Protein AF-A0A9P1FRA2-F1 (afdb_monomer_lite)

pLDDT: mean 72.35, std 24.27, range [20.83, 98.38]

Sequence (566 aa):
MTYRWPSSETMAADDQLWLRSPCAEDAPYFFLCNRSLGTQVLEVRGRAEAASLRMSEFDGSDRQKWMVDGESRLTSKLDASTSSSCSRVKYCIDVIGARDENGASVCAYAANGGWNQRWDMEVVDKASSIELVRIVSKMAGQRLLTVENGDQMRKDMIMEICYLSRWCHLEQGLVQLQKVVWNHGVPEAIVEERLGKQLGKGTGSDDKGSGKDADTVLARVLPVNSQTGTSWHPKIEHGLCVSGGGSRAFAYSMGVYRALHELQLIPRLDAISSVSGGTWCSSIFMFARSFKGRSISTEELLGPGTKPSELSMEFLRRDVAPIASGIVHCDSDKIIVELLAKFKGREWEVWSHVMSAWLLRDFDELKSFDAYMASSEESVEKIRANNPELKESLFLTPRSDRPGTFIMVGTLRAPLGKLASLENVVLFQMSPDYTGNPFYPEDQQVVYDGLPICPCDACCYTCSPLSRTVGGGFVETFAFGGLAPSTQEEGLTEVGKPEKPFALPYAVAISSWAPANYMELSRVTADHLNQRQRRLSTPFGTGDFDVPEKKLAFVISVLWSLKKTK

Foldseek 3Di:
DDDDDDDDDDDDDQQQKWKWAQPPVDPPWTWIDRRVHPQWTWFFADQDQWTAIDTHHDPPDQRRIWDQDPQQFGWTSDFNDPDPPDDRFTWTWFQPPLDLDPPGDITTHGDDDDQRRHWDWAFPDPPDSITMTWTFRSPPNRDTDGDDPCVVVVVLVVVVVVVVVVVQPPDDDFWHFDDFDDDSNHRPDTDIDTPDDDDDDVDDPPCPDDDDDFAKFWWFWFFFAPVGALDPQDDWPAEAEQEDADCVSLVVLLLVLQVCVVVVNQVVGQEYAYFHSRLLLVLCLFFFQDFQPHGDDSCQQSDHDDDPVRDDPVVVPDDDRRQCCLVPVDDLVVLLVVQCVVCPVNLVVRLLQSSLVRRCVRRPCQSDQQEAFALDPVRVVVRCVRPVVCVPGHYTYTDPSGRSWYKQKFKDADDDQFDGDPQQIFIWIDISFKTWGNDCDNVFWRKTAGDPDDPDPPDPPDNHIDTHRGTGIIIGQQQPQFAQFPDNDGDTGITRRHPTHPHNSVSNCRSHFAVVQVVQVPVPDVPVVVVVVPPPDDDDDDDDDDDDDDDGDDTIDDDDDDDPDD

Structure (mmCIF, N/CA/C/O backbone):
data_AF-A0A9P1FRA2-F1
#
_entry.id   AF-A0A9P1FRA2-F1
#
loop_
_atom_site.group_PDB
_atom_site.id
_atom_site.type_symbol
_atom_site.label_atom_id
_atom_site.label_alt_id
_atom_site.label_comp_id
_atom_site.label_asym_id
_atom_site.label_entity_id
_atom_site.label_seq_id
_atom_site.pdbx_PDB_ins_code
_atom_site.Cartn_x
_atom_site.Cartn_y
_atom_site.Cartn_z
_atom_site.occupancy
_atom_site.B_iso_or_equiv
_atom_site.auth_seq_id
_atom_site.auth_comp_id
_atom_site.auth_asym_id
_atom_site.auth_atom_id
_atom_site.pdbx_PDB_model_num
ATOM 1 N N . MET A 1 1 ? 7.888 -2.331 -53.486 1.00 25.39 1 MET A N 1
ATOM 2 C CA . MET A 1 1 ? 8.873 -3.404 -53.740 1.00 25.39 1 MET A CA 1
ATOM 3 C C . MET A 1 1 ? 9.057 -4.189 -52.453 1.00 25.39 1 MET A C 1
ATOM 5 O O . MET A 1 1 ? 9.367 -3.596 -51.431 1.00 25.39 1 MET A O 1
ATOM 9 N N . THR A 1 2 ? 8.756 -5.483 -52.490 1.00 26.17 2 THR A N 1
ATOM 10 C CA . THR A 1 2 ? 8.892 -6.446 -51.387 1.00 26.17 2 THR A CA 1
ATOM 11 C C . THR A 1 2 ? 10.345 -6.870 -51.214 1.00 26.17 2 THR A C 1
ATOM 13 O O . THR A 1 2 ? 10.943 -7.323 -52.186 1.00 26.17 2 THR A O 1
ATOM 16 N N . TYR A 1 3 ? 10.872 -6.820 -49.989 1.00 28.64 3 TYR A N 1
ATOM 17 C CA . TYR A 1 3 ? 12.154 -7.440 -49.649 1.00 28.64 3 TYR A CA 1
ATOM 18 C C . TYR A 1 3 ? 11.969 -8.365 -48.445 1.00 28.64 3 TYR A C 1
ATOM 20 O O . TYR A 1 3 ? 11.592 -7.938 -47.355 1.00 28.64 3 TYR A O 1
ATOM 28 N N . ARG A 1 4 ? 12.147 -9.667 -48.700 1.00 25.02 4 ARG A N 1
ATOM 29 C CA . ARG A 1 4 ? 12.155 -10.732 -47.692 1.00 25.02 4 ARG A CA 1
ATOM 30 C C . ARG A 1 4 ? 13.467 -10.684 -46.907 1.00 25.02 4 ARG A C 1
ATOM 32 O O . ARG A 1 4 ? 14.519 -10.425 -47.482 1.00 25.02 4 ARG A O 1
ATOM 39 N N . TRP A 1 5 ? 13.374 -10.984 -45.617 1.00 32.41 5 TRP A N 1
ATOM 40 C CA . TRP A 1 5 ? 14.499 -11.146 -44.697 1.00 32.41 5 TRP A CA 1
ATOM 41 C C . TRP A 1 5 ? 15.207 -12.496 -44.897 1.00 32.41 5 TRP A C 1
ATOM 43 O O . TRP A 1 5 ? 14.521 -13.483 -45.180 1.00 32.41 5 TRP A O 1
ATOM 53 N N . PRO A 1 6 ? 16.538 -12.580 -44.712 1.00 33.41 6 PRO A N 1
ATOM 54 C CA . PRO A 1 6 ? 17.225 -13.860 -44.638 1.00 33.41 6 PRO A CA 1
ATOM 55 C C . PRO A 1 6 ? 17.007 -14.525 -43.270 1.00 33.41 6 PRO A C 1
ATOM 57 O O . PRO A 1 6 ? 16.933 -13.862 -42.233 1.00 33.41 6 PRO A O 1
ATOM 60 N N . SER A 1 7 ? 16.881 -15.852 -43.294 1.00 32.09 7 SER A N 1
ATOM 61 C CA . SER A 1 7 ? 16.748 -16.727 -42.131 1.00 32.09 7 SER A CA 1
ATOM 62 C C . SER A 1 7 ? 18.097 -16.992 -41.460 1.00 32.09 7 SER A C 1
ATOM 64 O O . SER A 1 7 ? 19.066 -17.314 -42.138 1.00 32.09 7 SER A O 1
ATOM 66 N N . SER A 1 8 ? 18.081 -16.866 -40.130 1.00 41.31 8 SER A N 1
ATOM 67 C CA . SER A 1 8 ? 18.985 -17.386 -39.093 1.00 41.31 8 SER A CA 1
ATOM 68 C C . SER A 1 8 ? 20.338 -17.976 -39.503 1.00 41.31 8 SER A C 1
ATOM 70 O O . SER A 1 8 ? 20.385 -19.073 -40.045 1.00 41.31 8 SER A O 1
ATOM 72 N N . GLU A 1 9 ? 21.409 -17.355 -39.005 1.00 36.03 9 GLU A N 1
ATOM 73 C CA . GLU A 1 9 ? 22.456 -18.048 -38.242 1.00 36.03 9 GLU A CA 1
ATOM 74 C C . GLU A 1 9 ? 23.226 -17.011 -37.392 1.00 36.03 9 GLU A C 1
ATOM 76 O O . GLU A 1 9 ? 23.905 -16.121 -37.895 1.00 36.03 9 GLU A O 1
ATOM 81 N N . THR A 1 10 ? 23.030 -17.079 -36.068 1.00 44.72 10 THR A N 1
ATOM 82 C CA . THR A 1 10 ? 23.780 -16.361 -35.010 1.00 44.72 10 THR A CA 1
ATOM 83 C C . THR A 1 10 ? 23.949 -14.838 -35.177 1.00 44.72 10 THR A C 1
ATOM 85 O O . THR A 1 10 ? 25.036 -14.331 -35.459 1.00 44.72 10 THR A O 1
ATOM 88 N N . MET A 1 11 ? 22.883 -14.065 -34.950 1.00 42.78 11 MET A N 1
ATOM 89 C CA . MET A 1 11 ? 22.942 -12.598 -34.983 1.00 42.78 11 MET A CA 1
ATOM 90 C C . MET A 1 11 ? 22.553 -11.996 -33.632 1.00 42.78 11 MET A C 1
ATOM 92 O O . MET A 1 11 ? 21.476 -12.267 -33.110 1.00 42.78 11 MET A O 1
ATOM 96 N N . ALA A 1 12 ? 23.458 -11.181 -33.089 1.00 54.16 12 ALA A N 1
ATOM 97 C CA . ALA A 1 12 ? 23.188 -10.183 -32.057 1.00 54.16 12 ALA A CA 1
ATOM 98 C C . ALA A 1 12 ? 21.957 -9.319 -32.429 1.00 54.16 12 ALA A C 1
ATOM 100 O O . ALA A 1 12 ? 21.592 -9.250 -33.605 1.00 54.16 12 ALA A O 1
ATOM 101 N N . ALA A 1 13 ? 21.303 -8.702 -31.442 1.00 63.16 13 ALA A N 1
ATOM 102 C CA . ALA A 1 13 ? 20.050 -7.966 -31.639 1.00 63.16 13 ALA A CA 1
ATOM 103 C C . ALA A 1 13 ? 20.191 -6.817 -32.671 1.00 63.16 13 ALA A C 1
ATOM 105 O O . ALA A 1 13 ? 21.283 -6.295 -32.891 1.00 63.16 13 ALA A O 1
ATOM 106 N N . ASP A 1 14 ? 19.094 -6.444 -33.350 1.00 72.31 14 ASP A N 1
ATOM 107 C CA . ASP A 1 14 ? 19.105 -5.468 -34.462 1.00 72.31 14 ASP A CA 1
ATOM 108 C C . ASP A 1 14 ? 19.663 -4.085 -34.066 1.00 72.31 14 ASP A C 1
ATOM 110 O O . ASP A 1 14 ? 20.158 -3.343 -34.911 1.00 72.31 14 ASP A O 1
ATOM 114 N N . ASP A 1 15 ? 19.618 -3.733 -32.785 1.00 75.19 15 ASP A N 1
ATOM 115 C CA . ASP A 1 15 ? 20.202 -2.518 -32.209 1.00 75.19 15 ASP A CA 1
ATOM 116 C C . ASP A 1 15 ? 21.742 -2.524 -32.162 1.00 75.19 15 ASP A C 1
ATOM 118 O O . ASP A 1 15 ? 22.363 -1.468 -32.006 1.00 75.19 15 ASP A O 1
ATOM 122 N N . GLN A 1 16 ? 22.370 -3.682 -32.367 1.00 83.19 16 GLN A N 1
ATOM 123 C CA . GLN A 1 16 ? 23.823 -3.883 -32.425 1.00 83.19 16 GLN A CA 1
ATOM 124 C C . GLN A 1 16 ? 24.362 -3.960 -33.864 1.00 83.19 16 GLN A C 1
ATOM 126 O O . GLN A 1 16 ? 25.563 -4.151 -34.075 1.00 83.19 16 GLN A O 1
ATOM 131 N N . LEU A 1 17 ? 23.487 -3.833 -34.866 1.00 85.44 17 LEU A N 1
ATOM 132 C CA . LEU A 1 17 ? 23.826 -3.949 -36.283 1.00 85.44 17 LEU A CA 1
ATOM 133 C C . LEU A 1 17 ? 23.732 -2.595 -36.993 1.00 85.44 17 LEU A C 1
ATOM 135 O O . LEU A 1 17 ? 22.763 -1.852 -36.832 1.00 85.44 17 LEU A O 1
ATOM 139 N N . TRP A 1 18 ? 24.722 -2.303 -37.837 1.00 90.38 18 TRP A N 1
ATOM 140 C CA . TRP A 1 18 ? 24.852 -1.019 -38.523 1.00 90.38 18 TRP A CA 1
ATOM 141 C C . TRP A 1 18 ? 24.981 -1.198 -40.032 1.00 90.38 18 TRP A C 1
ATOM 143 O O . TRP A 1 18 ? 25.755 -2.021 -40.502 1.00 90.38 18 TRP A O 1
ATOM 153 N N . LEU A 1 19 ? 24.253 -0.403 -40.806 1.00 88.19 19 LEU A N 1
ATOM 154 C CA . LEU A 1 19 ? 24.453 -0.259 -42.241 1.00 88.19 19 LEU A CA 1
ATOM 155 C C . LEU A 1 19 ? 25.494 0.833 -42.487 1.00 88.19 19 LEU A C 1
ATOM 157 O O . LEU A 1 19 ? 25.283 2.000 -42.153 1.00 88.19 19 LEU A O 1
ATOM 161 N N . ARG A 1 20 ? 26.611 0.444 -43.096 1.00 91.69 20 ARG A N 1
ATOM 162 C CA . ARG A 1 20 ? 27.673 1.322 -43.575 1.00 91.69 20 ARG A CA 1
ATOM 163 C C . ARG A 1 20 ? 27.422 1.642 -45.042 1.00 91.69 20 ARG A C 1
ATOM 165 O O . ARG A 1 20 ? 27.650 0.799 -45.909 1.00 91.69 20 ARG A O 1
ATOM 172 N N . SER A 1 21 ? 26.959 2.858 -45.314 1.00 89.56 21 SER A N 1
ATOM 173 C CA . SER A 1 21 ? 26.685 3.331 -46.673 1.00 89.56 21 SER A CA 1
ATOM 174 C C . SER A 1 21 ? 27.771 4.306 -47.135 1.00 89.56 21 SER A C 1
ATOM 176 O O . SER A 1 21 ? 27.936 5.349 -46.501 1.00 89.56 21 SER A O 1
ATOM 178 N N . PRO A 1 22 ? 28.510 4.031 -48.222 1.00 89.00 22 PRO A N 1
ATOM 179 C CA . PRO A 1 22 ? 29.556 4.928 -48.708 1.00 89.00 22 PRO A CA 1
ATOM 180 C C . PRO A 1 22 ? 28.986 6.289 -49.133 1.00 89.00 22 PRO A C 1
ATOM 182 O O . PRO A 1 22 ? 27.902 6.366 -49.714 1.00 89.00 22 PRO A O 1
ATOM 185 N N . CYS A 1 23 ? 29.730 7.367 -48.879 1.00 89.94 23 CYS A N 1
ATOM 186 C CA . CYS A 1 23 ? 29.433 8.687 -49.423 1.00 89.94 23 CYS A CA 1
ATOM 187 C C . CYS A 1 23 ? 30.071 8.802 -50.813 1.00 89.94 23 CYS A C 1
ATOM 189 O O . CYS A 1 23 ? 31.264 9.071 -50.936 1.00 89.94 23 CYS A O 1
ATOM 191 N N . ALA A 1 24 ? 29.282 8.568 -51.866 1.00 85.25 24 ALA A N 1
ATOM 192 C CA . ALA A 1 24 ? 29.780 8.526 -53.245 1.00 85.25 24 ALA A CA 1
ATOM 193 C C . ALA A 1 24 ? 30.478 9.826 -53.693 1.00 85.25 24 ALA A C 1
ATOM 195 O O . ALA A 1 24 ? 31.381 9.785 -54.524 1.00 85.25 24 ALA A O 1
ATOM 196 N N . GLU A 1 25 ? 30.075 10.964 -53.129 1.00 88.00 25 GLU A N 1
ATOM 197 C CA . GLU A 1 25 ? 30.581 12.294 -53.484 1.00 88.00 25 GLU A CA 1
ATOM 198 C C . GLU A 1 25 ? 31.819 12.716 -52.671 1.00 88.00 25 GLU A C 1
ATOM 200 O O . GLU A 1 25 ? 32.452 13.717 -52.995 1.00 88.00 25 GLU A O 1
ATOM 205 N N . ASP A 1 26 ? 32.164 11.983 -51.605 1.00 89.81 26 ASP A N 1
ATOM 206 C CA . ASP A 1 26 ? 33.136 12.422 -50.596 1.00 89.81 26 ASP A CA 1
ATOM 207 C C . ASP A 1 26 ? 33.857 11.225 -49.960 1.00 89.81 26 ASP A C 1
ATOM 209 O O . ASP A 1 26 ? 33.793 10.977 -48.756 1.00 89.81 26 ASP A O 1
ATOM 213 N N . ALA A 1 27 ? 34.523 10.422 -50.788 1.00 88.69 27 ALA A N 1
ATOM 214 C CA . ALA A 1 27 ? 35.376 9.342 -50.301 1.00 88.69 27 ALA A CA 1
ATOM 215 C C . ALA A 1 27 ? 36.554 9.915 -49.474 1.00 88.69 27 ALA A C 1
ATOM 217 O O . ALA A 1 27 ? 37.118 10.940 -49.858 1.00 88.69 27 ALA A O 1
ATOM 218 N N . PRO A 1 28 ? 36.977 9.274 -48.365 1.00 92.69 28 PRO A N 1
ATOM 219 C CA . PRO A 1 28 ? 36.628 7.926 -47.901 1.00 92.69 28 PRO A CA 1
ATOM 220 C C . PRO A 1 28 ? 35.446 7.878 -46.916 1.00 92.69 28 PRO A C 1
ATOM 222 O O . PRO A 1 28 ? 35.295 6.894 -46.189 1.00 92.69 28 PRO A O 1
ATOM 225 N N . TYR A 1 29 ? 34.637 8.935 -46.832 1.00 95.75 29 TYR A N 1
ATOM 226 C CA . TYR A 1 29 ? 33.581 9.010 -45.833 1.00 95.75 29 TYR A CA 1
ATOM 227 C C . TYR A 1 29 ? 32.399 8.084 -46.149 1.00 95.75 29 TYR A C 1
ATOM 229 O O . TYR A 1 29 ? 32.100 7.752 -47.297 1.00 95.75 29 TYR A O 1
ATOM 237 N N . PHE A 1 30 ? 31.696 7.683 -45.098 1.00 94.56 30 PHE A N 1
ATOM 238 C CA . PHE A 1 30 ? 30.471 6.899 -45.134 1.00 94.56 30 PHE A CA 1
ATOM 239 C C . PHE A 1 30 ? 29.478 7.402 -44.082 1.00 94.56 30 PHE A C 1
ATOM 241 O O . PHE A 1 30 ? 29.819 8.171 -43.180 1.00 94.56 30 PHE A O 1
ATOM 248 N N . PHE A 1 31 ? 28.244 6.933 -44.203 1.00 93.88 31 PHE A N 1
ATOM 249 C CA . PHE A 1 31 ? 27.161 7.139 -43.253 1.00 93.88 31 PHE A CA 1
ATOM 250 C C . PHE A 1 31 ? 26.892 5.837 -42.497 1.00 93.88 31 PHE A C 1
ATOM 252 O O . PHE A 1 31 ? 27.036 4.745 -43.056 1.00 93.88 31 PHE A O 1
ATOM 259 N N . LEU A 1 32 ? 26.504 5.959 -41.229 1.00 93.88 32 LEU A N 1
ATOM 260 C CA . LEU A 1 32 ? 26.152 4.833 -40.368 1.00 93.88 32 LEU A CA 1
ATOM 261 C C . LEU A 1 32 ? 24.674 4.915 -40.005 1.00 93.88 32 LEU A C 1
ATOM 263 O O . LEU A 1 32 ? 24.278 5.841 -39.299 1.00 93.88 32 LEU A O 1
ATOM 267 N N . CYS A 1 33 ? 23.881 3.939 -40.441 1.00 88.50 33 CYS A N 1
ATOM 268 C CA . CYS A 1 33 ? 22.495 3.771 -40.003 1.00 88.50 33 CYS A CA 1
ATOM 269 C C . CYS A 1 33 ? 22.411 2.577 -39.056 1.00 88.50 33 CYS A C 1
ATOM 271 O O . CYS A 1 33 ? 22.977 1.529 -39.352 1.00 88.50 33 CYS A O 1
ATOM 273 N N . ASN A 1 34 ? 21.690 2.681 -37.944 1.00 85.25 34 ASN A N 1
ATOM 274 C CA . ASN A 1 34 ? 21.445 1.516 -37.096 1.00 85.25 34 ASN A CA 1
ATOM 275 C C . ASN A 1 34 ? 20.234 0.728 -37.619 1.00 85.25 34 ASN A C 1
ATOM 277 O O . ASN A 1 34 ? 19.212 1.326 -37.964 1.00 85.25 34 ASN A O 1
ATOM 281 N N . ARG A 1 35 ? 20.321 -0.606 -37.661 1.00 79.81 35 ARG A N 1
ATOM 282 C CA . ARG A 1 35 ? 19.268 -1.461 -38.230 1.00 79.81 35 ARG A CA 1
ATOM 283 C C . ARG A 1 35 ? 17.946 -1.356 -37.464 1.00 79.81 35 ARG A C 1
ATOM 285 O O . ARG A 1 35 ? 16.891 -1.438 -38.091 1.00 79.81 35 ARG A O 1
ATOM 292 N N . SER A 1 36 ? 17.984 -1.100 -36.156 1.00 72.38 36 SER A N 1
ATOM 293 C CA . SER A 1 36 ? 16.776 -0.907 -35.339 1.00 72.38 36 SER A CA 1
ATOM 294 C C . SER A 1 36 ? 16.043 0.424 -35.589 1.00 72.38 36 SER A C 1
ATOM 296 O O . SER A 1 36 ? 14.871 0.539 -35.235 1.00 72.38 36 SER A O 1
ATOM 298 N N . LEU A 1 37 ? 16.689 1.412 -36.229 1.00 65.31 37 LEU A N 1
ATOM 299 C CA . LEU A 1 37 ? 16.180 2.788 -36.384 1.00 65.31 37 LEU A CA 1
ATOM 300 C C . LEU A 1 37 ? 15.902 3.207 -37.839 1.00 65.31 37 LEU A C 1
ATOM 302 O O . LEU A 1 37 ? 15.666 4.383 -38.129 1.00 65.31 37 LEU A O 1
ATOM 306 N N . GLY A 1 38 ? 15.896 2.253 -38.771 1.00 72.06 38 GLY A N 1
ATOM 307 C CA . GLY A 1 38 ? 15.521 2.497 -40.164 1.00 72.06 38 GLY A CA 1
ATOM 308 C C . GLY A 1 38 ? 16.507 3.406 -40.906 1.00 72.06 38 GLY A C 1
ATOM 309 O O . GLY A 1 38 ? 17.650 3.024 -41.141 1.00 72.06 38 GLY A O 1
ATOM 310 N N . THR A 1 39 ? 16.049 4.584 -41.343 1.00 75.44 39 THR A N 1
ATOM 311 C CA . THR A 1 39 ? 16.788 5.483 -42.257 1.00 75.44 39 THR A CA 1
ATOM 312 C C . THR A 1 39 ? 17.566 6.600 -41.560 1.00 75.44 39 THR A C 1
ATOM 314 O O . THR A 1 39 ? 18.142 7.448 -42.239 1.00 75.44 39 THR A O 1
ATOM 317 N N . GLN A 1 40 ? 17.563 6.650 -40.226 1.00 81.75 40 GLN A N 1
ATOM 318 C CA . GLN A 1 40 ? 18.329 7.647 -39.477 1.00 81.75 40 GLN A CA 1
ATOM 319 C C . GLN A 1 40 ? 19.827 7.328 -39.493 1.00 81.75 40 GLN A C 1
ATOM 321 O O . GLN A 1 40 ? 20.223 6.163 -39.424 1.00 81.75 40 GLN A O 1
ATOM 326 N N . VAL A 1 41 ? 20.654 8.374 -39.515 1.00 89.12 41 VAL A N 1
ATOM 327 C CA . VAL A 1 41 ? 22.119 8.289 -39.540 1.00 89.12 41 VAL A CA 1
ATOM 328 C C . VAL A 1 41 ? 22.753 8.879 -38.284 1.00 89.12 41 VAL A C 1
ATOM 330 O O . VAL A 1 41 ? 22.226 9.822 -37.688 1.00 89.12 41 VAL A O 1
ATOM 333 N N . LEU A 1 42 ? 23.898 8.321 -37.892 1.00 92.19 42 LEU A N 1
ATOM 334 C CA . LEU A 1 42 ? 24.706 8.806 -36.776 1.00 92.19 42 LEU A CA 1
ATOM 335 C C . LEU A 1 42 ? 25.319 10.178 -37.099 1.00 92.19 42 LEU A C 1
ATOM 337 O O . LEU A 1 42 ? 26.003 10.332 -38.110 1.00 92.19 42 LEU A O 1
ATOM 341 N N . GLU A 1 43 ? 25.133 11.152 -36.212 1.00 91.38 43 GLU A N 1
ATOM 342 C CA . GLU A 1 43 ? 25.645 12.518 -36.326 1.00 91.38 43 GLU A CA 1
ATOM 343 C C . GLU A 1 43 ? 26.380 12.990 -35.062 1.00 91.38 43 GLU A C 1
ATOM 345 O O . GLU A 1 43 ? 26.068 12.567 -33.945 1.00 91.38 43 GLU A O 1
ATOM 350 N N . VAL A 1 44 ? 27.316 13.930 -35.237 1.00 86.12 44 VAL A N 1
ATOM 351 C CA . VAL A 1 44 ? 27.889 14.733 -34.142 1.00 86.12 44 VAL A CA 1
ATOM 352 C C . VAL A 1 44 ? 27.067 16.006 -33.938 1.00 86.12 44 VAL A C 1
ATOM 354 O O . VAL A 1 44 ? 26.912 16.815 -34.857 1.00 86.12 44 VAL A O 1
ATOM 357 N N . ARG A 1 45 ? 26.608 16.249 -32.705 1.00 80.38 45 ARG A N 1
ATOM 358 C CA . ARG A 1 45 ? 25.837 17.440 -32.333 1.00 80.38 45 ARG A CA 1
ATOM 359 C C . ARG A 1 45 ? 26.537 18.264 -31.248 1.00 80.38 45 ARG A C 1
ATOM 361 O O . ARG A 1 45 ? 26.810 17.788 -30.147 1.00 80.38 45 ARG A O 1
ATOM 368 N N . GLY A 1 46 ? 26.740 19.548 -31.547 1.00 72.88 46 GLY A N 1
ATOM 369 C CA . GLY A 1 46 ? 27.447 20.500 -30.683 1.00 72.88 46 GLY A CA 1
ATOM 370 C C . GLY A 1 46 ? 28.926 20.654 -31.054 1.00 72.88 46 GLY A C 1
ATOM 371 O O . GLY A 1 46 ? 29.404 20.026 -31.992 1.00 72.88 46 GLY A O 1
ATOM 372 N N . ARG A 1 47 ? 29.629 21.547 -30.349 1.00 67.44 47 ARG A N 1
ATOM 373 C CA . ARG A 1 47 ? 31.076 21.812 -30.511 1.00 67.44 47 ARG A CA 1
ATOM 374 C C . ARG A 1 47 ? 31.802 21.882 -29.157 1.00 67.44 47 ARG A C 1
ATOM 376 O O . ARG A 1 47 ? 32.725 22.667 -28.982 1.00 67.44 47 ARG A O 1
ATOM 383 N N . ALA A 1 48 ? 31.310 21.132 -28.171 1.00 63.53 48 ALA A N 1
ATOM 384 C CA . ALA A 1 48 ? 31.933 21.028 -26.852 1.00 63.53 48 ALA A CA 1
ATOM 385 C C . ALA A 1 48 ? 33.111 20.040 -26.886 1.00 63.53 48 ALA A C 1
ATOM 387 O O . ALA A 1 48 ? 33.207 19.233 -27.807 1.00 63.53 48 ALA A O 1
ATOM 388 N N . GLU A 1 49 ? 33.977 20.067 -25.875 1.00 66.81 49 GLU A N 1
ATOM 389 C CA . GLU A 1 49 ? 35.121 19.145 -25.765 1.00 66.81 49 GLU A CA 1
ATOM 390 C C . GLU A 1 49 ? 34.684 17.667 -25.847 1.00 66.81 49 GLU A C 1
ATOM 392 O O . GLU A 1 49 ? 35.278 16.884 -26.585 1.00 66.81 49 GLU A O 1
ATOM 397 N N . ALA A 1 50 ? 33.551 17.339 -25.214 1.00 75.12 50 ALA A N 1
ATOM 398 C CA . ALA A 1 50 ? 32.776 16.120 -25.435 1.00 75.12 50 ALA A CA 1
ATOM 399 C C . ALA A 1 50 ? 31.430 16.461 -26.104 1.00 75.12 50 ALA A C 1
ATOM 401 O O . ALA A 1 50 ? 30.469 16.870 -25.445 1.00 75.12 50 ALA A O 1
ATOM 402 N N . ALA A 1 51 ? 31.357 16.323 -27.427 1.00 75.25 51 ALA A N 1
ATOM 403 C CA . ALA A 1 51 ? 30.143 16.541 -28.206 1.00 75.25 51 ALA A CA 1
ATOM 404 C C . ALA A 1 51 ? 29.203 15.320 -28.152 1.00 75.25 51 ALA A C 1
ATOM 406 O O . ALA A 1 51 ? 29.611 14.188 -27.888 1.00 75.25 51 ALA A O 1
ATOM 407 N N . SER A 1 52 ? 27.911 15.547 -28.385 1.00 77.69 52 SER A N 1
ATOM 408 C CA . SER A 1 52 ? 26.893 14.492 -28.325 1.00 77.69 52 SER A CA 1
ATOM 409 C C . SER A 1 52 ? 26.851 13.703 -29.637 1.00 77.69 52 SER A C 1
ATOM 411 O O . SER A 1 52 ? 26.951 14.294 -30.712 1.00 77.69 52 SER A O 1
ATOM 413 N N . LEU A 1 53 ? 26.671 12.383 -29.547 1.00 83.56 53 LEU A N 1
ATOM 414 C CA . LEU A 1 53 ? 26.333 11.519 -30.681 1.00 83.56 53 LEU A CA 1
ATOM 415 C C . LEU A 1 53 ? 24.820 11.302 -30.721 1.00 83.56 53 LEU A C 1
ATOM 417 O O . LEU A 1 53 ? 24.202 11.045 -29.685 1.00 83.56 53 LEU A O 1
ATOM 421 N N . ARG A 1 54 ? 24.210 11.388 -31.905 1.00 83.19 54 ARG A N 1
ATOM 422 C CA . ARG A 1 54 ? 22.763 11.186 -32.069 1.00 83.19 54 ARG A CA 1
ATOM 423 C C . ARG A 1 54 ? 22.437 10.488 -33.383 1.00 83.19 54 ARG A C 1
ATOM 425 O O . ARG A 1 54 ? 23.176 10.617 -34.344 1.00 83.19 54 ARG A O 1
ATOM 432 N N . MET A 1 55 ? 21.297 9.808 -33.438 1.00 84.75 55 MET A N 1
ATOM 433 C CA . MET A 1 55 ? 20.664 9.402 -34.692 1.00 84.75 55 MET A CA 1
ATOM 434 C C . MET A 1 55 ? 19.738 10.523 -35.184 1.00 84.75 55 MET A C 1
ATOM 436 O O . MET A 1 55 ? 18.966 11.083 -34.400 1.00 84.75 55 MET A O 1
ATOM 440 N N . SER A 1 56 ? 19.845 10.884 -36.459 1.00 78.94 56 SER A N 1
ATOM 441 C CA . SER A 1 56 ? 19.138 12.017 -37.072 1.00 78.94 56 SER A CA 1
ATOM 442 C C . SER A 1 56 ? 18.685 11.689 -38.493 1.00 78.94 56 SER A C 1
ATOM 444 O O . SER A 1 56 ? 19.144 10.713 -39.083 1.00 78.94 56 SER A O 1
ATOM 446 N N . GLU A 1 57 ? 17.756 12.471 -39.042 1.00 85.56 57 GLU A N 1
ATOM 447 C CA . GLU A 1 57 ? 17.399 12.350 -40.458 1.00 85.56 57 GLU A CA 1
ATOM 448 C C . GLU A 1 57 ? 18.608 12.668 -41.338 1.00 85.56 57 GLU A C 1
ATOM 450 O O . GLU A 1 57 ? 19.384 13.574 -41.041 1.00 85.56 57 GLU A O 1
ATOM 455 N N . PHE A 1 58 ? 18.773 11.910 -42.417 1.00 84.88 58 PHE A N 1
ATOM 456 C CA . PHE A 1 58 ? 19.871 12.107 -43.351 1.00 84.88 58 PHE A CA 1
ATOM 457 C C . PHE A 1 58 ? 19.781 13.482 -44.028 1.00 84.88 58 PHE A C 1
ATOM 459 O O . PHE A 1 58 ? 18.828 13.757 -44.755 1.00 84.88 58 PHE A O 1
ATOM 466 N N . ASP A 1 59 ? 20.798 14.317 -43.816 1.00 87.06 59 ASP A N 1
ATOM 467 C CA . ASP A 1 59 ? 20.969 15.622 -44.462 1.00 87.06 59 ASP A CA 1
ATOM 468 C C . ASP A 1 59 ? 22.270 15.715 -45.282 1.00 87.06 59 ASP A C 1
ATOM 470 O O . ASP A 1 59 ? 22.489 16.691 -46.000 1.00 87.06 59 ASP A O 1
ATOM 474 N N . GLY A 1 60 ? 23.133 14.693 -45.200 1.00 85.75 60 GLY A N 1
ATOM 475 C CA . GLY A 1 60 ? 24.389 14.607 -45.947 1.00 85.75 60 GLY A CA 1
ATOM 476 C C . GLY A 1 60 ? 25.474 15.576 -45.469 1.00 85.75 60 GLY A C 1
ATOM 477 O O . GLY A 1 60 ? 26.521 15.695 -46.114 1.00 85.75 60 GLY A O 1
ATOM 478 N N . SER A 1 61 ? 25.259 16.271 -44.350 1.00 90.06 61 SER A N 1
ATOM 479 C CA . SER A 1 61 ? 26.209 17.233 -43.803 1.00 90.06 61 SER A CA 1
ATOM 480 C C . SER A 1 61 ? 27.491 16.563 -43.307 1.00 90.06 61 SER A C 1
ATOM 482 O O . SER A 1 61 ? 27.542 15.374 -42.988 1.00 90.06 61 SER A O 1
ATOM 484 N N . ASP A 1 62 ? 28.553 17.357 -43.154 1.00 91.44 62 ASP A N 1
ATOM 485 C CA . ASP A 1 62 ? 29.829 16.885 -42.600 1.00 91.44 62 ASP A CA 1
ATOM 486 C C . ASP A 1 62 ? 29.698 16.333 -41.164 1.00 91.44 62 ASP A C 1
ATOM 488 O O . ASP A 1 62 ? 30.584 15.625 -40.690 1.00 91.44 62 ASP A O 1
ATOM 492 N N . ARG A 1 63 ? 28.585 16.604 -40.470 1.00 89.06 63 ARG A N 1
ATOM 493 C CA . ARG A 1 63 ? 28.302 16.062 -39.132 1.00 89.06 63 ARG A CA 1
ATOM 494 C C . ARG A 1 63 ? 27.904 14.590 -39.150 1.00 89.06 63 ARG A C 1
ATOM 496 O O . ARG A 1 63 ? 28.059 13.925 -38.131 1.00 89.06 63 ARG A O 1
ATOM 503 N N . GLN A 1 64 ? 27.409 14.111 -40.289 1.00 93.75 64 GLN A N 1
ATOM 504 C CA . GLN A 1 64 ? 26.921 12.746 -40.504 1.00 93.75 64 GLN A CA 1
ATOM 505 C C . GLN A 1 64 ? 27.954 11.851 -41.202 1.00 93.75 64 GLN A C 1
ATOM 507 O O . GLN A 1 64 ? 27.730 10.656 -41.383 1.00 93.75 64 GLN A O 1
ATOM 512 N N . LYS A 1 65 ? 29.086 12.431 -41.614 1.00 95.62 65 LYS A N 1
ATOM 513 C CA . LYS A 1 65 ? 30.141 11.751 -42.363 1.00 95.62 65 LYS A CA 1
ATOM 514 C C . LYS A 1 65 ? 31.214 11.213 -41.428 1.00 95.62 65 LYS A C 1
ATOM 516 O O . LYS A 1 65 ? 31.834 11.969 -40.675 1.00 95.62 65 LYS A O 1
ATOM 521 N N . TRP A 1 66 ? 31.469 9.917 -41.547 1.00 96.75 66 TRP A N 1
ATOM 522 C CA . TRP A 1 66 ? 32.419 9.161 -40.737 1.00 96.75 66 TRP A CA 1
ATOM 523 C C . TRP A 1 66 ? 33.456 8.478 -41.621 1.00 96.75 66 TRP A C 1
ATOM 525 O O . TRP A 1 66 ? 33.153 8.089 -42.743 1.00 96.75 66 TRP A O 1
ATOM 535 N N . MET A 1 67 ? 34.678 8.321 -41.129 1.00 95.75 67 MET A N 1
ATOM 536 C CA . MET A 1 67 ? 35.687 7.446 -41.724 1.00 95.75 67 MET A CA 1
ATOM 537 C C . MET A 1 67 ? 36.354 6.626 -40.622 1.00 95.75 67 MET A C 1
ATOM 539 O O . MET A 1 67 ? 36.350 7.028 -39.461 1.00 95.75 67 MET A O 1
ATOM 543 N N . VAL A 1 68 ? 36.965 5.502 -40.987 1.00 94.56 68 VAL A N 1
ATOM 544 C CA . VAL A 1 68 ? 37.908 4.811 -40.100 1.00 94.56 68 VAL A CA 1
ATOM 545 C C . VAL A 1 68 ? 39.316 5.280 -40.450 1.00 94.56 68 VAL A C 1
ATOM 547 O O . VAL A 1 68 ? 39.728 5.148 -41.602 1.00 94.56 68 VAL A O 1
ATOM 550 N N . ASP A 1 69 ? 40.031 5.867 -39.494 1.00 92.81 69 ASP A N 1
ATOM 551 C CA . ASP A 1 69 ? 41.402 6.329 -39.721 1.00 92.81 69 ASP A CA 1
ATOM 552 C C . ASP A 1 69 ? 42.455 5.217 -39.529 1.00 92.81 69 ASP A C 1
ATOM 554 O O . ASP A 1 69 ? 42.140 4.077 -39.182 1.00 92.81 69 ASP A O 1
ATOM 558 N N . GLY A 1 70 ? 43.733 5.550 -39.750 1.00 89.38 70 GLY A N 1
ATOM 559 C CA . GLY A 1 70 ? 44.846 4.598 -39.641 1.00 89.38 70 GLY A CA 1
ATOM 560 C C . GLY A 1 70 ? 45.073 4.011 -38.240 1.00 89.38 70 GLY A C 1
ATOM 561 O O . GLY A 1 70 ? 45.766 3.006 -38.118 1.00 89.38 70 GLY A O 1
ATOM 562 N N . GLU A 1 71 ? 44.474 4.584 -37.190 1.00 92.12 71 GLU A N 1
ATOM 563 C CA . GLU A 1 71 ? 44.533 4.064 -35.817 1.00 92.12 71 GLU A CA 1
ATOM 564 C C . GLU A 1 71 ? 43.271 3.276 -35.432 1.00 92.12 71 GLU A C 1
ATOM 566 O O . GLU A 1 71 ? 43.099 2.901 -34.270 1.00 92.12 71 GLU A O 1
ATOM 571 N N . SER A 1 72 ? 42.410 2.968 -36.411 1.00 94.69 72 SER A N 1
ATOM 572 C CA . SER A 1 72 ? 41.097 2.345 -36.207 1.00 94.69 72 SER A CA 1
ATOM 573 C C . SER A 1 72 ? 40.121 3.218 -35.410 1.00 94.69 72 SER A C 1
ATOM 575 O O . SER A 1 72 ? 39.258 2.690 -34.709 1.00 94.69 72 SER A O 1
ATOM 577 N N . ARG A 1 73 ? 40.234 4.551 -35.483 1.00 95.88 73 ARG A N 1
ATOM 578 C CA . ARG A 1 73 ? 39.243 5.448 -34.874 1.00 95.88 73 ARG A CA 1
ATOM 579 C C . ARG A 1 73 ? 38.110 5.730 -35.845 1.00 95.88 73 ARG A C 1
ATOM 581 O O . ARG A 1 73 ? 38.336 5.977 -37.028 1.00 95.88 73 ARG A O 1
ATOM 588 N N . LEU A 1 74 ? 36.891 5.721 -35.317 1.00 95.31 74 LEU A N 1
ATOM 589 C CA . LEU A 1 74 ? 35.685 6.134 -36.025 1.00 95.31 74 LEU A CA 1
ATOM 590 C C . LEU A 1 74 ? 35.576 7.657 -35.986 1.00 95.31 74 LEU A C 1
ATOM 592 O O . LEU A 1 74 ? 35.029 8.228 -35.045 1.00 95.31 74 LEU A O 1
ATOM 596 N N . THR A 1 75 ? 36.147 8.301 -36.996 1.00 94.25 75 THR A N 1
ATOM 597 C CA . THR A 1 75 ? 36.446 9.730 -37.022 1.00 94.25 75 THR A CA 1
ATOM 598 C C . THR A 1 75 ? 35.441 10.491 -37.885 1.00 94.25 75 THR A C 1
ATOM 600 O O . THR A 1 75 ? 35.208 10.156 -39.046 1.00 94.25 75 THR A O 1
ATOM 603 N N . SER A 1 76 ? 34.845 11.540 -37.326 1.00 92.56 76 SER A N 1
ATOM 604 C CA . SER A 1 76 ? 33.936 12.450 -38.021 1.00 92.56 76 SER A CA 1
ATOM 605 C C . SER A 1 76 ? 34.696 13.368 -38.979 1.00 92.56 76 SER A C 1
ATOM 607 O O . SER A 1 76 ? 35.869 13.696 -38.776 1.00 92.56 76 SER A O 1
ATOM 609 N N . LYS A 1 77 ? 34.012 13.864 -40.012 1.00 91.50 77 LYS A N 1
ATOM 610 C CA . LYS A 1 77 ? 34.544 14.937 -40.856 1.00 91.50 77 LYS A CA 1
ATOM 611 C C . LYS A 1 77 ? 34.665 16.276 -40.113 1.00 91.50 77 LYS A C 1
ATOM 613 O O . LYS A 1 77 ? 35.481 17.109 -40.518 1.00 91.50 77 LYS A O 1
ATOM 618 N N . LEU A 1 78 ? 33.935 16.479 -39.012 1.00 86.88 78 LEU A N 1
ATOM 619 C CA . LEU A 1 78 ? 34.041 17.687 -38.189 1.00 86.88 78 LEU A CA 1
ATOM 620 C C . LEU A 1 78 ? 35.343 17.762 -37.378 1.00 86.88 78 LEU A C 1
ATOM 622 O O . LEU A 1 78 ? 35.809 16.779 -36.801 1.00 86.88 78 LEU A O 1
ATOM 626 N N . ASP A 1 79 ? 35.873 18.981 -37.278 1.00 83.25 79 ASP A N 1
ATOM 627 C CA . ASP A 1 79 ? 36.995 19.319 -36.401 1.00 83.25 79 ASP A CA 1
ATOM 628 C C . ASP A 1 79 ? 36.499 19.525 -34.953 1.00 83.25 79 ASP A C 1
ATOM 630 O O . ASP A 1 79 ? 35.495 20.206 -34.726 1.00 83.25 79 ASP A O 1
ATOM 634 N N . ALA A 1 80 ? 37.219 18.955 -33.985 1.00 70.75 80 ALA A N 1
ATOM 635 C CA . ALA A 1 80 ? 36.984 19.073 -32.546 1.00 70.75 80 ALA A CA 1
ATOM 636 C C . ALA A 1 80 ? 37.516 20.382 -31.938 1.00 70.75 80 ALA A C 1
ATOM 638 O O . ALA A 1 80 ? 37.115 20.749 -30.837 1.00 70.75 80 ALA A O 1
ATOM 639 N N . SER A 1 81 ? 38.386 21.117 -32.647 1.00 63.78 81 SER A N 1
ATOM 640 C CA . SER A 1 81 ? 38.880 22.430 -32.215 1.00 63.78 81 SER A CA 1
ATOM 641 C C . SER A 1 81 ? 38.363 23.566 -33.106 1.00 63.78 81 SER A C 1
ATOM 643 O O . SER A 1 81 ? 38.252 23.443 -34.326 1.00 63.78 81 SER A O 1
ATOM 645 N N . THR A 1 82 ? 38.067 24.714 -32.491 1.00 54.69 82 THR A N 1
ATOM 646 C CA . THR A 1 82 ? 37.811 25.988 -33.188 1.00 54.69 82 THR A CA 1
ATOM 647 C C . THR A 1 82 ? 39.043 26.900 -33.224 1.00 54.69 82 THR A C 1
ATOM 649 O O . THR A 1 82 ? 38.943 28.033 -33.688 1.00 54.69 82 THR A O 1
ATOM 652 N N . SER A 1 83 ? 40.202 26.441 -32.730 1.00 47.62 83 SER A N 1
ATOM 653 C CA . SER A 1 83 ? 41.434 27.238 -32.678 1.00 47.62 83 SER A CA 1
ATOM 654 C C . SER A 1 83 ? 42.265 27.040 -33.943 1.00 47.62 83 SER A C 1
ATOM 656 O O . SER A 1 83 ? 42.701 25.935 -34.259 1.00 47.62 83 SER A O 1
ATOM 658 N N . SER A 1 84 ? 42.501 28.133 -34.663 1.00 49.50 84 SER A N 1
ATOM 659 C CA . SER A 1 84 ? 43.147 28.194 -35.976 1.00 49.50 84 SER A CA 1
ATOM 660 C C . SER A 1 84 ? 44.660 27.912 -35.989 1.00 49.50 84 SER A C 1
ATOM 662 O O . SER A 1 84 ? 45.289 28.145 -37.018 1.00 49.50 84 SER A O 1
ATOM 664 N N . SER A 1 85 ? 45.269 27.444 -34.890 1.00 49.78 85 SER A N 1
ATOM 665 C CA . SER A 1 85 ? 46.737 27.344 -34.756 1.00 49.78 85 SER A CA 1
ATOM 666 C C . SER A 1 85 ? 47.306 25.969 -34.381 1.00 49.78 85 SER A C 1
ATOM 668 O O . SER A 1 85 ? 48.521 25.841 -34.248 1.00 49.78 85 SER A O 1
ATOM 670 N N . CYS A 1 86 ? 46.492 24.921 -34.258 1.00 44.28 86 CYS A N 1
ATOM 671 C CA . CYS A 1 86 ? 46.986 23.547 -34.118 1.00 44.28 86 CYS A CA 1
ATOM 672 C C . CYS A 1 86 ? 46.315 22.643 -35.146 1.00 44.28 86 CYS A C 1
ATOM 674 O O . CYS A 1 86 ? 45.208 22.933 -35.601 1.00 44.28 86 CYS A O 1
ATOM 676 N N . SER A 1 87 ? 47.009 21.570 -35.530 1.00 54.91 87 SER A N 1
ATOM 677 C CA . SER A 1 87 ? 46.475 20.496 -36.371 1.00 54.91 87 SER A CA 1
ATOM 678 C C . SER A 1 87 ? 45.015 20.224 -36.005 1.00 54.91 87 SER A C 1
ATOM 680 O O . SER A 1 87 ? 44.684 20.028 -34.837 1.00 54.91 87 SER A O 1
ATOM 682 N N . ARG A 1 88 ? 44.124 20.300 -36.998 1.00 68.00 88 ARG A N 1
ATOM 683 C CA . ARG A 1 88 ? 42.680 20.134 -36.812 1.00 68.00 88 ARG A CA 1
ATOM 684 C C . ARG A 1 88 ? 42.397 18.724 -36.295 1.00 68.00 88 ARG A C 1
ATOM 686 O O . ARG A 1 88 ? 42.287 17.783 -37.077 1.00 68.00 88 ARG A O 1
ATOM 693 N N . VAL A 1 89 ? 42.335 18.574 -34.974 1.00 80.62 89 VAL A N 1
ATOM 694 C CA . VAL A 1 89 ? 41.969 17.314 -34.328 1.00 80.62 89 VAL A CA 1
ATOM 695 C C . VAL A 1 89 ? 40.519 17.035 -34.688 1.00 80.62 89 VAL A C 1
ATOM 697 O O . VAL A 1 89 ? 39.675 17.916 -34.549 1.00 80.62 89 VAL A O 1
ATOM 700 N N . LYS A 1 90 ? 40.227 15.841 -35.195 1.00 87.50 90 LYS A N 1
ATOM 701 C CA . LYS A 1 90 ? 38.866 15.434 -35.550 1.00 87.50 90 LYS A CA 1
ATOM 702 C C . LYS A 1 90 ? 38.131 14.887 -34.332 1.00 87.50 90 LYS A C 1
ATOM 704 O O . LYS A 1 90 ? 38.763 14.363 -33.415 1.00 87.50 90 LYS A O 1
ATOM 709 N N . TYR A 1 91 ? 36.804 14.980 -34.341 1.00 91.38 91 TYR A N 1
ATOM 710 C CA . TYR A 1 91 ? 35.997 14.196 -33.408 1.00 91.38 91 TYR A CA 1
ATOM 711 C C . TYR A 1 91 ? 36.052 12.715 -33.781 1.00 91.38 91 TYR A C 1
ATOM 713 O O . TYR A 1 91 ? 35.976 12.385 -34.962 1.00 91.38 91 TYR A O 1
ATOM 721 N N . CYS A 1 92 ? 36.098 11.824 -32.800 1.00 93.94 92 CYS A N 1
ATOM 722 C CA . CYS A 1 92 ? 35.868 10.396 -32.983 1.00 93.94 92 CYS A CA 1
ATOM 723 C C . CYS A 1 92 ? 34.931 9.841 -31.906 1.00 93.94 92 CYS A C 1
ATOM 725 O O . CYS A 1 92 ? 34.714 10.481 -30.876 1.00 93.94 92 CYS A O 1
ATOM 727 N N . ILE A 1 93 ? 34.367 8.658 -32.151 1.00 95.06 93 ILE A N 1
ATOM 728 C CA . ILE A 1 93 ? 33.539 7.954 -31.162 1.00 95.06 93 ILE A CA 1
ATOM 729 C C . ILE A 1 93 ? 34.428 7.486 -30.003 1.00 95.06 93 ILE A C 1
ATOM 731 O O . ILE A 1 93 ? 35.377 6.730 -30.218 1.00 95.06 93 ILE A O 1
ATOM 735 N N . ASP A 1 94 ? 34.099 7.927 -28.793 1.00 92.69 94 ASP A N 1
ATOM 736 C CA . ASP A 1 94 ? 34.852 7.720 -27.554 1.00 92.69 94 ASP A CA 1
ATOM 737 C C . ASP A 1 94 ? 33.949 7.100 -26.478 1.00 92.69 94 ASP A C 1
ATOM 739 O O . ASP A 1 94 ? 32.843 7.591 -26.246 1.00 92.69 94 ASP A O 1
ATOM 743 N N . VAL A 1 95 ? 34.402 6.023 -25.825 1.00 90.00 95 VAL A N 1
ATOM 744 C CA . VAL A 1 95 ? 33.746 5.479 -24.622 1.00 90.00 95 VAL A CA 1
ATOM 745 C C . VAL A 1 95 ? 34.119 6.331 -23.410 1.00 90.00 95 VAL A C 1
ATOM 747 O O . VAL A 1 95 ? 35.283 6.357 -22.993 1.00 90.00 95 VAL A O 1
ATOM 750 N N . ILE A 1 96 ? 33.113 6.968 -22.802 1.00 79.94 96 ILE A N 1
ATOM 751 C CA . ILE A 1 96 ? 33.302 7.961 -21.742 1.00 79.94 96 ILE A CA 1
ATOM 752 C C . ILE A 1 96 ? 34.062 7.350 -20.562 1.00 79.94 96 ILE A C 1
ATOM 754 O O . ILE A 1 96 ? 33.634 6.372 -19.946 1.00 79.94 96 ILE A O 1
ATOM 758 N N . GLY A 1 97 ? 35.196 7.968 -20.227 1.00 81.25 97 GLY A N 1
ATOM 759 C CA . GLY A 1 97 ? 36.032 7.566 -19.096 1.00 81.25 97 GLY A CA 1
ATOM 760 C C . GLY A 1 97 ? 36.701 6.201 -19.264 1.00 81.25 97 GLY A C 1
ATOM 761 O O . GLY A 1 97 ? 37.106 5.625 -18.259 1.00 81.25 97 GLY A O 1
ATOM 762 N N . ALA A 1 98 ? 36.787 5.676 -20.495 1.00 86.81 98 ALA A N 1
ATOM 763 C CA . ALA A 1 98 ? 37.342 4.354 -20.792 1.00 86.81 98 ALA A CA 1
ATOM 764 C C . ALA A 1 98 ? 36.724 3.231 -19.934 1.00 86.81 98 ALA A C 1
ATOM 766 O O . ALA A 1 98 ? 37.407 2.288 -19.529 1.00 86.81 98 ALA A O 1
ATOM 767 N N . ARG A 1 99 ? 35.424 3.343 -19.638 1.00 77.62 99 ARG A N 1
ATOM 768 C CA . ARG A 1 99 ? 34.688 2.360 -18.841 1.00 77.62 99 ARG A CA 1
ATOM 769 C C . ARG A 1 99 ? 34.411 1.112 -19.667 1.00 77.62 99 ARG A C 1
ATOM 771 O O . ARG A 1 99 ? 33.534 1.103 -20.525 1.00 77.62 99 ARG A O 1
ATOM 778 N N . ASP A 1 100 ? 35.164 0.055 -19.394 1.00 86.00 100 ASP A N 1
ATOM 779 C CA . ASP A 1 100 ? 35.004 -1.240 -20.051 1.00 86.00 100 ASP A CA 1
ATOM 780 C C . ASP A 1 100 ? 33.917 -2.074 -19.343 1.00 86.00 100 ASP A C 1
ATOM 782 O O . ASP A 1 100 ? 34.189 -3.125 -18.757 1.00 86.00 100 ASP A O 1
ATOM 786 N N . GLU A 1 101 ? 32.672 -1.589 -19.379 1.00 73.69 101 GLU A N 1
ATOM 787 C CA . GLU A 1 101 ? 31.483 -2.213 -18.778 1.00 73.69 101 GLU A CA 1
ATOM 788 C C . GLU A 1 101 ? 30.262 -2.129 -19.715 1.00 73.69 101 GLU A C 1
ATOM 790 O O . GLU A 1 101 ? 30.211 -1.301 -20.627 1.00 73.69 101 GLU A O 1
ATOM 795 N N . ASN A 1 102 ? 29.276 -3.016 -19.539 1.00 69.81 102 ASN A N 1
ATOM 796 C CA . ASN A 1 102 ? 28.049 -2.970 -20.344 1.00 69.81 102 ASN A CA 1
ATOM 797 C C . ASN A 1 102 ? 27.234 -1.719 -19.980 1.00 69.81 102 ASN A C 1
ATOM 799 O O . ASN A 1 102 ? 27.105 -1.397 -18.804 1.00 69.81 102 ASN A O 1
ATOM 803 N N . GLY A 1 103 ? 26.672 -1.034 -20.979 1.00 68.12 103 GLY A N 1
ATOM 804 C CA . GLY A 1 103 ? 25.915 0.210 -20.775 1.00 68.12 103 GLY A CA 1
ATOM 805 C C . GLY A 1 103 ? 26.780 1.474 -20.668 1.00 68.12 103 GLY A C 1
ATOM 806 O O . GLY A 1 103 ? 26.243 2.568 -20.491 1.00 68.12 103 GLY A O 1
ATOM 807 N N . ALA A 1 104 ? 28.108 1.364 -20.806 1.00 70.25 104 ALA A N 1
ATOM 808 C CA . ALA A 1 104 ? 28.980 2.531 -20.874 1.00 70.25 104 ALA A CA 1
ATOM 809 C C . ALA A 1 104 ? 28.595 3.441 -22.055 1.00 70.25 104 ALA A C 1
ATOM 811 O O . ALA A 1 104 ? 28.495 3.009 -23.204 1.00 70.25 104 ALA A O 1
ATOM 812 N N . SER A 1 105 ? 28.370 4.723 -21.759 1.00 79.88 105 SER A N 1
ATOM 813 C CA . SER A 1 105 ? 27.975 5.719 -22.755 1.00 79.88 105 SER A CA 1
ATOM 814 C C . SER A 1 105 ? 29.142 6.117 -23.660 1.00 79.88 105 SER A C 1
ATOM 816 O O . SER A 1 105 ? 30.298 6.150 -23.232 1.00 79.88 105 SER A O 1
ATOM 818 N N . VAL A 1 106 ? 28.819 6.502 -24.896 1.00 84.81 106 VAL A N 1
ATOM 819 C CA . VAL A 1 106 ? 29.776 7.027 -25.878 1.00 84.81 106 VAL A CA 1
ATOM 820 C C . VAL A 1 106 ? 29.501 8.495 -26.204 1.00 84.81 106 VAL A C 1
ATOM 822 O O . VAL A 1 106 ? 28.353 8.943 -26.182 1.00 84.81 106 VAL A O 1
ATOM 825 N N . CYS A 1 107 ? 30.541 9.250 -26.543 1.00 87.19 107 CYS A N 1
ATOM 826 C CA . CYS A 1 107 ? 30.442 10.626 -27.026 1.00 87.19 107 CYS A CA 1
ATOM 827 C C . CYS A 1 107 ? 31.334 10.847 -28.256 1.00 87.19 107 CYS A C 1
ATOM 829 O O . CYS A 1 107 ? 32.095 9.971 -28.663 1.00 87.19 107 CYS A O 1
ATOM 831 N N . ALA A 1 108 ? 31.214 12.018 -28.877 1.00 87.12 108 ALA A N 1
ATOM 832 C CA . ALA A 1 108 ? 32.172 12.489 -29.862 1.00 87.12 108 ALA A CA 1
ATOM 833 C C . ALA A 1 108 ? 33.246 13.290 -29.121 1.00 87.12 108 ALA A C 1
ATOM 835 O O . ALA A 1 108 ? 32.963 14.370 -28.604 1.00 87.12 108 ALA A O 1
ATOM 836 N N . TYR A 1 109 ? 34.469 12.775 -29.069 1.00 87.06 109 TYR A N 1
ATOM 837 C CA . TYR A 1 109 ? 35.579 13.418 -28.368 1.00 87.06 109 TYR A CA 1
ATOM 838 C C . TYR A 1 109 ? 36.735 13.708 -29.319 1.00 87.06 109 TYR A C 1
ATOM 840 O O . TYR A 1 109 ? 36.836 13.106 -30.387 1.00 87.06 109 TYR A O 1
ATOM 848 N N . ALA A 1 110 ? 37.599 14.651 -28.954 1.00 89.69 110 ALA A N 1
ATOM 849 C CA . ALA A 1 110 ? 38.812 14.921 -29.713 1.00 89.69 110 ALA A CA 1
ATOM 850 C C . ALA A 1 110 ? 39.683 13.653 -29.809 1.00 89.69 110 ALA A C 1
ATOM 852 O O . ALA A 1 110 ? 39.973 13.007 -28.796 1.00 89.69 110 ALA A O 1
ATOM 853 N N . ALA A 1 111 ? 40.102 13.304 -31.026 1.00 89.38 111 ALA A N 1
ATOM 854 C CA . ALA A 1 111 ? 40.941 12.138 -31.266 1.00 89.38 111 ALA A CA 1
ATOM 855 C C . ALA A 1 111 ? 42.237 12.196 -30.438 1.00 89.38 111 ALA A C 1
ATOM 857 O O . ALA A 1 111 ? 42.985 13.175 -30.478 1.00 89.38 111 ALA A O 1
ATOM 858 N N . ASN A 1 112 ? 42.496 11.125 -29.695 1.00 87.88 112 ASN A N 1
ATOM 859 C CA . ASN A 1 112 ? 43.664 10.915 -28.852 1.00 87.88 112 ASN A CA 1
ATOM 860 C C . ASN A 1 112 ? 44.174 9.464 -29.007 1.00 87.88 112 ASN A C 1
ATOM 862 O O . ASN A 1 112 ? 43.728 8.722 -29.886 1.00 87.88 112 ASN A O 1
ATOM 866 N N . GLY A 1 113 ? 45.178 9.081 -28.211 1.00 85.44 113 GLY A N 1
ATOM 867 C CA . GLY A 1 113 ? 45.834 7.771 -28.302 1.00 85.44 113 GLY A CA 1
ATOM 868 C C . GLY A 1 113 ? 45.138 6.627 -27.548 1.00 85.44 113 GLY A C 1
ATOM 869 O O . GLY A 1 113 ? 45.661 5.512 -27.562 1.00 85.44 113 GLY A O 1
ATOM 870 N N . GLY A 1 114 ? 44.010 6.879 -26.877 1.00 90.94 114 GLY A N 1
ATOM 871 C CA . GLY A 1 114 ? 43.332 5.930 -25.993 1.00 90.94 114 GLY A CA 1
ATOM 872 C C . GLY A 1 114 ? 42.688 4.741 -26.716 1.00 90.94 114 GLY A C 1
ATOM 873 O O . GLY A 1 114 ? 42.221 4.844 -27.850 1.00 90.94 114 GLY A O 1
ATOM 874 N N . TRP A 1 115 ? 42.634 3.587 -26.042 1.00 93.19 115 TRP A N 1
ATOM 875 C CA . TRP A 1 115 ? 41.955 2.383 -26.549 1.00 93.19 115 TRP A CA 1
ATOM 876 C C . TRP A 1 115 ? 40.431 2.534 -26.605 1.00 93.19 115 TRP A C 1
ATOM 878 O O . TRP A 1 115 ? 39.784 1.892 -27.426 1.00 93.19 115 TRP A O 1
ATOM 888 N N . ASN A 1 116 ? 39.871 3.432 -25.792 1.00 93.25 116 ASN A N 1
ATOM 889 C CA . ASN A 1 116 ? 38.448 3.769 -25.743 1.00 93.25 116 ASN A CA 1
ATOM 890 C C . ASN A 1 116 ? 37.930 4.519 -26.984 1.00 93.25 116 ASN A C 1
ATOM 892 O O . ASN A 1 116 ? 36.742 4.817 -27.053 1.00 93.25 116 ASN A O 1
ATOM 896 N N . GLN A 1 117 ? 38.799 4.809 -27.958 1.00 96.69 117 GLN A N 1
ATOM 897 C CA . GLN A 1 117 ? 38.450 5.433 -29.239 1.00 96.69 117 GLN A CA 1
ATOM 898 C C . GLN A 1 117 ? 38.655 4.507 -30.445 1.00 96.69 117 GLN A C 1
ATOM 900 O O . GLN A 1 117 ? 38.457 4.922 -31.589 1.00 96.69 117 GLN A O 1
ATOM 905 N N . ARG A 1 118 ? 39.097 3.267 -30.212 1.00 97.25 118 ARG A N 1
ATOM 906 C CA . ARG A 1 118 ? 39.500 2.338 -31.268 1.00 97.25 118 ARG A CA 1
ATOM 907 C C . ARG A 1 118 ? 38.447 1.257 -31.458 1.00 97.25 118 ARG A C 1
ATOM 909 O O . ARG A 1 118 ? 38.018 0.628 -30.492 1.00 97.25 118 ARG A O 1
ATOM 916 N N . TRP A 1 119 ? 38.081 1.021 -32.712 1.00 96.94 119 TRP A N 1
ATOM 917 C CA . TRP A 1 119 ? 36.964 0.164 -33.087 1.00 96.94 119 TRP A CA 1
ATOM 918 C C . TRP A 1 119 ? 37.340 -0.746 -34.258 1.00 96.94 119 TRP A C 1
ATOM 920 O O . TRP A 1 119 ? 38.002 -0.309 -35.198 1.00 96.94 119 TRP A O 1
ATOM 930 N N . ASP A 1 120 ? 36.895 -1.997 -34.226 1.00 95.19 120 ASP A N 1
ATOM 931 C CA . ASP A 1 120 ? 36.862 -2.882 -35.388 1.00 95.19 120 ASP A CA 1
ATOM 932 C C . ASP A 1 120 ? 35.487 -2.828 -36.057 1.00 95.19 120 ASP A C 1
ATOM 934 O O . ASP A 1 120 ? 34.449 -2.800 -35.395 1.00 95.19 120 ASP A O 1
ATOM 938 N N . MET A 1 121 ? 35.486 -2.809 -37.391 1.00 92.25 121 MET A N 1
ATOM 939 C CA . MET A 1 121 ? 34.277 -2.980 -38.195 1.00 92.25 121 MET A CA 1
ATOM 940 C C . MET A 1 121 ? 34.240 -4.393 -38.752 1.00 92.25 121 MET A C 1
ATOM 942 O O . MET A 1 121 ? 34.876 -4.691 -39.763 1.00 92.25 121 MET A O 1
ATOM 946 N N . GLU A 1 122 ? 33.477 -5.256 -38.099 1.00 93.75 122 GLU A N 1
ATOM 947 C CA . GLU A 1 122 ? 33.264 -6.621 -38.558 1.00 93.75 122 GLU A CA 1
ATOM 948 C C . GLU A 1 122 ? 32.130 -6.636 -39.579 1.00 93.75 122 GLU A C 1
ATOM 950 O O . GLU A 1 122 ? 30.982 -6.333 -39.250 1.00 93.75 122 GLU A O 1
ATOM 955 N N . VAL A 1 123 ? 32.437 -6.982 -40.829 1.00 90.88 123 VAL A N 1
ATOM 956 C CA . VAL A 1 123 ? 31.419 -7.123 -41.875 1.00 90.88 123 VAL A CA 1
ATOM 957 C C . VAL A 1 123 ? 30.615 -8.391 -41.615 1.00 90.88 123 VAL A C 1
ATOM 959 O O . VAL A 1 123 ? 31.147 -9.497 -41.629 1.00 90.88 123 VAL A O 1
ATOM 962 N N . VAL A 1 124 ? 29.321 -8.203 -41.386 1.00 88.44 124 VAL A N 1
ATOM 963 C CA . VAL A 1 124 ? 28.337 -9.260 -41.167 1.00 88.44 124 VAL A CA 1
ATOM 964 C C . VAL A 1 124 ? 27.759 -9.752 -42.490 1.00 88.44 124 VAL A C 1
ATOM 966 O O . VAL A 1 124 ? 27.636 -10.953 -42.702 1.00 88.44 124 VAL A O 1
ATOM 969 N N . ASP A 1 125 ? 27.379 -8.821 -43.364 1.00 83.44 125 ASP A N 1
ATOM 970 C CA . ASP A 1 125 ? 26.813 -9.117 -44.679 1.00 83.44 125 ASP A CA 1
ATOM 971 C C . ASP A 1 125 ? 27.219 -8.029 -45.680 1.00 83.44 125 ASP A C 1
ATOM 973 O O . ASP A 1 125 ? 27.310 -6.843 -45.349 1.00 83.44 125 ASP A O 1
ATOM 977 N N . LYS A 1 126 ? 27.460 -8.446 -46.922 1.00 77.12 126 LYS A N 1
ATOM 978 C CA . LYS A 1 126 ? 27.882 -7.603 -48.039 1.00 77.12 126 LYS A CA 1
ATOM 979 C C . LYS A 1 126 ? 27.022 -7.900 -49.263 1.00 77.12 126 LYS A C 1
ATOM 981 O O . LYS A 1 126 ? 27.492 -8.389 -50.286 1.00 77.12 126 LYS A O 1
ATOM 986 N N . ALA A 1 127 ? 25.737 -7.587 -49.145 1.00 58.34 127 ALA A N 1
ATOM 987 C CA . ALA A 1 127 ? 24.771 -7.762 -50.224 1.00 58.34 127 ALA A CA 1
ATOM 988 C C . ALA A 1 127 ? 24.893 -6.697 -51.341 1.00 58.34 127 ALA A C 1
ATOM 990 O O . ALA A 1 127 ? 24.327 -6.879 -52.418 1.00 58.34 127 ALA A O 1
ATOM 991 N N . SER A 1 128 ? 25.597 -5.574 -51.110 1.00 70.44 128 SER A N 1
ATOM 992 C CA . SER A 1 128 ? 25.717 -4.453 -52.064 1.00 70.44 128 SER A CA 1
ATOM 993 C C . SER A 1 128 ? 26.916 -3.530 -51.749 1.00 70.44 128 SER A C 1
ATOM 995 O O . SER A 1 128 ? 27.803 -3.904 -50.984 1.00 70.44 128 SER A O 1
ATOM 997 N N . SER A 1 129 ? 26.952 -2.311 -52.314 1.00 73.88 129 SER A N 1
ATOM 998 C CA . SER A 1 129 ? 27.877 -1.242 -51.886 1.00 73.88 129 SER A CA 1
ATOM 999 C C . SER A 1 129 ? 27.627 -0.767 -50.448 1.00 73.88 129 SER A C 1
ATOM 1001 O O . SER A 1 129 ? 28.477 -0.086 -49.885 1.00 73.88 129 SER A O 1
ATOM 1003 N N . ILE A 1 130 ? 26.472 -1.111 -49.871 1.00 81.56 130 ILE A N 1
ATOM 1004 C CA . ILE A 1 130 ? 26.154 -0.952 -48.453 1.00 81.56 130 ILE A CA 1
ATOM 1005 C C . ILE A 1 130 ? 26.512 -2.253 -47.739 1.00 81.56 130 ILE A C 1
ATOM 1007 O O . ILE A 1 130 ? 26.080 -3.335 -48.148 1.00 81.56 130 ILE A O 1
ATOM 1011 N N . GLU A 1 131 ? 27.273 -2.133 -46.659 1.00 86.69 131 GLU A N 1
ATOM 1012 C CA . GLU A 1 131 ? 27.690 -3.261 -45.830 1.00 86.69 131 GLU A CA 1
ATOM 1013 C C . GLU A 1 131 ? 26.940 -3.247 -44.504 1.00 86.69 131 GLU A C 1
ATOM 1015 O O . GLU A 1 131 ? 26.778 -2.199 -43.882 1.00 86.69 131 GLU A O 1
ATOM 1020 N N . LEU A 1 132 ? 26.504 -4.416 -44.053 1.00 86.31 132 LEU A N 1
ATOM 1021 C CA . LEU A 1 132 ? 26.017 -4.603 -42.697 1.00 86.31 132 LEU A CA 1
ATOM 1022 C C . LEU A 1 132 ? 27.211 -4.957 -41.813 1.00 86.31 132 LEU A C 1
ATOM 1024 O O . LEU A 1 132 ? 27.933 -5.908 -42.111 1.00 86.31 132 LEU A O 1
ATOM 1028 N N . VAL A 1 133 ? 27.423 -4.211 -40.736 1.00 91.38 133 VAL A N 1
ATOM 1029 C CA . VAL A 1 133 ? 28.596 -4.338 -39.869 1.00 91.38 133 VAL A CA 1
ATOM 1030 C C . VAL A 1 133 ? 28.218 -4.396 -38.391 1.00 91.38 133 VAL A C 1
ATOM 1032 O O . VAL A 1 133 ? 27.178 -3.879 -37.971 1.00 91.38 133 VAL A O 1
ATOM 1035 N N . ARG A 1 134 ? 29.108 -4.986 -37.592 1.00 92.69 134 ARG A N 1
ATOM 1036 C CA . ARG A 1 134 ? 29.213 -4.758 -36.148 1.00 92.69 134 ARG A CA 1
ATOM 1037 C C . ARG A 1 134 ? 30.386 -3.828 -35.888 1.00 92.69 134 ARG A C 1
ATOM 1039 O O . ARG A 1 134 ? 31.429 -3.946 -36.526 1.00 92.69 134 ARG A O 1
ATOM 1046 N N . ILE A 1 135 ? 30.204 -2.905 -34.953 1.00 95.25 135 ILE A N 1
ATOM 1047 C CA . ILE A 1 135 ? 31.250 -1.980 -34.522 1.00 95.25 135 ILE A CA 1
ATOM 1048 C C . ILE A 1 135 ? 31.685 -2.426 -33.127 1.00 95.25 135 ILE A C 1
ATOM 1050 O O . ILE A 1 135 ? 30.924 -2.291 -32.168 1.00 95.25 135 ILE A O 1
ATOM 1054 N N . VAL A 1 136 ? 32.879 -3.003 -33.033 1.00 95.38 136 VAL A N 1
ATOM 1055 C CA . VAL A 1 136 ? 33.406 -3.672 -31.836 1.00 95.38 136 VAL A CA 1
ATOM 1056 C C . VAL A 1 136 ? 34.496 -2.810 -31.215 1.00 95.38 136 VAL A C 1
ATOM 1058 O O . VAL A 1 136 ? 35.414 -2.386 -31.909 1.00 95.38 136 VAL A O 1
ATOM 1061 N N . SER A 1 137 ? 34.422 -2.527 -29.919 1.00 93.56 137 SER A N 1
ATOM 1062 C CA . SER A 1 137 ? 35.488 -1.813 -29.212 1.00 93.56 137 SER A CA 1
ATOM 1063 C C . SER A 1 137 ? 36.770 -2.647 -29.178 1.00 93.56 137 SER A C 1
ATOM 1065 O O . SER A 1 137 ? 36.724 -3.844 -28.914 1.00 93.56 137 SER A O 1
ATOM 1067 N N . LYS A 1 138 ? 37.931 -2.012 -29.374 1.00 94.44 138 LYS A N 1
ATOM 1068 C CA . LYS A 1 138 ? 39.248 -2.652 -29.186 1.00 94.44 138 LYS A CA 1
ATOM 1069 C C . LYS A 1 138 ? 39.707 -2.694 -27.726 1.00 94.44 138 LYS A C 1
ATOM 1071 O O . LYS A 1 138 ? 40.832 -3.110 -27.452 1.00 94.44 138 LYS A O 1
ATOM 1076 N N . MET A 1 139 ? 38.879 -2.235 -26.789 1.00 91.56 139 MET A N 1
ATOM 1077 C CA . MET A 1 139 ? 39.117 -2.431 -25.358 1.00 91.56 139 MET A CA 1
ATOM 1078 C C . MET A 1 139 ? 39.014 -3.920 -24.987 1.00 91.56 139 MET A C 1
ATOM 1080 O O . MET A 1 139 ? 38.484 -4.726 -25.752 1.00 91.56 139 MET A O 1
ATOM 1084 N N . ALA A 1 140 ? 39.530 -4.296 -23.814 1.00 91.81 140 ALA A N 1
ATOM 1085 C CA . ALA A 1 140 ? 39.674 -5.696 -23.412 1.00 91.81 140 ALA A CA 1
ATOM 1086 C C . ALA A 1 140 ? 38.347 -6.476 -23.439 1.00 91.81 140 ALA A C 1
ATOM 1088 O O . ALA A 1 140 ? 38.339 -7.656 -23.780 1.00 91.81 140 ALA A O 1
ATOM 1089 N N . GLY A 1 141 ? 37.231 -5.821 -23.121 1.00 83.81 141 GLY A N 1
ATOM 1090 C CA . GLY A 1 141 ? 35.907 -6.432 -23.115 1.00 83.81 141 GLY A CA 1
ATOM 1091 C C . GLY A 1 141 ? 35.222 -6.574 -24.475 1.00 83.81 141 GLY A C 1
ATOM 1092 O O . GLY A 1 141 ? 34.128 -7.131 -24.507 1.00 83.81 141 GLY A O 1
ATOM 1093 N N . GLN A 1 142 ? 35.810 -6.070 -25.570 1.00 89.94 142 GLN A N 1
ATOM 1094 C CA . GLN A 1 142 ? 35.307 -6.223 -26.948 1.00 89.94 142 GLN A CA 1
ATOM 1095 C C . GLN A 1 142 ? 33.808 -5.911 -27.125 1.00 89.94 142 GLN A C 1
ATOM 1097 O O . GLN A 1 142 ? 33.061 -6.616 -27.803 1.00 89.94 142 GLN A O 1
ATOM 1102 N N . ARG A 1 143 ? 33.338 -4.846 -26.470 1.00 86.31 143 ARG A N 1
ATOM 1103 C CA . ARG A 1 143 ? 31.911 -4.497 -26.418 1.00 86.31 143 ARG A CA 1
ATOM 1104 C C . ARG A 1 143 ? 31.418 -3.864 -27.715 1.00 86.31 143 ARG A C 1
ATOM 1106 O O . ARG A 1 143 ? 32.156 -3.150 -28.389 1.00 86.31 143 ARG A O 1
ATOM 1113 N N . LEU A 1 144 ? 30.147 -4.097 -28.037 1.00 88.31 144 LEU A N 1
ATOM 1114 C CA . LEU A 1 144 ? 29.505 -3.612 -29.260 1.00 88.31 144 LEU A CA 1
ATOM 1115 C C . LEU A 1 144 ? 28.944 -2.198 -29.091 1.00 88.31 144 LEU A C 1
ATOM 1117 O O . LEU A 1 144 ? 28.224 -1.917 -28.130 1.00 88.31 144 LEU A O 1
ATOM 1121 N N . LEU A 1 145 ? 29.190 -1.332 -30.076 1.00 88.94 145 LEU A N 1
ATOM 1122 C CA . LEU A 1 145 ? 28.469 -0.069 -30.196 1.00 88.94 145 LEU A CA 1
ATOM 1123 C C . LEU A 1 145 ? 27.002 -0.367 -30.533 1.00 88.94 145 LEU A C 1
ATOM 1125 O O . LEU A 1 145 ? 26.687 -0.887 -31.605 1.00 88.94 145 LEU A O 1
ATOM 1129 N N . THR A 1 146 ? 26.115 -0.019 -29.610 1.00 82.31 146 THR A N 1
ATOM 1130 C CA . THR A 1 146 ? 24.677 -0.306 -29.676 1.00 82.31 146 THR A CA 1
ATOM 1131 C C . THR A 1 146 ? 23.909 1.009 -29.650 1.00 82.31 146 THR A C 1
ATOM 1133 O O . THR A 1 146 ? 24.320 1.939 -28.953 1.00 82.31 146 THR A O 1
ATOM 1136 N N . VAL A 1 147 ? 22.797 1.105 -30.381 1.00 72.56 147 VAL A N 1
ATOM 1137 C CA . VAL A 1 147 ? 21.835 2.191 -30.152 1.00 72.56 147 VAL A CA 1
ATOM 1138 C C . VAL A 1 147 ? 20.714 1.660 -29.286 1.00 72.56 147 VAL A C 1
ATOM 1140 O O . VAL A 1 147 ? 19.857 0.929 -29.769 1.00 72.56 147 VAL A O 1
ATOM 1143 N N . GLU A 1 148 ? 20.691 2.041 -28.011 1.00 62.91 148 GLU A N 1
ATOM 1144 C CA . GLU A 1 148 ? 19.509 1.797 -27.189 1.00 62.91 148 GLU A CA 1
ATOM 1145 C C . GLU A 1 148 ? 18.313 2.486 -27.856 1.00 62.91 148 GLU A C 1
ATOM 1147 O O . GLU A 1 148 ? 18.343 3.695 -28.111 1.00 62.91 148 GLU A O 1
ATOM 1152 N N . ASN A 1 149 ? 17.287 1.704 -28.202 1.00 50.91 149 ASN A N 1
ATOM 1153 C CA . ASN A 1 149 ? 16.098 2.139 -28.934 1.00 50.91 149 ASN A CA 1
ATOM 1154 C C . ASN A 1 149 ? 15.215 3.065 -28.067 1.00 50.91 149 ASN A C 1
ATOM 1156 O O . ASN A 1 149 ? 14.123 2.710 -27.632 1.00 50.91 149 ASN A O 1
ATOM 1160 N N . GLY A 1 150 ? 15.728 4.261 -27.778 1.00 43.22 150 GLY A N 1
ATOM 1161 C CA . GLY A 1 150 ? 15.155 5.274 -26.895 1.00 43.22 150 GLY A CA 1
ATOM 1162 C C . GLY A 1 150 ? 14.309 6.330 -27.609 1.00 43.22 150 GLY A C 1
ATOM 1163 O O . GLY A 1 150 ? 14.067 7.394 -27.040 1.00 43.22 150 GLY A O 1
ATOM 1164 N N . ASP A 1 151 ? 13.876 6.096 -28.853 1.00 42.59 151 ASP A N 1
ATOM 1165 C CA . ASP A 1 151 ? 13.121 7.101 -29.617 1.00 42.59 151 ASP A CA 1
ATOM 1166 C C . ASP A 1 151 ? 11.620 7.115 -29.282 1.00 42.59 151 ASP A C 1
ATOM 1168 O O . ASP A 1 151 ? 10.986 8.155 -29.428 1.00 42.59 151 ASP A O 1
ATOM 1172 N N . GLN A 1 152 ? 11.050 6.032 -28.735 1.00 39.53 152 GLN A N 1
ATOM 1173 C CA . GLN A 1 152 ? 9.671 6.063 -28.228 1.00 39.53 152 GLN A CA 1
ATOM 1174 C C . GLN A 1 152 ? 9.588 6.847 -26.914 1.00 39.53 152 GLN A C 1
ATOM 1176 O O . GLN A 1 152 ? 8.800 7.776 -26.819 1.00 39.53 152 GLN A O 1
ATOM 1181 N N . MET A 1 153 ? 10.500 6.609 -25.966 1.00 36.56 153 MET A N 1
ATOM 1182 C CA . MET A 1 153 ? 10.596 7.391 -24.725 1.00 36.56 153 MET A CA 1
ATOM 1183 C C . MET A 1 153 ? 10.891 8.875 -24.998 1.00 36.56 153 MET A C 1
ATOM 1185 O O . MET A 1 153 ? 10.355 9.746 -24.323 1.00 36.56 153 MET A O 1
ATOM 1189 N N . ARG A 1 154 ? 11.699 9.190 -26.021 1.00 37.91 154 ARG A N 1
ATOM 1190 C CA . ARG A 1 154 ? 11.992 10.574 -26.427 1.00 37.91 154 ARG A CA 1
ATOM 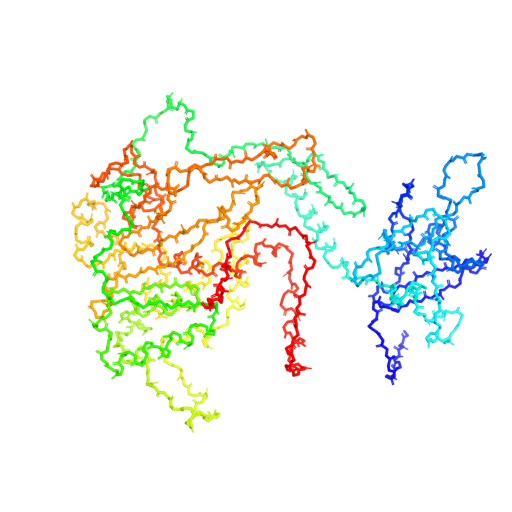1191 C C . ARG A 1 154 ? 10.830 11.223 -27.198 1.00 37.91 154 ARG A C 1
ATOM 1193 O O . ARG A 1 154 ? 10.593 12.411 -26.994 1.00 37.91 154 ARG A O 1
ATOM 1200 N N . LYS A 1 155 ? 10.086 10.487 -28.036 1.00 38.91 155 LYS A N 1
ATOM 1201 C CA . LYS A 1 155 ? 8.839 10.963 -28.674 1.00 38.91 155 LYS A CA 1
ATOM 1202 C C . LYS A 1 155 ? 7.723 11.159 -27.661 1.00 38.91 155 LYS A C 1
ATOM 1204 O O . LYS A 1 155 ? 7.043 12.171 -27.743 1.00 38.91 155 LYS A O 1
ATOM 1209 N N . ASP A 1 156 ? 7.588 10.262 -26.695 1.00 41.88 156 ASP A N 1
ATOM 1210 C CA . ASP A 1 156 ? 6.620 10.359 -25.605 1.00 41.88 156 ASP A CA 1
ATOM 1211 C C . ASP A 1 156 ? 6.954 11.555 -24.711 1.00 41.88 156 ASP A C 1
ATOM 1213 O O . ASP A 1 156 ? 6.073 12.350 -24.422 1.00 41.88 156 ASP A O 1
ATOM 1217 N N . MET A 1 157 ? 8.234 11.785 -24.405 1.00 38.91 157 MET A N 1
ATOM 1218 C CA . MET A 1 157 ? 8.695 12.936 -23.619 1.00 38.91 157 MET A CA 1
ATOM 1219 C C . MET A 1 157 ? 8.596 14.266 -24.392 1.00 38.91 157 MET A C 1
ATOM 1221 O O . MET A 1 157 ? 8.259 15.292 -23.810 1.00 38.91 157 MET A O 1
ATOM 1225 N N . ILE A 1 158 ? 8.819 14.280 -25.716 1.00 40.34 158 ILE A N 1
ATOM 1226 C CA . ILE A 1 158 ? 8.558 15.457 -26.570 1.00 40.34 158 ILE A CA 1
ATOM 1227 C C . ILE A 1 158 ? 7.054 15.707 -26.708 1.00 40.34 158 ILE A C 1
ATOM 1229 O O . ILE A 1 158 ? 6.634 16.856 -26.646 1.00 40.34 158 ILE A O 1
ATOM 1233 N N . MET A 1 159 ? 6.234 14.665 -26.853 1.00 40.78 159 MET A N 1
ATOM 1234 C CA . MET A 1 159 ? 4.775 14.774 -26.865 1.00 40.78 159 MET A CA 1
ATOM 1235 C C . MET A 1 159 ? 4.241 15.238 -25.514 1.00 40.78 159 MET A C 1
ATOM 1237 O O . MET A 1 159 ? 3.310 16.032 -25.496 1.00 40.78 159 MET A O 1
ATOM 1241 N N . GLU A 1 160 ? 4.848 14.821 -24.406 1.00 41.00 160 GLU A N 1
ATOM 1242 C CA . GLU A 1 160 ? 4.539 15.259 -23.045 1.00 41.00 160 GLU A CA 1
ATOM 1243 C C . GLU A 1 160 ? 4.945 16.725 -22.835 1.00 41.00 160 GLU A C 1
ATOM 1245 O O . GLU A 1 160 ? 4.138 17.508 -22.347 1.00 41.00 160 GLU A O 1
ATOM 1250 N N . ILE A 1 161 ? 6.108 17.160 -23.339 1.00 40.88 161 ILE A N 1
ATOM 1251 C CA . ILE A 1 161 ? 6.509 18.580 -23.382 1.00 40.88 161 ILE A CA 1
ATOM 1252 C C . ILE A 1 161 ? 5.575 19.394 -24.298 1.00 40.88 161 ILE A C 1
ATOM 1254 O O . ILE A 1 161 ? 5.187 20.507 -23.945 1.00 40.88 161 ILE A O 1
ATOM 1258 N N . CYS A 1 162 ? 5.154 18.857 -25.449 1.00 38.84 162 CYS A N 1
ATOM 1259 C CA . CYS A 1 162 ? 4.171 19.468 -26.353 1.00 38.84 162 CYS A CA 1
ATOM 1260 C C . CYS A 1 162 ? 2.757 19.515 -25.740 1.00 38.84 162 CYS A C 1
ATOM 1262 O O . CYS A 1 162 ? 1.994 20.443 -26.010 1.00 38.84 162 CYS A O 1
ATOM 1264 N N . TYR A 1 163 ? 2.408 18.545 -24.892 1.00 38.84 163 TYR A N 1
ATOM 1265 C CA . TYR A 1 163 ? 1.185 18.542 -24.094 1.00 38.84 163 TYR A CA 1
ATOM 1266 C C . TYR A 1 163 ? 1.265 19.599 -22.988 1.00 38.84 163 TYR A C 1
ATOM 1268 O O . TYR A 1 163 ? 0.379 20.439 -22.914 1.00 38.84 163 TYR A O 1
ATOM 1276 N N . LEU A 1 164 ? 2.344 19.645 -22.204 1.00 37.34 164 LEU A N 1
ATOM 1277 C CA . LEU A 1 164 ? 2.569 20.649 -21.154 1.00 37.34 164 LEU A CA 1
ATOM 1278 C C . LEU A 1 164 ? 2.614 22.082 -21.717 1.00 37.34 164 LEU A C 1
ATOM 1280 O O . LEU A 1 164 ? 2.031 22.999 -21.149 1.00 37.34 164 LEU A O 1
ATOM 1284 N N . SER A 1 165 ? 3.207 22.282 -22.894 1.00 36.50 165 SER A N 1
ATOM 1285 C CA . SER A 1 165 ? 3.206 23.582 -23.588 1.00 36.50 165 SER A CA 1
ATOM 1286 C C . SER A 1 165 ? 1.858 23.957 -24.220 1.00 36.50 165 SER A C 1
ATOM 1288 O O . SER A 1 165 ? 1.567 25.147 -24.334 1.00 36.50 165 SER A O 1
ATOM 1290 N N . ARG A 1 166 ? 0.985 22.992 -24.565 1.00 35.16 166 ARG A N 1
ATOM 1291 C CA . ARG A 1 166 ? -0.433 23.289 -24.867 1.00 35.16 166 ARG A CA 1
ATOM 1292 C C . ARG A 1 166 ? -1.197 23.760 -23.632 1.00 35.16 166 ARG A C 1
ATOM 1294 O O . ARG A 1 166 ? -2.061 24.621 -23.775 1.00 35.16 166 ARG A O 1
ATOM 1301 N N . TRP A 1 167 ? -0.874 23.236 -22.448 1.00 36.41 167 TRP A N 1
ATOM 1302 C CA . TRP A 1 167 ? -1.469 23.686 -21.184 1.00 36.41 167 TRP A CA 1
ATOM 1303 C C . TRP A 1 167 ? -1.064 25.132 -20.849 1.00 36.41 167 TRP A C 1
ATOM 1305 O O . TRP A 1 167 ? -1.899 25.902 -20.387 1.00 36.41 167 TRP A O 1
ATOM 1315 N N . CYS A 1 168 ? 0.159 25.554 -21.195 1.00 36.03 168 CYS A N 1
ATOM 1316 C CA . CYS A 1 168 ? 0.634 26.929 -20.979 1.00 36.03 168 CYS A CA 1
ATOM 1317 C C . CYS A 1 168 ? -0.091 28.018 -21.795 1.00 36.03 168 CYS A C 1
ATOM 1319 O O . CYS A 1 168 ? 0.035 29.195 -21.459 1.00 36.03 168 CYS A O 1
ATOM 1321 N N . HIS A 1 169 ? -0.812 27.674 -22.867 1.00 34.59 169 HIS A N 1
ATOM 1322 C CA . HIS A 1 169 ? -1.443 28.667 -23.749 1.00 34.59 169 HIS A CA 1
ATOM 1323 C C . HIS A 1 169 ? -2.968 28.758 -23.634 1.00 34.59 169 HIS A C 1
ATOM 1325 O O . HIS A 1 169 ? -3.539 29.696 -24.189 1.00 34.59 169 HIS A O 1
ATOM 1331 N N . LEU A 1 170 ? -3.632 27.827 -22.939 1.00 36.41 170 LEU A N 1
ATOM 1332 C CA . LEU A 1 170 ? -5.098 27.736 -22.956 1.00 36.41 170 LEU A CA 1
ATOM 1333 C C . LEU A 1 170 ? -5.782 27.864 -21.589 1.00 36.41 170 LEU A C 1
ATOM 1335 O O . LEU A 1 170 ? -6.982 28.122 -21.574 1.00 36.41 170 LEU A O 1
ATOM 1339 N N . GLU A 1 171 ? -5.066 27.783 -20.463 1.00 37.91 171 GLU A N 1
ATOM 1340 C CA . GLU A 1 171 ? -5.677 27.940 -19.135 1.00 37.91 171 GLU A CA 1
ATOM 1341 C C . GLU A 1 171 ? -4.828 28.812 -18.196 1.00 37.91 171 GLU A C 1
ATOM 1343 O O . GLU A 1 171 ? -3.614 28.653 -18.072 1.00 37.91 171 GLU A O 1
ATOM 1348 N N . GLN A 1 172 ? -5.477 29.768 -17.523 1.00 39.22 172 GLN A N 1
ATOM 1349 C CA . GLN A 1 172 ? -4.859 30.557 -16.459 1.00 39.22 172 GLN A CA 1
ATOM 1350 C C . GLN A 1 172 ? -4.768 29.717 -15.178 1.00 39.22 172 GLN A C 1
ATOM 1352 O O . GLN A 1 172 ? -5.766 29.551 -14.481 1.00 39.22 172 GLN A O 1
ATOM 1357 N N . GLY A 1 173 ? -3.561 29.264 -14.826 1.00 42.91 173 GLY A N 1
ATOM 1358 C CA . GLY A 1 173 ? -3.221 28.902 -13.446 1.00 42.91 173 GLY A CA 1
ATOM 1359 C C . GLY A 1 173 ? -2.320 27.677 -13.289 1.00 42.91 173 GLY A C 1
ATOM 1360 O O . GLY A 1 173 ? -2.763 26.560 -13.515 1.00 42.91 173 GLY A O 1
ATOM 1361 N N . LEU A 1 174 ? -1.078 27.913 -12.837 1.00 40.47 174 LEU A N 1
ATOM 1362 C CA . LEU A 1 174 ? -0.363 27.244 -11.722 1.00 40.47 174 LEU A CA 1
ATOM 1363 C C . LEU A 1 174 ? 1.165 27.301 -11.904 1.00 40.47 174 LEU A C 1
ATOM 1365 O O . LEU A 1 174 ? 1.883 27.515 -10.928 1.00 40.47 174 LEU A O 1
ATOM 1369 N N . VAL A 1 175 ? 1.665 27.216 -13.137 1.00 39.59 175 VAL A N 1
ATOM 1370 C CA . VAL A 1 175 ? 3.092 27.379 -13.470 1.00 39.59 175 VAL A CA 1
ATOM 1371 C C . VAL A 1 175 ? 3.258 27.926 -14.888 1.00 39.59 175 VAL A C 1
ATOM 1373 O O . VAL A 1 175 ? 2.544 27.522 -15.804 1.00 39.59 175 VAL A O 1
ATOM 1376 N N . GLN A 1 176 ? 4.204 28.848 -15.072 1.00 41.59 176 GLN A N 1
ATOM 1377 C CA . GLN A 1 176 ? 4.624 29.341 -16.383 1.00 41.59 176 GLN A CA 1
ATOM 1378 C C . GLN A 1 176 ? 5.984 28.729 -16.733 1.00 41.59 176 GLN A C 1
ATOM 1380 O O . GLN A 1 176 ? 6.963 28.929 -16.013 1.00 41.59 176 GLN A O 1
ATOM 1385 N N . LEU A 1 177 ? 6.066 27.990 -17.844 1.00 38.91 177 LEU A N 1
ATOM 1386 C CA . LEU A 1 177 ? 7.332 27.453 -18.341 1.00 38.91 177 LEU A CA 1
ATOM 1387 C C . LEU A 1 177 ? 8.256 28.611 -18.745 1.00 38.91 177 LEU A C 1
ATOM 1389 O O . LEU A 1 177 ? 7.996 29.300 -19.729 1.00 38.91 177 LEU A O 1
ATOM 1393 N N . GLN A 1 178 ? 9.339 28.814 -17.996 1.00 42.44 178 GLN A N 1
ATOM 1394 C CA . GLN A 1 178 ? 10.315 29.874 -18.261 1.00 42.44 178 GLN A CA 1
ATOM 1395 C C . GLN A 1 178 ? 11.416 29.382 -19.201 1.00 42.44 178 GLN A C 1
ATOM 1397 O O . GLN A 1 178 ? 11.757 30.040 -20.184 1.00 42.44 178 GLN A O 1
ATOM 1402 N N . LYS A 1 179 ? 12.000 28.213 -18.911 1.00 41.28 179 LYS A N 1
ATOM 1403 C CA . LYS A 1 179 ? 13.128 27.680 -19.684 1.00 41.28 179 LYS A CA 1
ATOM 1404 C C . LYS A 1 179 ? 13.289 26.182 -19.471 1.00 41.28 179 LYS A C 1
ATOM 1406 O O . LYS A 1 179 ? 13.163 25.695 -18.359 1.00 41.28 179 LYS A O 1
ATOM 1411 N N . VAL A 1 180 ? 13.684 25.459 -20.513 1.00 37.47 180 VAL A N 1
ATOM 1412 C CA . VAL A 1 180 ? 14.193 24.087 -20.379 1.00 37.47 180 VAL A CA 1
ATOM 1413 C C . VAL A 1 180 ? 15.718 24.134 -20.459 1.00 37.47 180 VAL A C 1
ATOM 1415 O O . VAL A 1 180 ? 16.280 24.696 -21.402 1.00 37.47 180 VAL A O 1
ATOM 1418 N N . VAL A 1 181 ? 16.389 23.595 -19.444 1.00 38.19 181 VAL A N 1
ATOM 1419 C CA . VAL A 1 181 ? 17.846 23.462 -19.382 1.00 38.19 181 VAL A CA 1
ATOM 1420 C C . VAL A 1 181 ? 18.219 22.108 -19.965 1.00 38.19 181 VAL A C 1
ATOM 1422 O O . VAL A 1 181 ? 17.813 21.057 -19.472 1.00 38.19 181 VAL A O 1
ATOM 1425 N N . TRP A 1 182 ? 18.991 22.153 -21.042 1.00 38.59 182 TRP A N 1
ATOM 1426 C CA . TRP A 1 182 ? 19.411 20.982 -21.796 1.00 38.59 182 TRP A CA 1
ATOM 1427 C C . TRP A 1 182 ? 20.875 20.690 -21.505 1.00 38.59 182 TRP A C 1
ATOM 1429 O O . TRP A 1 182 ? 21.705 21.592 -21.620 1.00 38.59 182 TRP A O 1
ATOM 1439 N N . ASN A 1 183 ? 21.197 19.432 -21.220 1.00 32.94 183 ASN A N 1
ATOM 1440 C CA . ASN A 1 183 ? 22.572 18.964 -21.163 1.00 32.94 183 ASN A CA 1
ATOM 1441 C C . ASN A 1 183 ? 22.702 17.669 -21.966 1.00 32.94 183 ASN A C 1
ATOM 1443 O O . ASN A 1 183 ? 21.859 16.780 -21.876 1.00 32.94 183 ASN A O 1
ATOM 1447 N N . HIS A 1 184 ? 23.711 17.595 -22.832 1.00 33.66 184 HIS A N 1
ATOM 1448 C CA . HIS A 1 184 ? 23.944 16.446 -23.720 1.00 33.66 184 HIS A CA 1
ATOM 1449 C C . HIS A 1 184 ? 22.709 15.969 -24.525 1.00 33.66 184 HIS A C 1
ATOM 1451 O O . HIS A 1 184 ? 22.581 14.793 -24.854 1.00 33.66 184 HIS A O 1
ATOM 1457 N N . GLY A 1 185 ? 21.789 16.882 -24.871 1.00 32.81 185 GLY A N 1
ATOM 1458 C CA . GLY A 1 185 ? 20.579 16.560 -25.643 1.00 32.81 185 GLY A CA 1
ATOM 1459 C C . GLY A 1 185 ? 19.451 15.905 -24.837 1.00 32.81 185 GLY A C 1
ATOM 1460 O O . GLY A 1 185 ? 18.465 15.462 -25.427 1.00 32.81 185 GLY A O 1
ATOM 1461 N N . VAL A 1 186 ? 19.583 15.875 -23.511 1.00 32.00 186 VAL A N 1
ATOM 1462 C CA . VAL A 1 186 ? 18.564 15.444 -22.552 1.00 32.00 186 VAL A CA 1
ATOM 1463 C C . VAL A 1 186 ? 18.142 16.677 -21.739 1.00 32.00 186 VAL A C 1
ATOM 1465 O O . VAL A 1 186 ? 19.007 17.467 -21.347 1.00 32.00 186 VAL A O 1
ATOM 1468 N N . PRO A 1 187 ? 16.838 16.919 -21.520 1.00 35.78 187 PRO A N 1
ATOM 1469 C CA . PRO A 1 187 ? 16.413 17.980 -20.617 1.00 35.78 187 PRO A CA 1
ATOM 1470 C C . PRO A 1 187 ? 16.834 17.583 -19.198 1.00 35.78 187 PRO A C 1
ATOM 1472 O O . PRO A 1 187 ? 16.356 16.592 -18.650 1.00 35.78 187 PRO A O 1
ATOM 1475 N N . GLU A 1 188 ? 17.783 18.315 -18.621 1.00 36.56 188 GLU A N 1
ATOM 1476 C CA . GLU A 1 188 ? 18.279 18.043 -17.268 1.00 36.56 188 GLU A CA 1
ATOM 1477 C C . GLU A 1 188 ? 17.472 18.772 -16.198 1.00 36.56 188 GLU A C 1
ATOM 1479 O O . GLU A 1 188 ? 17.390 18.288 -15.068 1.00 36.56 188 GLU A O 1
ATOM 1484 N N . ALA A 1 189 ? 16.852 19.898 -16.557 1.00 34.03 189 ALA A N 1
ATOM 1485 C CA . ALA A 1 189 ? 15.909 20.597 -15.701 1.00 34.03 189 ALA A CA 1
ATOM 1486 C C . ALA A 1 189 ? 14.885 21.381 -16.524 1.00 34.03 189 ALA A C 1
ATOM 1488 O O . ALA A 1 189 ? 15.182 21.904 -17.599 1.00 34.03 189 ALA A O 1
ATOM 1489 N N . ILE A 1 190 ? 13.680 21.501 -15.981 1.00 37.66 190 ILE A N 1
ATOM 1490 C CA . ILE A 1 190 ? 12.647 22.412 -16.463 1.00 37.66 190 ILE A CA 1
ATOM 1491 C C . ILE A 1 190 ? 12.520 23.502 -15.400 1.00 37.66 190 ILE A C 1
ATOM 1493 O O . ILE A 1 190 ? 12.317 23.210 -14.224 1.00 37.66 190 ILE A O 1
ATOM 1497 N N . VAL A 1 191 ? 12.734 24.749 -15.805 1.00 37.59 191 VAL A N 1
ATOM 1498 C CA . VAL A 1 191 ? 12.593 25.932 -14.960 1.00 37.59 191 VAL A CA 1
ATOM 1499 C C . VAL A 1 191 ? 11.205 26.491 -15.209 1.00 37.59 191 VAL A C 1
ATOM 1501 O O . VAL A 1 191 ? 10.900 26.984 -16.299 1.00 37.59 191 VAL A O 1
ATOM 1504 N N . GLU A 1 192 ? 10.372 26.395 -14.186 1.00 37.84 192 GLU A N 1
ATOM 1505 C CA . GLU A 1 192 ? 9.008 26.902 -14.180 1.00 37.84 192 GLU A CA 1
ATOM 1506 C C . GLU A 1 192 ? 8.910 28.018 -13.143 1.00 37.84 192 GLU A C 1
ATOM 1508 O O . GLU A 1 192 ? 9.399 27.886 -12.019 1.00 37.84 192 GLU A O 1
ATOM 1513 N N . GLU A 1 193 ? 8.296 29.136 -13.519 1.00 37.53 193 GLU A N 1
ATOM 1514 C CA . GLU A 1 193 ? 7.938 30.181 -12.571 1.00 37.53 193 GLU A CA 1
ATOM 1515 C C . GLU A 1 193 ? 6.588 29.844 -11.947 1.00 37.53 193 GLU A C 1
ATOM 1517 O O . GLU A 1 193 ? 5.585 29.614 -12.631 1.00 37.53 193 GLU A O 1
ATOM 1522 N N . ARG A 1 194 ? 6.577 29.786 -10.617 1.00 37.06 194 ARG A N 1
ATOM 1523 C CA . ARG A 1 194 ? 5.394 29.440 -9.844 1.00 37.06 194 ARG A CA 1
ATOM 1524 C C . ARG A 1 194 ? 4.472 30.648 -9.738 1.00 37.06 194 ARG A C 1
ATOM 1526 O O . ARG A 1 194 ? 4.759 31.590 -9.004 1.00 37.06 194 ARG A O 1
ATOM 1533 N N . LEU A 1 195 ? 3.314 30.569 -10.382 1.00 33.34 195 LEU A N 1
ATOM 1534 C CA . LEU A 1 195 ? 2.227 31.527 -10.203 1.00 33.34 195 LEU A CA 1
ATOM 1535 C C . LEU A 1 195 ? 1.208 30.953 -9.197 1.00 33.34 195 LEU A C 1
ATOM 1537 O O . LEU A 1 195 ? 0.092 30.605 -9.566 1.00 33.34 195 LEU A O 1
ATOM 1541 N N . GLY A 1 196 ? 1.592 30.826 -7.915 1.00 29.20 196 GLY A N 1
ATOM 1542 C CA . GLY A 1 196 ? 0.638 30.611 -6.806 1.00 29.20 196 GLY A CA 1
ATOM 1543 C C . GLY A 1 196 ? 0.778 29.346 -5.932 1.00 29.20 196 GLY A C 1
ATOM 1544 O O . GLY A 1 196 ? 1.544 28.433 -6.223 1.00 29.20 196 GLY A O 1
ATOM 1545 N N . LYS A 1 197 ? 0.043 29.381 -4.804 1.00 31.22 197 LYS A N 1
ATOM 1546 C CA . LYS A 1 197 ? 0.263 28.819 -3.443 1.00 31.22 197 LYS A CA 1
ATOM 1547 C C . LYS A 1 197 ? 0.794 27.377 -3.251 1.00 31.22 197 LYS A C 1
ATOM 1549 O O . LYS A 1 197 ? 0.656 26.474 -4.068 1.00 31.22 197 LYS A O 1
ATOM 1554 N N . GLN A 1 198 ? 1.426 27.210 -2.084 1.00 31.39 198 GLN A N 1
ATOM 1555 C CA . GLN A 1 198 ? 2.217 26.077 -1.602 1.00 31.39 198 GLN A CA 1
ATOM 1556 C C . GLN A 1 198 ? 1.419 25.172 -0.652 1.00 31.39 198 GLN A C 1
ATOM 1558 O O . GLN A 1 198 ? 0.818 25.658 0.300 1.00 31.39 198 GLN A O 1
ATOM 1563 N N . LEU A 1 199 ? 1.461 23.857 -0.895 1.00 28.17 199 LEU A N 1
ATOM 1564 C CA . LEU A 1 199 ? 1.099 22.824 0.076 1.00 28.17 199 LEU A CA 1
ATOM 1565 C C . LEU A 1 199 ? 2.256 22.635 1.069 1.00 28.17 199 LEU A C 1
ATOM 1567 O O . LEU A 1 199 ? 3.385 22.359 0.660 1.00 28.17 199 LEU A O 1
ATOM 1571 N N . GLY A 1 200 ? 1.942 22.746 2.361 1.00 25.06 200 GLY A N 1
ATOM 1572 C CA . GLY A 1 200 ? 2.660 22.061 3.435 1.00 25.06 200 GLY A CA 1
ATOM 1573 C C . GLY A 1 200 ? 3.691 22.858 4.239 1.00 25.06 200 GLY A C 1
ATOM 1574 O O . GLY A 1 200 ? 4.881 22.866 3.932 1.00 25.06 200 GLY A O 1
ATOM 1575 N N . LYS A 1 201 ? 3.235 23.363 5.386 1.00 26.92 201 LYS A N 1
ATOM 1576 C CA . LYS A 1 201 ? 3.897 23.263 6.696 1.00 26.92 201 LYS A CA 1
ATOM 1577 C C . LYS A 1 201 ? 2.796 23.395 7.758 1.00 26.92 201 LYS A C 1
ATOM 1579 O O . LYS A 1 201 ? 1.825 24.115 7.540 1.00 26.92 201 LYS A O 1
ATOM 1584 N N . GLY A 1 202 ? 3.022 22.834 8.946 1.00 35.62 202 GLY A N 1
ATOM 1585 C CA . GLY A 1 202 ? 2.609 23.491 10.190 1.00 35.62 202 GLY A CA 1
ATOM 1586 C C . GLY A 1 202 ? 3.318 24.846 10.328 1.00 35.62 202 GLY A C 1
ATOM 1587 O O . GLY A 1 202 ? 4.196 25.024 11.160 1.00 35.62 202 GLY A O 1
ATOM 1588 N N . THR A 1 203 ? 2.988 25.771 9.430 1.00 33.91 203 THR A N 1
ATOM 1589 C CA . THR A 1 203 ? 3.247 27.206 9.482 1.00 33.91 203 THR A CA 1
ATOM 1590 C C . THR A 1 203 ? 1.966 27.847 9.004 1.00 33.91 203 THR A C 1
ATOM 1592 O O . THR A 1 203 ? 1.843 28.235 7.842 1.00 33.91 203 THR A O 1
ATOM 1595 N N . GLY A 1 204 ? 1.027 28.009 9.928 1.00 27.88 204 GLY A N 1
ATOM 1596 C CA . GLY A 1 204 ? 0.442 29.330 9.980 1.00 27.88 204 GLY A CA 1
ATOM 1597 C C . GLY A 1 204 ? 1.616 30.298 10.128 1.00 27.88 204 GLY A C 1
ATOM 1598 O O . GLY A 1 204 ? 2.285 30.318 11.157 1.00 27.88 204 GLY A O 1
ATOM 1599 N N . SER A 1 205 ? 1.914 31.071 9.083 1.00 27.75 205 SER A N 1
ATOM 1600 C CA . SER A 1 205 ? 2.053 32.497 9.361 1.00 27.75 205 SER A CA 1
ATOM 1601 C C . SER A 1 205 ? 0.824 32.866 10.171 1.00 27.75 205 SER A C 1
ATOM 1603 O O . SER A 1 205 ? -0.245 32.385 9.803 1.00 27.75 205 SER A O 1
ATOM 1605 N N . ASP A 1 206 ? 0.980 33.622 11.253 1.00 34.97 206 ASP A N 1
ATOM 1606 C CA . ASP A 1 206 ? -0.124 34.181 12.026 1.00 34.97 206 ASP A CA 1
ATOM 1607 C C . ASP A 1 206 ? -1.248 34.659 11.093 1.00 34.97 206 ASP A C 1
ATOM 1609 O O . ASP A 1 206 ? -1.258 35.807 10.651 1.00 34.97 206 ASP A O 1
ATOM 1613 N N . ASP A 1 207 ? -2.208 33.783 10.788 1.00 32.78 207 ASP A N 1
ATOM 1614 C CA . ASP A 1 207 ? -3.426 34.124 10.072 1.00 32.78 207 ASP A CA 1
ATOM 1615 C C . ASP A 1 207 ? -4.354 34.664 11.154 1.00 32.78 207 ASP A C 1
ATOM 1617 O O . ASP A 1 207 ? -5.381 34.104 11.538 1.00 32.78 207 ASP A O 1
ATOM 1621 N N . LYS A 1 208 ? -3.933 35.809 11.696 1.00 36.56 208 LYS A N 1
ATOM 1622 C CA . LYS A 1 208 ? -4.831 36.769 12.310 1.00 36.56 208 LYS A CA 1
ATOM 1623 C C . LYS A 1 208 ? -5.741 37.277 11.198 1.00 36.56 208 LYS A C 1
ATOM 1625 O O . LYS A 1 208 ? -5.503 38.341 10.637 1.00 36.56 208 LYS A O 1
ATOM 1630 N N . GLY A 1 209 ? -6.779 36.511 10.875 1.00 31.89 209 GLY A N 1
ATOM 1631 C CA . GLY A 1 209 ? -7.832 36.998 9.994 1.00 31.89 209 GLY A CA 1
ATOM 1632 C C . GLY A 1 209 ? -8.590 35.947 9.199 1.00 31.89 209 GLY A C 1
ATOM 1633 O O . GLY A 1 209 ? -8.580 35.992 7.977 1.00 31.89 209 GLY A O 1
ATOM 1634 N N . SER A 1 210 ? -9.334 35.063 9.859 1.00 32.28 210 SER A N 1
ATOM 1635 C CA . SER A 1 210 ? -10.804 35.035 9.732 1.00 32.28 210 SER A CA 1
ATOM 1636 C C . SER A 1 210 ? -11.363 33.814 10.458 1.00 32.28 210 SER A C 1
ATOM 1638 O O . SER A 1 210 ? -11.207 32.680 10.022 1.00 32.28 210 SER A O 1
ATOM 1640 N N . GLY A 1 211 ? -12.028 34.063 11.586 1.00 37.72 211 GLY A N 1
ATOM 1641 C CA . GLY A 1 211 ? -12.834 33.062 12.270 1.00 37.72 211 GLY A CA 1
ATOM 1642 C C . GLY A 1 211 ? -13.953 32.567 11.359 1.00 37.72 211 GLY A C 1
ATOM 1643 O O . GLY A 1 211 ? -14.959 33.248 11.162 1.00 37.72 211 GLY A O 1
ATOM 1644 N N . LYS A 1 212 ? -13.762 31.374 10.810 1.00 37.25 212 LYS A N 1
ATOM 1645 C CA . LYS A 1 212 ? -14.845 30.447 10.513 1.00 37.25 212 LYS A CA 1
ATOM 1646 C C . LYS A 1 212 ? -14.505 29.179 11.271 1.00 37.25 212 LYS A C 1
ATOM 1648 O O . LYS A 1 212 ? -13.440 28.619 11.034 1.00 37.25 212 LYS A O 1
ATOM 1653 N N . ASP A 1 213 ? -15.368 28.823 12.214 1.00 43.72 213 ASP A N 1
ATOM 1654 C CA . ASP A 1 213 ? -15.274 27.634 13.056 1.00 43.72 213 ASP A CA 1
ATOM 1655 C C . ASP A 1 213 ? -14.792 26.438 12.225 1.00 43.72 213 ASP A C 1
ATOM 1657 O O . ASP A 1 213 ? -15.475 26.000 11.296 1.00 43.72 213 ASP A O 1
ATOM 1661 N N . ALA A 1 214 ? -13.569 25.969 12.484 1.00 54.88 214 ALA A N 1
ATOM 1662 C CA . ALA A 1 214 ? -13.100 24.732 11.883 1.00 54.88 214 ALA A CA 1
ATOM 1663 C C . ALA A 1 214 ? -13.970 23.609 12.456 1.00 54.88 214 ALA A C 1
ATOM 1665 O O . ALA A 1 214 ? -14.076 23.499 13.672 1.00 54.88 214 ALA A O 1
ATOM 1666 N N . ASP A 1 215 ? -14.616 22.821 11.595 1.00 84.25 215 ASP A N 1
ATOM 1667 C CA . ASP A 1 215 ? -15.394 21.649 12.007 1.00 84.25 215 ASP A CA 1
ATOM 1668 C C . ASP A 1 215 ? -14.427 20.697 12.743 1.00 84.25 215 ASP A C 1
ATOM 1670 O O . ASP A 1 215 ? -13.472 20.188 12.144 1.00 84.25 215 ASP A O 1
ATOM 1674 N N . THR A 1 216 ? -14.586 20.556 14.060 1.00 90.75 216 THR A N 1
ATOM 1675 C CA . THR A 1 216 ? -13.753 19.710 14.927 1.00 90.75 216 THR A CA 1
ATOM 1676 C C . THR A 1 216 ? -14.506 18.446 15.322 1.00 90.75 216 THR A C 1
ATOM 1678 O O . THR A 1 216 ? -15.729 18.384 15.253 1.00 90.75 216 THR A O 1
ATOM 1681 N N . VAL A 1 217 ? -13.758 17.421 15.728 1.00 93.00 217 VAL A N 1
ATOM 1682 C CA . VAL A 1 217 ? -14.280 16.195 16.343 1.00 93.00 217 VAL A CA 1
ATOM 1683 C C . VAL A 1 217 ? -13.519 15.914 17.636 1.00 93.00 217 VAL A C 1
ATOM 1685 O O . VAL A 1 217 ? -12.335 16.233 17.757 1.00 93.00 217 VAL A O 1
ATOM 1688 N N . LEU A 1 218 ? -14.185 15.296 18.605 1.00 95.12 218 LEU A N 1
ATOM 1689 C CA . LEU A 1 218 ? -13.573 14.768 19.817 1.00 95.12 218 LEU A CA 1
ATOM 1690 C C . LEU A 1 218 ? -13.002 13.378 19.544 1.00 95.12 218 LEU A C 1
ATOM 1692 O O . LEU A 1 218 ? -13.756 12.416 19.381 1.00 95.12 218 LEU A O 1
ATOM 1696 N N . ALA A 1 219 ? -11.676 13.269 19.547 1.00 92.62 219 ALA A N 1
ATOM 1697 C CA . ALA A 1 219 ? -10.947 12.023 19.334 1.00 92.62 219 ALA A CA 1
ATOM 1698 C C . ALA A 1 219 ? -9.865 11.835 20.397 1.00 92.62 219 ALA A C 1
ATOM 1700 O O . ALA A 1 219 ? -9.326 12.800 20.945 1.00 92.62 219 ALA A O 1
ATOM 1701 N N . ARG A 1 220 ? -9.527 10.582 20.703 1.00 91.25 220 ARG A N 1
ATOM 1702 C CA . ARG A 1 220 ? -8.370 10.286 21.547 1.00 91.25 220 ARG A CA 1
ATOM 1703 C C . ARG A 1 220 ? -7.083 10.465 20.762 1.00 91.25 220 ARG A C 1
ATOM 1705 O O . ARG A 1 220 ? -6.944 9.964 19.644 1.00 91.25 220 ARG A O 1
ATOM 1712 N N . VAL A 1 221 ? -6.132 11.135 21.394 1.00 87.00 221 VAL A N 1
ATOM 1713 C CA . VAL A 1 221 ? -4.763 11.304 20.919 1.00 87.00 221 VAL A CA 1
ATOM 1714 C C . VAL A 1 221 ? -3.832 10.615 21.906 1.00 87.00 221 VAL A C 1
ATOM 1716 O O . VAL A 1 221 ? -4.017 10.696 23.121 1.00 87.00 221 VAL A O 1
ATOM 1719 N N . LEU A 1 222 ? -2.847 9.903 21.371 1.00 82.31 222 LEU A N 1
ATOM 1720 C CA . LEU A 1 222 ? -1.833 9.193 22.135 1.00 82.31 222 LEU A CA 1
ATOM 1721 C C . LEU A 1 222 ? -0.468 9.748 21.731 1.00 82.31 222 LEU A C 1
ATOM 1723 O O . LEU A 1 222 ? -0.004 9.435 20.632 1.00 82.31 222 LEU A O 1
ATOM 1727 N N . PRO A 1 223 ? 0.173 10.593 22.550 1.00 76.44 223 PRO A N 1
ATOM 1728 C CA . PRO A 1 223 ? 1.525 11.040 22.269 1.00 76.44 223 PRO A CA 1
ATOM 1729 C C . PRO A 1 223 ? 2.489 9.853 22.317 1.00 76.44 223 PRO A C 1
ATOM 1731 O O . PRO A 1 223 ? 2.313 8.921 23.100 1.00 76.44 223 PRO A O 1
ATOM 1734 N N . VAL A 1 224 ? 3.509 9.894 21.461 1.00 71.12 224 VAL A N 1
ATOM 1735 C CA . VAL A 1 224 ? 4.603 8.918 21.478 1.00 71.12 224 VAL A CA 1
ATOM 1736 C C . VAL A 1 224 ? 5.918 9.671 21.461 1.00 71.12 224 VAL A C 1
ATOM 1738 O O . VAL A 1 224 ? 6.242 10.349 20.486 1.00 71.12 224 VAL A O 1
ATOM 1741 N N . ASN A 1 225 ? 6.653 9.579 22.562 1.00 67.38 225 ASN A N 1
ATOM 1742 C CA . ASN A 1 225 ? 7.900 10.298 22.810 1.00 67.38 225 ASN A CA 1
ATOM 1743 C C . ASN A 1 225 ? 8.790 9.509 23.785 1.00 67.38 225 ASN A C 1
ATOM 1745 O O . ASN A 1 225 ? 8.448 8.402 24.195 1.00 67.38 225 ASN A O 1
ATOM 1749 N N . SER A 1 226 ? 9.926 10.077 24.193 1.00 61.16 226 SER A N 1
ATOM 1750 C CA . SER A 1 226 ? 10.843 9.430 25.147 1.00 61.16 226 SER A CA 1
ATOM 1751 C C . SER A 1 226 ? 10.210 9.041 26.499 1.00 61.16 226 SER A C 1
ATOM 1753 O O . SER A 1 226 ? 10.746 8.181 27.197 1.00 61.16 226 SER A O 1
ATOM 1755 N N . GLN A 1 227 ? 9.073 9.641 26.868 1.00 59.12 227 GLN A N 1
ATOM 1756 C CA . GLN A 1 227 ? 8.365 9.427 28.135 1.00 59.12 227 GLN A CA 1
ATOM 1757 C C . GLN A 1 227 ? 7.151 8.491 28.006 1.00 59.12 227 GLN A C 1
ATOM 1759 O O . GLN A 1 227 ? 6.680 7.962 29.012 1.00 59.12 227 GLN A O 1
ATOM 1764 N N . THR A 1 228 ? 6.644 8.272 26.790 1.00 62.75 228 THR A N 1
ATOM 1765 C CA . THR A 1 228 ? 5.414 7.515 26.503 1.00 62.75 228 THR A CA 1
ATOM 1766 C C . THR A 1 228 ? 5.729 6.352 25.562 1.00 62.75 228 THR A C 1
ATOM 1768 O O . THR A 1 228 ? 6.218 6.532 24.450 1.00 62.75 228 THR A O 1
ATOM 1771 N N . GLY A 1 229 ? 5.523 5.124 26.048 1.00 58.91 229 GLY A N 1
ATOM 1772 C CA . GLY A 1 229 ? 5.926 3.902 25.347 1.00 58.91 229 GLY A CA 1
ATOM 1773 C C . GLY A 1 229 ? 5.124 3.610 24.074 1.00 58.91 229 GLY A C 1
ATOM 1774 O O . GLY A 1 229 ? 4.080 4.197 23.813 1.00 58.91 229 GLY A O 1
ATOM 1775 N N . THR A 1 230 ? 5.588 2.628 23.297 1.00 56.88 230 THR A N 1
ATOM 1776 C CA . THR A 1 230 ? 4.978 2.233 22.015 1.00 56.88 230 THR A CA 1
ATOM 1777 C C . THR A 1 230 ? 3.781 1.270 22.126 1.00 56.88 230 THR A C 1
ATOM 1779 O O . THR A 1 230 ? 3.324 0.739 21.113 1.00 56.88 230 THR A O 1
ATOM 1782 N N . SER A 1 231 ? 3.280 0.988 23.338 1.00 57.38 231 SER A N 1
ATOM 1783 C CA . SER A 1 231 ? 2.260 -0.048 23.583 1.00 57.38 231 SER A CA 1
ATOM 1784 C C . SER A 1 231 ? 0.927 0.519 24.093 1.00 57.38 231 SER A C 1
ATOM 1786 O O . SER A 1 231 ? 0.596 0.406 25.271 1.00 57.38 231 SER A O 1
ATOM 1788 N N . TRP A 1 232 ? 0.147 1.116 23.196 1.00 68.62 232 TRP A N 1
ATOM 1789 C CA . TRP A 1 232 ? -1.256 1.512 23.438 1.00 68.62 232 TRP A CA 1
ATOM 1790 C C . TRP A 1 232 ? -2.270 0.453 23.010 1.00 68.62 232 TRP A C 1
ATOM 1792 O O . TRP A 1 232 ? -3.443 0.524 23.373 1.00 68.62 232 TRP A O 1
ATOM 1802 N N . HIS A 1 233 ? -1.829 -0.529 22.225 1.00 75.19 233 HIS A N 1
ATOM 1803 C CA . HIS A 1 233 ? -2.637 -1.711 21.968 1.00 75.19 233 HIS A CA 1
ATOM 1804 C C . HIS A 1 233 ? -2.881 -2.460 23.284 1.00 75.19 233 HIS A C 1
ATOM 1806 O O . HIS A 1 233 ? -2.024 -2.415 24.176 1.00 75.19 233 HIS A O 1
ATOM 1812 N N . PRO A 1 234 ? -4.012 -3.177 23.418 1.00 74.19 234 PRO A N 1
ATOM 1813 C CA . PRO A 1 234 ? -4.201 -4.130 24.505 1.00 74.19 234 PRO A CA 1
ATOM 1814 C C . PRO A 1 234 ? -2.991 -5.059 24.630 1.00 74.19 234 PRO A C 1
ATOM 1816 O O . PRO A 1 234 ? -2.251 -5.250 23.669 1.00 74.19 234 PRO A O 1
ATOM 1819 N N . LYS A 1 235 ? -2.777 -5.658 25.803 1.00 81.88 235 LYS A N 1
ATOM 1820 C CA . LYS A 1 235 ? -1.657 -6.584 26.010 1.00 81.88 235 LYS A CA 1
ATOM 1821 C C . LYS A 1 235 ? -1.682 -7.693 24.942 1.00 81.88 235 LYS A C 1
ATOM 1823 O O . LYS A 1 235 ? -2.581 -8.525 24.948 1.00 81.88 235 LYS A O 1
ATOM 1828 N N . ILE A 1 236 ? -0.686 -7.694 24.056 1.00 87.94 236 ILE A N 1
ATOM 1829 C CA . ILE A 1 236 ? -0.507 -8.701 23.004 1.00 87.94 236 ILE A CA 1
ATOM 1830 C C . ILE A 1 236 ? 0.414 -9.790 23.558 1.00 87.94 236 ILE A C 1
ATOM 1832 O O . ILE A 1 236 ? 1.591 -9.527 23.808 1.00 87.94 236 ILE A O 1
ATOM 1836 N N . GLU A 1 237 ? -0.094 -11.006 23.737 1.00 91.56 237 GLU A N 1
ATOM 1837 C CA . GLU A 1 237 ? 0.719 -12.178 24.085 1.00 91.56 237 GLU A CA 1
ATOM 1838 C C . GLU A 1 237 ? 1.075 -12.988 22.832 1.00 91.56 237 GLU A C 1
ATOM 1840 O O . GLU A 1 237 ? 2.211 -13.437 22.677 1.00 91.56 237 GLU A O 1
ATOM 1845 N N . HIS A 1 238 ? 0.131 -13.111 21.897 1.00 94.19 238 HIS A N 1
ATOM 1846 C CA . HIS A 1 238 ? 0.278 -13.866 20.658 1.00 94.19 238 HIS A CA 1
ATOM 1847 C C . HIS A 1 238 ? -0.052 -12.983 19.450 1.00 94.19 238 HIS A C 1
ATOM 1849 O O . HIS A 1 238 ? -1.209 -12.786 19.076 1.00 94.19 238 HIS A O 1
ATOM 1855 N N . GLY A 1 239 ? 0.995 -12.459 18.813 1.00 94.38 239 GLY A N 1
ATOM 1856 C CA . GLY A 1 239 ? 0.896 -11.717 17.558 1.00 94.38 239 GLY A CA 1
ATOM 1857 C C . GLY A 1 239 ? 1.236 -12.582 16.345 1.00 94.38 239 GLY A C 1
ATOM 1858 O O . GLY A 1 239 ? 2.188 -13.362 16.375 1.00 94.38 239 GLY A O 1
ATOM 1859 N N . LEU A 1 240 ? 0.498 -12.406 15.250 1.00 96.38 240 LEU A N 1
ATOM 1860 C CA . LEU A 1 240 ? 0.813 -12.988 13.947 1.00 96.38 240 LEU A CA 1
ATOM 1861 C C . LEU A 1 240 ? 1.281 -11.901 12.975 1.00 96.38 240 LEU A C 1
ATOM 1863 O O . LEU A 1 240 ? 0.539 -10.973 12.663 1.00 96.38 240 LEU A O 1
ATOM 1867 N N . CYS A 1 241 ? 2.482 -12.060 12.424 1.00 95.44 241 CYS A N 1
ATOM 1868 C CA . CYS A 1 241 ? 2.997 -11.184 11.375 1.00 95.44 241 CYS A CA 1
ATOM 1869 C C . CYS A 1 241 ? 2.846 -11.845 10.000 1.00 95.44 241 CYS A C 1
ATOM 1871 O O . CYS A 1 241 ? 3.442 -12.890 9.741 1.00 95.44 241 CYS A O 1
ATOM 1873 N N . VAL A 1 242 ? 2.100 -11.212 9.094 1.00 91.50 242 VAL A N 1
ATOM 1874 C CA . VAL A 1 242 ? 1.931 -11.652 7.702 1.00 91.50 242 VAL A CA 1
ATOM 1875 C C . VAL A 1 242 ? 2.429 -10.581 6.737 1.00 91.50 242 VAL A C 1
ATOM 1877 O O . VAL A 1 242 ? 1.789 -9.563 6.489 1.00 91.50 242 VAL A O 1
ATOM 1880 N N . SER A 1 243 ? 3.608 -10.806 6.169 1.00 85.00 243 SER A N 1
ATOM 1881 C CA . SER A 1 243 ? 4.259 -9.857 5.267 1.00 85.00 243 SER A CA 1
ATOM 1882 C C . SER A 1 243 ? 4.573 -10.487 3.914 1.00 85.00 243 SER A C 1
ATOM 1884 O O . SER A 1 243 ? 4.604 -11.708 3.758 1.00 85.00 243 SER A O 1
ATOM 1886 N N . GLY A 1 244 ? 4.811 -9.635 2.920 1.00 73.62 244 GLY A N 1
ATOM 1887 C CA . GLY A 1 244 ? 5.247 -10.034 1.586 1.00 73.62 244 GLY A CA 1
ATOM 1888 C C . GLY A 1 244 ? 4.450 -9.339 0.486 1.00 73.62 244 GLY A C 1
ATOM 1889 O O . GLY A 1 244 ? 3.332 -8.879 0.696 1.00 73.62 244 GLY A O 1
ATOM 1890 N N . GLY A 1 245 ? 5.040 -9.245 -0.704 1.00 80.38 245 GLY A N 1
ATOM 1891 C CA . GLY A 1 245 ? 4.469 -8.492 -1.819 1.00 80.38 245 GLY A CA 1
ATOM 1892 C C . GLY A 1 245 ? 3.499 -9.293 -2.686 1.00 80.38 245 GLY A C 1
ATOM 1893 O O . GLY A 1 245 ? 3.790 -10.423 -3.093 1.00 80.38 245 GLY A O 1
ATOM 1894 N N . GLY A 1 246 ? 2.392 -8.656 -3.062 1.00 82.50 246 GLY A N 1
ATOM 1895 C CA . GLY A 1 246 ? 1.555 -9.116 -4.165 1.00 82.50 246 GLY A CA 1
ATOM 1896 C C . GLY A 1 246 ? 0.682 -10.339 -3.868 1.00 82.50 246 GLY A C 1
ATOM 1897 O O . GLY A 1 246 ?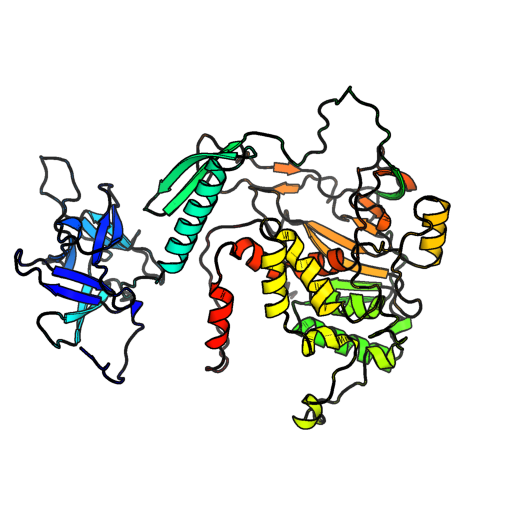 0.550 -10.804 -2.736 1.00 82.50 246 GLY A O 1
ATOM 1898 N N . SER A 1 247 ? 0.122 -10.914 -4.934 1.00 85.50 247 SER A N 1
ATOM 1899 C CA . SER A 1 247 ? -0.776 -12.075 -4.871 1.00 85.50 247 SER A CA 1
ATOM 1900 C C . SER A 1 247 ? -0.113 -13.343 -4.320 1.00 85.50 247 SER A C 1
ATOM 1902 O O . SER A 1 247 ? -0.789 -14.191 -3.743 1.00 85.50 247 SER A O 1
ATOM 1904 N N . ARG A 1 248 ? 1.217 -13.472 -4.432 1.00 87.31 248 ARG A N 1
ATOM 1905 C CA . ARG A 1 248 ? 1.963 -14.601 -3.847 1.00 87.31 248 ARG A CA 1
ATOM 1906 C C . ARG A 1 248 ? 1.902 -14.591 -2.323 1.00 87.31 248 ARG A C 1
ATOM 1908 O O . ARG A 1 248 ? 1.599 -15.613 -1.716 1.00 87.31 248 ARG A O 1
ATOM 1915 N N . ALA A 1 249 ? 2.175 -13.436 -1.716 1.00 87.31 249 ALA A N 1
ATOM 1916 C CA . ALA A 1 249 ? 2.098 -13.288 -0.269 1.00 87.31 249 ALA A CA 1
ATOM 1917 C C . ALA A 1 249 ? 0.654 -13.411 0.222 1.00 87.31 249 ALA A C 1
ATOM 1919 O O . ALA A 1 249 ? 0.416 -14.069 1.227 1.00 87.31 249 ALA A O 1
ATOM 1920 N N . PHE A 1 250 ? -0.311 -12.888 -0.542 1.00 94.06 250 PHE A N 1
ATOM 1921 C CA . PHE A 1 250 ? -1.729 -13.109 -0.269 1.00 94.06 250 PHE A CA 1
ATOM 1922 C C . PHE A 1 250 ? -2.076 -14.600 -0.176 1.00 94.06 250 PHE A C 1
ATOM 1924 O O . PHE A 1 250 ? -2.684 -15.033 0.802 1.00 94.06 250 PHE A O 1
ATOM 1931 N N . ALA A 1 251 ? -1.682 -15.394 -1.180 1.00 90.25 251 ALA A N 1
ATOM 1932 C CA . ALA A 1 251 ? -1.975 -16.825 -1.223 1.00 90.25 251 ALA A CA 1
ATOM 1933 C C . ALA A 1 251 ? -1.330 -17.575 -0.046 1.00 90.25 251 ALA A C 1
ATOM 1935 O O . ALA A 1 251 ? -1.961 -18.446 0.552 1.00 90.25 251 ALA A O 1
ATOM 1936 N N . TYR A 1 252 ? -0.105 -17.192 0.329 1.00 92.50 252 TYR A N 1
ATOM 1937 C CA . TYR A 1 252 ? 0.560 -17.714 1.520 1.00 92.50 252 TYR A CA 1
ATOM 1938 C C . TYR A 1 252 ? -0.218 -17.377 2.802 1.00 92.50 252 TYR A C 1
ATOM 1940 O O . TYR A 1 252 ? -0.548 -18.277 3.573 1.00 92.50 252 TYR A O 1
ATOM 1948 N N . SER A 1 253 ? -0.579 -16.105 3.004 1.00 95.50 253 SER A N 1
ATOM 1949 C CA . SER A 1 253 ? -1.365 -15.660 4.162 1.00 95.50 253 SER A CA 1
ATOM 1950 C C . SER A 1 253 ? -2.725 -16.351 4.240 1.00 95.50 253 SER A C 1
ATOM 1952 O O . SER A 1 253 ? -3.144 -16.747 5.324 1.00 95.50 253 SER A O 1
ATOM 1954 N N . MET A 1 254 ? -3.383 -16.582 3.099 1.00 94.62 254 MET A N 1
ATOM 1955 C CA . MET A 1 254 ? -4.628 -17.352 3.045 1.00 94.62 254 MET A CA 1
ATOM 1956 C C . MET A 1 254 ? -4.426 -18.778 3.578 1.00 94.62 254 MET A C 1
ATOM 1958 O O . MET A 1 254 ? -5.232 -19.255 4.373 1.00 94.62 254 MET A O 1
ATOM 1962 N N . GLY A 1 255 ? -3.340 -19.450 3.179 1.00 93.44 255 GLY A N 1
ATOM 1963 C CA . GLY A 1 255 ? -2.984 -20.774 3.696 1.00 93.44 255 GLY A CA 1
ATOM 1964 C C . GLY A 1 255 ? -2.720 -20.777 5.205 1.00 93.44 255 GLY A C 1
ATOM 1965 O O . GLY A 1 255 ? -3.189 -21.672 5.905 1.00 93.44 255 GLY A O 1
ATOM 1966 N N . VAL A 1 256 ? -2.041 -19.745 5.719 1.00 95.50 256 VAL A N 1
ATOM 1967 C CA . VAL A 1 256 ? -1.815 -19.563 7.163 1.00 95.50 256 VAL A CA 1
ATOM 1968 C C . VAL A 1 256 ? -3.142 -19.424 7.912 1.00 95.50 256 VAL A C 1
ATOM 1970 O O . VAL A 1 256 ? -3.357 -20.125 8.899 1.00 95.50 256 VAL A O 1
ATOM 1973 N N . TYR A 1 257 ? -4.065 -18.586 7.433 1.00 96.94 257 TYR A N 1
ATOM 1974 C CA . TYR A 1 257 ? -5.373 -18.423 8.076 1.00 96.94 257 TYR A CA 1
ATOM 1975 C C . TYR A 1 257 ? -6.226 -19.686 8.029 1.00 96.94 257 TYR A C 1
ATOM 1977 O O . TYR A 1 257 ? -6.863 -20.009 9.029 1.00 96.94 257 TYR A O 1
ATOM 1985 N N . ARG A 1 258 ? -6.200 -20.435 6.919 1.00 94.88 258 ARG A N 1
ATOM 1986 C CA . ARG A 1 258 ? -6.852 -21.753 6.831 1.00 94.88 258 ARG A CA 1
ATOM 1987 C C . ARG A 1 258 ? -6.325 -22.706 7.897 1.00 94.88 258 ARG A C 1
ATOM 1989 O O . ARG A 1 258 ? -7.115 -23.253 8.655 1.00 94.88 258 ARG A O 1
ATOM 1996 N N . ALA A 1 259 ? -5.004 -22.843 8.006 1.00 94.00 259 ALA A N 1
ATOM 1997 C CA . ALA A 1 259 ? -4.392 -23.729 8.992 1.00 94.00 259 ALA A CA 1
ATOM 1998 C C . ALA A 1 259 ? -4.732 -23.309 10.432 1.00 94.00 259 ALA A C 1
ATOM 2000 O O . ALA A 1 259 ? -5.081 -24.146 11.259 1.00 94.00 259 ALA A O 1
ATOM 2001 N N . LEU A 1 260 ? -4.687 -22.009 10.737 1.00 95.50 260 LEU A N 1
ATOM 2002 C CA . LEU A 1 260 ? -5.057 -21.497 12.059 1.00 95.50 260 LEU A CA 1
ATOM 2003 C C . LEU A 1 260 ? -6.539 -21.713 12.377 1.00 95.50 260 LEU A C 1
ATOM 2005 O O . LEU A 1 260 ? -6.875 -21.980 13.529 1.00 95.50 260 LEU A O 1
ATOM 2009 N N . HIS A 1 261 ? -7.418 -21.603 11.380 1.00 95.12 261 HIS A N 1
ATOM 2010 C CA . HIS A 1 261 ? -8.838 -21.908 11.528 1.00 95.12 261 HIS A CA 1
ATOM 2011 C C . HIS A 1 261 ? -9.063 -23.398 11.808 1.00 95.12 261 HIS A C 1
ATOM 2013 O O . HIS A 1 261 ? -9.721 -23.738 12.788 1.00 95.12 261 HIS A O 1
ATOM 2019 N N . GLU A 1 262 ? -8.466 -24.285 11.004 1.00 93.38 262 GLU A N 1
ATOM 2020 C CA . GLU A 1 262 ? -8.566 -25.745 11.160 1.00 93.38 262 GLU A CA 1
ATOM 2021 C C . GLU A 1 262 ? -8.029 -26.222 12.518 1.00 93.38 262 GLU A C 1
ATOM 2023 O O . GLU A 1 262 ? -8.619 -27.095 13.152 1.00 93.38 262 GLU A O 1
ATOM 2028 N N . LEU A 1 263 ? -6.944 -25.609 13.000 1.00 94.75 263 LEU A N 1
ATOM 2029 C CA . LEU A 1 263 ? -6.357 -25.893 14.312 1.00 94.75 263 LEU A CA 1
ATOM 2030 C C . LEU A 1 263 ? -7.083 -25.194 15.476 1.00 94.75 263 LEU A C 1
ATOM 2032 O O . LEU A 1 263 ? -6.671 -25.358 16.623 1.00 94.75 263 LEU A O 1
ATOM 2036 N N . GLN A 1 264 ? -8.132 -24.408 15.204 1.00 95.19 264 GLN A N 1
ATOM 2037 C CA . GLN A 1 264 ? -8.875 -23.615 16.194 1.00 95.19 264 GLN A CA 1
ATOM 2038 C C . GLN A 1 264 ? -7.979 -22.654 16.999 1.00 95.19 264 GLN A C 1
ATOM 2040 O O . GLN A 1 264 ? -8.195 -22.402 18.184 1.00 95.19 264 GLN A O 1
ATOM 2045 N N . LEU A 1 265 ? -6.956 -22.097 16.346 1.00 96.12 265 LEU A N 1
ATOM 2046 C CA . LEU A 1 265 ? -5.977 -21.193 16.951 1.00 96.12 265 LEU A CA 1
ATOM 2047 C C . LEU A 1 265 ? -6.282 -19.711 16.713 1.00 96.12 265 LEU A C 1
ATOM 2049 O O . LEU A 1 265 ? -5.687 -18.876 17.387 1.00 96.12 265 LEU A O 1
ATOM 2053 N N . ILE A 1 266 ? -7.212 -19.361 15.814 1.00 95.50 266 ILE A N 1
ATOM 2054 C CA . ILE A 1 266 ? -7.613 -17.957 15.589 1.00 95.50 266 ILE A CA 1
ATOM 2055 C C . ILE A 1 266 ? -8.010 -17.247 16.898 1.00 95.50 266 ILE A C 1
ATOM 2057 O O . ILE A 1 266 ? -7.495 -16.155 17.120 1.00 95.50 266 ILE A O 1
ATOM 2061 N N . PRO A 1 267 ? -8.826 -17.836 17.802 1.00 94.75 267 PRO A N 1
ATOM 2062 C CA . PRO A 1 267 ? -9.205 -17.173 19.056 1.00 94.75 267 PRO A CA 1
ATOM 2063 C C . PRO A 1 267 ? -8.050 -16.943 20.040 1.00 94.75 267 PRO A C 1
ATOM 2065 O O . PRO A 1 267 ? -8.236 -16.257 21.036 1.00 94.75 267 PRO A O 1
ATOM 2068 N N . ARG A 1 268 ? -6.877 -17.550 19.806 1.00 94.88 268 ARG A N 1
ATOM 2069 C CA . ARG A 1 268 ? -5.673 -17.352 20.626 1.00 94.88 268 ARG A CA 1
ATOM 2070 C C . ARG A 1 268 ? -4.786 -16.220 20.126 1.00 94.88 268 ARG A C 1
ATOM 2072 O O . ARG A 1 268 ? -3.801 -15.917 20.784 1.00 94.88 268 ARG A O 1
ATOM 2079 N N . LEU A 1 269 ? -5.071 -15.667 18.951 1.00 95.62 269 LEU A N 1
ATOM 2080 C CA . LEU A 1 269 ? -4.318 -14.551 18.403 1.00 95.62 269 LEU A CA 1
ATOM 2081 C C . LEU A 1 269 ? -4.894 -13.240 18.931 1.00 95.62 269 LEU A C 1
ATOM 2083 O O . LEU A 1 269 ? -6.068 -12.946 18.722 1.00 95.62 269 LEU A O 1
ATOM 2087 N N . ASP A 1 270 ? -4.038 -12.432 19.544 1.00 94.69 270 ASP A N 1
ATOM 2088 C CA . ASP A 1 270 ? -4.409 -11.112 20.055 1.00 94.69 270 ASP A CA 1
ATOM 2089 C C . ASP A 1 270 ? -4.293 -10.051 18.957 1.00 94.69 270 ASP A C 1
ATOM 2091 O O . ASP A 1 270 ? -5.107 -9.129 18.870 1.00 94.69 270 ASP A O 1
ATOM 2095 N N . ALA A 1 271 ? -3.295 -10.204 18.078 1.00 95.38 271 ALA A N 1
ATOM 2096 C CA . ALA A 1 271 ? -2.992 -9.224 17.047 1.00 95.38 271 ALA A CA 1
ATOM 2097 C C . ALA A 1 271 ? -2.559 -9.841 15.715 1.00 95.38 271 ALA A C 1
ATOM 2099 O O . ALA A 1 271 ? -1.875 -10.866 15.667 1.00 95.38 271 ALA A O 1
ATOM 2100 N N . ILE A 1 272 ? -2.881 -9.145 14.626 1.00 97.12 272 ILE A N 1
ATOM 2101 C CA . ILE A 1 272 ? -2.287 -9.359 13.304 1.00 97.12 272 ILE A CA 1
ATOM 2102 C C . ILE A 1 272 ? -1.533 -8.097 12.895 1.00 97.12 272 ILE A C 1
ATOM 2104 O O . ILE A 1 272 ? -2.098 -7.009 12.912 1.00 97.12 272 ILE A O 1
ATOM 2108 N N . SER A 1 273 ? -0.279 -8.247 12.476 1.00 95.31 273 SER A N 1
ATOM 2109 C CA . SER A 1 273 ? 0.489 -7.202 11.795 1.00 95.31 273 SER A CA 1
ATOM 2110 C C . SER A 1 273 ? 0.736 -7.602 10.348 1.00 95.31 273 SER A C 1
ATOM 2112 O O . SER A 1 273 ? 1.074 -8.755 10.066 1.00 95.31 273 SER A O 1
ATOM 2114 N N . SER A 1 274 ? 0.539 -6.673 9.415 1.00 95.81 274 SER A N 1
ATOM 2115 C CA . SER A 1 274 ? 0.509 -6.992 7.993 1.00 95.81 274 SER A CA 1
ATOM 2116 C C . SER A 1 274 ? 1.168 -5.949 7.095 1.00 95.81 274 SER A C 1
ATOM 2118 O O . SER A 1 274 ? 1.168 -4.751 7.389 1.00 95.81 274 SER A O 1
ATOM 2120 N N . VAL A 1 275 ? 1.745 -6.433 5.988 1.00 87.44 275 VAL A N 1
ATOM 2121 C CA . VAL A 1 275 ? 2.314 -5.609 4.910 1.00 87.44 275 VAL A CA 1
ATOM 2122 C C . VAL A 1 275 ? 1.904 -6.166 3.547 1.00 87.44 275 VAL A C 1
ATOM 2124 O O . VAL A 1 275 ? 1.988 -7.373 3.308 1.00 87.44 275 VAL A O 1
ATOM 2127 N N . SER A 1 276 ? 1.550 -5.276 2.620 1.00 89.88 276 SER A N 1
ATOM 2128 C CA . SER A 1 276 ? 1.320 -5.550 1.198 1.00 89.88 276 SER A CA 1
ATOM 2129 C C . SER A 1 276 ? 0.344 -6.705 0.927 1.00 89.88 276 SER A C 1
ATOM 2131 O O . SER A 1 276 ? -0.818 -6.607 1.305 1.00 89.88 276 SER A O 1
ATOM 2133 N N . GLY A 1 277 ? 0.768 -7.798 0.286 1.00 92.25 277 GLY A N 1
ATOM 2134 C CA . GLY A 1 277 ? -0.088 -8.953 0.006 1.00 92.25 277 GLY A CA 1
ATOM 2135 C C . GLY A 1 277 ? -0.619 -9.629 1.272 1.00 92.25 277 GLY A C 1
ATOM 2136 O O . GLY A 1 277 ? -1.726 -10.166 1.266 1.00 92.25 277 GLY A O 1
ATOM 2137 N N . GLY A 1 278 ? 0.128 -9.537 2.378 1.00 96.25 278 GLY A N 1
ATOM 2138 C CA . GLY A 1 278 ? -0.372 -9.914 3.698 1.00 96.25 278 GLY A CA 1
ATOM 2139 C C . GLY A 1 278 ? -1.533 -9.020 4.131 1.00 96.25 278 GLY A C 1
ATOM 2140 O O . GLY A 1 278 ? -2.567 -9.533 4.549 1.00 96.25 278 GLY A O 1
ATOM 2141 N N . THR A 1 279 ? -1.418 -7.701 3.945 1.00 96.94 279 THR A N 1
ATOM 2142 C CA . THR A 1 279 ? -2.487 -6.727 4.241 1.00 96.94 279 THR A CA 1
ATOM 2143 C C . THR A 1 279 ? -3.714 -6.939 3.369 1.00 96.94 279 THR A C 1
ATOM 2145 O O . THR A 1 279 ? -4.829 -6.865 3.869 1.00 96.94 279 THR A O 1
ATOM 2148 N N . TRP A 1 280 ? -3.524 -7.251 2.086 1.00 96.25 280 TRP A N 1
ATOM 2149 C CA . TRP A 1 280 ? -4.614 -7.568 1.162 1.00 96.25 280 TRP A CA 1
ATOM 2150 C C . TRP A 1 280 ? -5.466 -8.741 1.664 1.00 96.25 280 TRP A C 1
ATOM 2152 O O . TRP A 1 280 ? -6.689 -8.693 1.607 1.00 96.25 280 TRP A O 1
ATOM 2162 N N . CYS A 1 281 ? -4.819 -9.798 2.164 1.00 98.06 281 CYS A N 1
ATOM 2163 C CA . CYS A 1 281 ? -5.505 -10.969 2.708 1.00 98.06 281 CYS A CA 1
ATOM 2164 C C . CYS A 1 281 ? -6.115 -10.673 4.082 1.00 98.06 281 CYS A C 1
ATOM 2166 O O . CYS A 1 281 ? -7.280 -10.978 4.335 1.00 98.06 281 CYS A O 1
ATOM 2168 N N . SER A 1 282 ? -5.337 -10.022 4.950 1.00 98.38 282 SER A N 1
ATOM 2169 C CA . SER A 1 282 ? -5.736 -9.688 6.318 1.00 98.38 282 SER A CA 1
ATOM 2170 C C . SER A 1 282 ? -6.936 -8.748 6.351 1.00 98.38 282 SER A C 1
ATOM 2172 O O . SER A 1 282 ? -7.819 -8.944 7.171 1.00 98.38 282 SER A O 1
ATOM 2174 N N . SER A 1 283 ? -7.016 -7.754 5.463 1.00 97.81 283 SER A N 1
ATOM 2175 C CA . SER A 1 283 ? -8.137 -6.808 5.442 1.00 97.81 283 SER A CA 1
ATOM 2176 C C . SER A 1 283 ? -9.461 -7.505 5.130 1.00 97.81 283 SER A C 1
ATOM 2178 O O . SER A 1 283 ? -10.455 -7.281 5.816 1.00 97.81 283 SER A O 1
ATOM 2180 N N . ILE A 1 284 ? -9.477 -8.429 4.168 1.00 98.31 284 ILE A N 1
ATOM 2181 C CA . ILE A 1 284 ? -10.667 -9.240 3.902 1.00 98.31 284 ILE A CA 1
ATOM 2182 C C . ILE A 1 284 ? -10.953 -10.147 5.104 1.00 98.31 284 ILE A C 1
ATOM 2184 O O . ILE A 1 284 ? -12.076 -10.173 5.599 1.00 98.31 284 ILE A O 1
ATOM 2188 N N . PHE A 1 285 ? -9.943 -10.856 5.616 1.00 98.31 285 PHE A N 1
ATOM 2189 C CA . PHE A 1 285 ? -10.104 -11.761 6.756 1.00 98.31 285 PHE A CA 1
ATOM 2190 C C . PHE A 1 285 ? -10.682 -11.058 7.993 1.00 98.31 285 PHE A C 1
ATOM 2192 O O . PHE A 1 285 ? -11.603 -11.588 8.616 1.00 98.31 285 PHE A O 1
ATOM 2199 N N . MET A 1 286 ? -10.177 -9.869 8.325 1.00 98.06 286 MET A N 1
ATOM 2200 C CA . MET A 1 286 ? -10.573 -9.106 9.508 1.00 98.06 286 MET A CA 1
ATOM 2201 C C . MET A 1 286 ? -11.984 -8.526 9.391 1.00 98.06 286 MET A C 1
ATOM 2203 O O . MET A 1 286 ? -12.701 -8.510 10.389 1.00 98.06 286 MET A O 1
ATOM 2207 N N . PHE A 1 287 ? -12.408 -8.077 8.204 1.00 98.00 287 PHE A N 1
ATOM 2208 C CA . PHE A 1 287 ? -13.627 -7.268 8.066 1.00 98.00 287 PHE A CA 1
ATOM 2209 C C . PHE A 1 287 ? -14.787 -7.925 7.301 1.00 98.00 287 PHE A C 1
ATOM 2211 O O . PHE A 1 287 ? -15.937 -7.534 7.511 1.00 98.00 287 PHE A O 1
ATOM 2218 N N . ALA A 1 288 ? -14.539 -8.907 6.428 1.00 97.69 288 ALA A N 1
ATOM 2219 C CA . ALA A 1 288 ? -15.562 -9.439 5.525 1.00 97.69 288 ALA A CA 1
ATOM 2220 C C . ALA A 1 288 ? -16.690 -10.181 6.261 1.00 97.69 288 ALA A C 1
ATOM 2222 O O . ALA A 1 288 ? -16.511 -11.295 6.761 1.00 97.69 288 ALA A O 1
ATOM 2223 N N . ARG A 1 289 ? -17.884 -9.581 6.287 1.00 96.69 289 ARG A N 1
ATOM 2224 C CA . ARG A 1 289 ? -19.119 -10.175 6.840 1.00 96.69 289 ARG A CA 1
ATOM 2225 C C . ARG A 1 289 ? -19.994 -10.823 5.777 1.00 96.69 289 ARG A C 1
ATOM 2227 O O . ARG A 1 289 ? -20.780 -11.718 6.090 1.00 96.69 289 ARG A O 1
ATOM 2234 N N . SER A 1 290 ? -19.831 -10.392 4.536 1.00 96.81 290 SER A N 1
ATOM 2235 C CA . SER A 1 290 ? -20.605 -10.832 3.388 1.00 96.81 290 SER A CA 1
ATOM 2236 C C . SER A 1 290 ? -19.743 -10.900 2.134 1.00 96.81 290 SER A C 1
ATOM 2238 O O . SER A 1 290 ? -18.696 -10.262 2.032 1.00 96.81 290 SER A O 1
ATOM 2240 N N . PHE A 1 291 ? -20.189 -11.703 1.177 1.00 97.19 291 PHE A N 1
ATOM 2241 C CA . PHE A 1 291 ? -19.599 -11.842 -0.142 1.00 97.19 291 PHE A CA 1
ATOM 2242 C C . PHE A 1 291 ? -20.723 -11.856 -1.176 1.00 97.19 291 PHE A C 1
ATOM 2244 O O . PHE A 1 291 ? -21.623 -12.698 -1.106 1.00 97.19 291 PHE A O 1
ATOM 2251 N N . LYS A 1 292 ? -20.684 -10.911 -2.121 1.00 95.06 292 LYS A N 1
ATOM 2252 C CA . LYS A 1 292 ? -21.709 -10.707 -3.159 1.00 95.06 292 LYS A CA 1
ATOM 2253 C C . LYS A 1 292 ? -23.130 -10.625 -2.572 1.00 95.06 292 LYS A C 1
ATOM 2255 O O . LYS A 1 292 ? -24.046 -11.275 -3.069 1.00 95.06 292 LYS A O 1
ATOM 2260 N N . GLY A 1 293 ? -23.298 -9.854 -1.492 1.00 94.88 293 GLY A N 1
ATOM 2261 C CA . GLY A 1 293 ? -24.582 -9.632 -0.816 1.00 94.88 293 GLY A CA 1
ATOM 2262 C C . GLY A 1 293 ? -25.082 -10.776 0.078 1.00 94.88 293 GLY A C 1
ATOM 2263 O O . GLY A 1 293 ? -26.180 -10.679 0.623 1.00 94.88 293 GLY A O 1
ATOM 2264 N N . ARG A 1 294 ? -24.316 -11.865 0.254 1.00 96.25 294 ARG A N 1
ATOM 2265 C CA . ARG A 1 294 ? -24.650 -12.961 1.182 1.00 96.25 294 ARG A CA 1
ATOM 2266 C C . ARG A 1 294 ? -23.722 -12.940 2.386 1.00 96.25 294 ARG A C 1
ATOM 2268 O O . ARG A 1 294 ? -22.511 -12.892 2.201 1.00 96.25 294 ARG A O 1
ATOM 2275 N N . SER A 1 295 ? -24.262 -13.065 3.599 1.00 96.88 295 SER A N 1
ATOM 2276 C CA . SER A 1 295 ? -23.443 -13.294 4.799 1.00 96.88 295 SER A CA 1
ATOM 2277 C C . SER A 1 295 ? -22.550 -14.533 4.640 1.00 96.88 295 SER A C 1
ATOM 2279 O O . SER A 1 295 ? -22.968 -15.525 4.040 1.00 96.88 295 SER A O 1
ATOM 2281 N N . ILE A 1 296 ? -21.319 -14.464 5.149 1.00 96.94 296 ILE A N 1
ATOM 2282 C CA . ILE A 1 296 ? -20.309 -15.505 4.956 1.00 96.94 296 ILE A CA 1
ATOM 2283 C C . ILE A 1 296 ? -19.623 -15.902 6.269 1.00 96.94 296 ILE A C 1
ATOM 2285 O O . ILE A 1 296 ? -19.173 -15.056 7.056 1.00 96.94 296 ILE A O 1
ATOM 2289 N N . SER A 1 297 ? -19.523 -17.212 6.506 1.00 96.25 297 SER A N 1
ATOM 2290 C CA . SER A 1 297 ? -18.776 -17.756 7.644 1.00 96.25 297 SER A CA 1
ATOM 2291 C C . SER A 1 297 ? -17.260 -17.694 7.408 1.00 96.25 297 SER A C 1
ATOM 2293 O O . SER A 1 297 ? -16.790 -17.497 6.289 1.00 96.25 297 SER A O 1
ATOM 2295 N N . THR A 1 298 ? -16.462 -17.870 8.463 1.00 95.25 298 THR A N 1
ATOM 2296 C CA . THR A 1 298 ? -14.992 -17.937 8.341 1.00 95.25 298 THR A CA 1
ATOM 2297 C C . THR A 1 298 ? -14.544 -19.130 7.503 1.00 95.25 298 THR A C 1
ATOM 2299 O O . THR A 1 298 ? -13.649 -18.994 6.671 1.00 95.25 298 THR A O 1
ATOM 2302 N N . GLU A 1 299 ? -15.199 -20.275 7.690 1.00 95.44 299 GLU A N 1
ATOM 2303 C CA . GLU A 1 299 ? -14.941 -21.499 6.936 1.00 95.44 299 GLU A CA 1
ATOM 2304 C C . GLU A 1 299 ? -15.247 -21.314 5.448 1.00 95.44 299 GLU A C 1
ATOM 2306 O O . GLU A 1 299 ? -14.420 -21.642 4.601 1.00 95.44 299 GLU A O 1
ATOM 2311 N N . GLU A 1 300 ? -16.395 -20.713 5.121 1.00 96.31 300 GLU A N 1
ATOM 2312 C CA . GLU A 1 300 ? -16.764 -20.410 3.738 1.00 96.31 300 GLU A CA 1
ATOM 2313 C C . GLU A 1 300 ? -15.822 -19.375 3.117 1.00 96.31 300 GLU A C 1
ATOM 2315 O O . GLU A 1 300 ? -15.419 -19.541 1.970 1.00 96.31 300 GLU A O 1
ATOM 2320 N N . LEU A 1 301 ? -15.456 -18.323 3.861 1.00 97.38 301 LEU A N 1
ATOM 2321 C CA . LEU A 1 301 ? -14.572 -17.252 3.393 1.00 97.38 301 LEU A CA 1
ATOM 2322 C C . LEU A 1 301 ? -13.192 -17.786 3.018 1.00 97.38 301 LEU A C 1
ATOM 2324 O O . LEU A 1 301 ? -12.675 -17.466 1.944 1.00 97.38 301 LEU A O 1
ATOM 2328 N N . LEU A 1 302 ? -12.599 -18.576 3.915 1.00 95.88 302 LEU A N 1
ATOM 2329 C CA . LEU A 1 302 ? -11.273 -19.141 3.724 1.00 95.88 302 LEU A CA 1
ATOM 2330 C C . LEU A 1 302 ? -11.303 -20.307 2.742 1.00 95.88 302 LEU A C 1
ATOM 2332 O O . LEU A 1 302 ? -10.357 -20.443 1.972 1.00 95.88 302 LEU A O 1
ATOM 2336 N N . GLY A 1 303 ? -12.372 -21.102 2.711 1.00 93.12 303 GLY A N 1
ATOM 2337 C CA . GLY A 1 303 ? -12.453 -22.357 1.970 1.00 93.12 303 GLY A CA 1
ATOM 2338 C C . GLY A 1 303 ? -11.587 -23.469 2.584 1.00 93.12 303 GLY A C 1
ATOM 2339 O O . GLY A 1 303 ? -10.778 -23.209 3.479 1.00 93.12 303 GLY A O 1
ATOM 2340 N N . PRO A 1 304 ? -11.726 -24.714 2.099 1.00 87.19 304 PRO A N 1
ATOM 2341 C CA . PRO A 1 304 ? -11.041 -25.862 2.683 1.00 87.19 304 PRO A CA 1
ATOM 2342 C C . PRO A 1 304 ? -9.526 -25.819 2.446 1.00 87.19 304 PRO A C 1
ATOM 2344 O O . PRO A 1 304 ? -9.042 -25.292 1.433 1.00 87.19 304 PRO A O 1
ATOM 2347 N N . GLY A 1 305 ? -8.766 -26.433 3.354 1.00 82.00 305 GLY A N 1
ATOM 2348 C CA . GLY A 1 305 ? -7.386 -26.815 3.092 1.00 82.00 305 GLY A CA 1
ATOM 2349 C C . GLY A 1 305 ? -7.272 -27.753 1.884 1.00 82.00 305 GLY A C 1
ATOM 2350 O O . GLY A 1 305 ? -8.215 -28.437 1.488 1.00 82.00 305 GLY A O 1
ATOM 2351 N N . THR A 1 306 ? -6.101 -27.772 1.253 1.00 77.62 306 THR A N 1
ATOM 2352 C CA . THR A 1 306 ? -5.807 -28.678 0.134 1.00 77.62 306 THR A CA 1
ATOM 2353 C C . THR A 1 306 ? -4.465 -29.338 0.375 1.00 77.62 306 THR A C 1
ATOM 2355 O O . THR A 1 306 ? -3.484 -28.652 0.670 1.00 77.62 306 THR A O 1
ATOM 2358 N N . LYS A 1 307 ? -4.396 -30.664 0.241 1.00 83.12 307 LYS A N 1
ATOM 2359 C CA . LYS A 1 307 ? -3.114 -31.365 0.338 1.00 83.12 307 LYS A CA 1
ATOM 2360 C C . LYS A 1 307 ? -2.335 -31.193 -0.966 1.00 83.12 307 LYS A C 1
ATOM 2362 O O . LYS A 1 307 ? -2.936 -31.293 -2.033 1.00 83.12 307 LYS A O 1
ATOM 2367 N N . PRO A 1 308 ? -1.000 -31.031 -0.931 1.00 84.69 308 PRO A N 1
ATOM 2368 C CA . PRO A 1 308 ? -0.205 -30.924 -2.155 1.00 84.69 308 PRO A CA 1
ATOM 2369 C C . PRO A 1 308 ? -0.424 -32.080 -3.145 1.00 84.69 308 PRO A C 1
ATOM 2371 O O . PRO A 1 308 ? -0.421 -31.862 -4.350 1.00 84.69 308 PRO A O 1
ATOM 2374 N N . SER A 1 309 ? -0.685 -33.294 -2.647 1.00 89.75 309 SER A N 1
ATOM 2375 C CA . SER A 1 309 ? -0.989 -34.479 -3.464 1.00 89.75 309 SER A CA 1
ATOM 2376 C C . SER A 1 309 ? -2.327 -34.414 -4.213 1.00 89.75 309 SER A C 1
ATOM 2378 O O . SER A 1 309 ? -2.541 -35.194 -5.134 1.00 89.75 309 SER A O 1
ATOM 2380 N N . GLU A 1 310 ? -3.236 -33.524 -3.813 1.00 86.25 310 GLU A N 1
ATOM 2381 C CA . GLU A 1 310 ? -4.570 -33.349 -4.407 1.00 86.25 310 GLU A CA 1
ATOM 2382 C C . GLU A 1 310 ? -4.592 -32.230 -5.467 1.00 86.25 310 GLU A C 1
ATOM 2384 O O . GLU A 1 310 ? -5.603 -32.034 -6.143 1.00 86.25 310 GLU A O 1
ATOM 2389 N N . LEU A 1 311 ? -3.477 -31.510 -5.651 1.00 86.12 311 LEU A N 1
ATOM 2390 C CA . LEU A 1 311 ? -3.338 -30.426 -6.626 1.00 86.12 311 LEU A CA 1
ATOM 2391 C C . LEU A 1 311 ? -3.207 -30.973 -8.058 1.00 86.12 311 LEU A C 1
ATOM 2393 O O . LEU A 1 311 ? -2.121 -31.033 -8.630 1.00 86.12 311 LEU A O 1
ATOM 2397 N N . SER A 1 312 ? -4.332 -31.365 -8.654 1.00 90.06 312 SER A N 1
ATOM 2398 C CA . SER A 1 312 ? -4.431 -31.699 -10.079 1.00 90.06 312 SER A CA 1
ATOM 2399 C C . SER A 1 312 ? -4.849 -30.484 -10.919 1.00 90.06 312 SER A C 1
ATOM 2401 O O . SER A 1 312 ? -5.434 -29.528 -10.413 1.00 90.06 312 SER A O 1
ATOM 2403 N N . MET A 1 313 ? -4.624 -30.525 -12.237 1.00 91.50 313 MET A N 1
ATOM 2404 C CA . MET A 1 313 ? -5.137 -29.482 -13.143 1.00 91.50 313 MET A CA 1
ATOM 2405 C C . MET A 1 313 ? -6.669 -29.389 -13.137 1.00 91.50 313 MET A C 1
ATOM 2407 O O . MET A 1 313 ? -7.217 -28.334 -13.434 1.00 91.50 313 MET A O 1
ATOM 2411 N N . GLU A 1 314 ? -7.369 -30.479 -12.819 1.00 90.50 314 GLU A N 1
ATOM 2412 C CA . GLU A 1 314 ? -8.818 -30.459 -12.611 1.00 90.50 314 GLU A CA 1
ATOM 2413 C C . GLU A 1 314 ? -9.175 -29.714 -11.322 1.00 90.50 314 GLU A C 1
ATOM 2415 O O . GLU A 1 314 ? -10.063 -28.865 -11.332 1.00 90.50 314 GLU A O 1
ATOM 2420 N N . PHE A 1 315 ? -8.446 -29.974 -10.233 1.00 86.75 315 PHE A N 1
ATOM 2421 C CA . PHE A 1 315 ? -8.634 -29.269 -8.971 1.00 86.75 315 PHE A CA 1
ATOM 2422 C C . PHE A 1 315 ? -8.388 -27.763 -9.126 1.00 86.75 315 PHE A C 1
ATOM 2424 O O . PHE A 1 315 ? -9.207 -26.961 -8.691 1.00 86.75 315 PHE A O 1
ATOM 2431 N N . LEU A 1 316 ? -7.308 -27.375 -9.812 1.00 84.44 316 LEU A N 1
ATOM 2432 C CA . LEU A 1 316 ? -6.946 -25.973 -10.051 1.00 84.44 316 LEU A CA 1
ATOM 2433 C C . LEU A 1 316 ? -7.934 -25.211 -10.953 1.00 84.44 316 LEU A C 1
ATOM 2435 O O . LEU A 1 316 ? -7.867 -23.988 -11.014 1.00 84.44 316 LEU A O 1
ATOM 2439 N N . ARG A 1 317 ? -8.834 -25.907 -11.661 1.00 87.38 317 ARG A N 1
ATOM 2440 C CA . ARG A 1 317 ? -9.913 -25.287 -12.454 1.00 87.38 317 ARG A CA 1
ATOM 2441 C C . ARG A 1 317 ? -11.174 -24.998 -11.645 1.00 87.38 317 ARG A C 1
ATOM 2443 O O . ARG A 1 317 ? -12.085 -24.373 -12.180 1.00 87.38 317 ARG A O 1
ATOM 2450 N N . ARG A 1 318 ? -11.266 -25.493 -10.408 1.00 87.06 318 ARG A N 1
ATOM 2451 C CA . ARG A 1 318 ? -12.403 -25.214 -9.527 1.00 87.06 318 ARG A CA 1
ATOM 2452 C C . ARG A 1 318 ? -12.384 -23.750 -9.103 1.00 87.06 318 ARG A C 1
ATOM 2454 O O . ARG A 1 318 ? -11.327 -23.121 -9.063 1.00 87.06 318 ARG A O 1
ATOM 2461 N N . ASP A 1 319 ? -13.559 -23.241 -8.752 1.00 87.31 319 ASP A N 1
ATOM 2462 C CA . ASP A 1 319 ? -13.672 -21.902 -8.188 1.00 87.31 319 ASP A CA 1
ATOM 2463 C C . ASP A 1 319 ? -12.866 -21.782 -6.896 1.00 87.31 319 ASP A C 1
ATOM 2465 O O . ASP A 1 319 ? -12.731 -22.727 -6.109 1.00 87.31 319 ASP A O 1
ATOM 2469 N N . VAL A 1 320 ? -12.311 -20.593 -6.690 1.00 89.62 320 VAL A N 1
ATOM 2470 C CA . VAL A 1 320 ? -11.505 -20.301 -5.511 1.00 89.62 320 VAL A CA 1
ATOM 2471 C C . VAL A 1 320 ? -12.374 -19.895 -4.334 1.00 89.62 320 VAL A C 1
ATOM 2473 O O . VAL A 1 320 ? -13.524 -19.483 -4.481 1.00 89.62 320 VAL A O 1
ATOM 2476 N N . ALA A 1 321 ? -11.796 -19.989 -3.137 1.00 94.00 321 ALA A N 1
ATOM 2477 C CA . ALA A 1 321 ? -12.454 -19.480 -1.949 1.00 94.00 321 ALA A CA 1
ATOM 2478 C C . ALA A 1 321 ? -12.774 -17.981 -2.108 1.00 94.00 321 ALA A C 1
ATOM 2480 O O . ALA A 1 321 ? -11.949 -17.250 -2.671 1.00 94.00 321 ALA A O 1
ATOM 2481 N N . PRO A 1 322 ? -13.914 -17.506 -1.579 1.00 96.50 322 PRO A N 1
ATOM 2482 C CA . PRO A 1 322 ? -14.355 -16.119 -1.671 1.00 96.50 322 PRO A CA 1
ATOM 2483 C C . PRO A 1 322 ? -13.268 -15.094 -1.363 1.00 96.50 322 PRO A C 1
ATOM 2485 O O . PRO A 1 322 ? -13.125 -14.139 -2.123 1.00 96.50 322 PRO A O 1
ATOM 2488 N N . ILE A 1 323 ? -12.438 -15.327 -0.335 1.00 96.50 323 ILE A N 1
ATOM 2489 C CA . ILE A 1 323 ? -11.320 -14.437 0.017 1.00 96.50 323 ILE A CA 1
ATOM 2490 C C . ILE A 1 323 ? -10.397 -14.143 -1.178 1.00 96.50 323 ILE A C 1
ATOM 2492 O O . ILE A 1 323 ? -9.961 -13.011 -1.348 1.00 96.50 323 ILE A O 1
ATOM 2496 N N . ALA A 1 324 ? -10.153 -15.119 -2.055 1.00 94.31 324 ALA A N 1
ATOM 2497 C CA . ALA A 1 324 ? -9.275 -14.996 -3.218 1.00 94.31 324 ALA A CA 1
ATOM 2498 C C . ALA A 1 324 ? -9.998 -14.578 -4.515 1.00 94.31 324 ALA A C 1
ATOM 2500 O O . ALA A 1 324 ? -9.332 -14.422 -5.542 1.00 94.31 324 ALA A O 1
ATOM 2501 N N . SER A 1 325 ? -11.325 -14.374 -4.487 1.00 92.44 325 SER A N 1
ATOM 2502 C CA . SER A 1 325 ? -12.149 -14.073 -5.675 1.00 92.44 325 SER A CA 1
ATOM 2503 C C . SER A 1 325 ? -11.579 -12.913 -6.491 1.00 92.44 325 SER A C 1
ATOM 2505 O O . SER A 1 325 ? -11.378 -13.036 -7.700 1.00 92.44 325 SER A O 1
ATOM 2507 N N . GLY A 1 326 ? -11.239 -11.812 -5.810 1.00 89.94 326 GLY A N 1
ATOM 2508 C CA . GLY A 1 326 ? -10.699 -10.611 -6.444 1.00 89.94 326 GLY A CA 1
ATOM 2509 C C . GLY A 1 326 ? -9.383 -10.856 -7.188 1.00 89.94 326 GLY A C 1
ATOM 2510 O O . GLY A 1 326 ? -9.184 -10.377 -8.297 1.00 89.94 326 GLY A O 1
ATOM 2511 N N . ILE A 1 327 ? -8.488 -11.662 -6.620 1.00 88.00 327 ILE A N 1
ATOM 2512 C CA . ILE A 1 327 ? -7.171 -11.917 -7.220 1.00 88.00 327 ILE A CA 1
ATOM 2513 C C . ILE A 1 327 ? -7.266 -12.824 -8.449 1.00 88.00 327 ILE A C 1
ATOM 2515 O O . ILE A 1 327 ? -6.454 -12.693 -9.361 1.00 88.00 327 ILE A O 1
ATOM 2519 N N . VAL A 1 328 ? -8.229 -13.745 -8.473 1.00 87.44 328 VAL A N 1
ATOM 2520 C CA . VAL A 1 328 ? -8.310 -14.793 -9.501 1.00 87.44 328 VAL A CA 1
ATOM 2521 C C . VAL A 1 328 ? -9.232 -14.410 -10.651 1.00 87.44 328 VAL A C 1
ATOM 2523 O O . VAL A 1 328 ? -8.921 -14.695 -11.805 1.00 87.44 328 VAL A O 1
ATOM 2526 N N . HIS A 1 329 ? -10.361 -13.765 -10.361 1.00 86.19 329 HIS A N 1
ATOM 2527 C CA . HIS A 1 329 ? -11.400 -13.504 -11.360 1.00 86.19 329 HIS A CA 1
ATOM 2528 C C . HIS A 1 329 ? -11.361 -12.088 -11.939 1.00 86.19 329 HIS A C 1
ATOM 2530 O O . HIS A 1 329 ? -12.169 -11.756 -12.807 1.00 86.19 329 HIS A O 1
ATOM 2536 N N . CYS A 1 330 ? -10.459 -11.231 -11.465 1.00 84.12 330 CYS A N 1
ATOM 2537 C CA . CYS A 1 330 ? -10.358 -9.855 -11.927 1.00 84.12 330 CYS A CA 1
ATOM 2538 C C . CYS A 1 330 ? -9.059 -9.613 -12.682 1.00 84.12 330 CYS A C 1
ATOM 2540 O O . CYS A 1 330 ? -7.975 -9.940 -12.203 1.00 84.12 330 CYS A O 1
ATOM 2542 N N . ASP A 1 331 ? -9.177 -8.907 -13.799 1.00 83.12 331 ASP A N 1
ATOM 2543 C CA . ASP A 1 331 ? -8.035 -8.359 -14.512 1.00 83.12 331 ASP A CA 1
ATOM 2544 C C . ASP A 1 331 ? -7.622 -7.024 -13.871 1.00 83.12 331 ASP A C 1
ATOM 2546 O O . ASP A 1 331 ? -8.239 -5.981 -14.111 1.00 83.12 331 ASP A O 1
ATOM 2550 N N . SER A 1 332 ? -6.604 -7.066 -13.006 1.00 78.88 332 SER A N 1
ATOM 2551 C CA . SER A 1 332 ? -6.056 -5.863 -12.373 1.00 78.88 332 SER A CA 1
ATOM 2552 C C . SER A 1 332 ? -5.497 -4.880 -13.395 1.00 78.88 332 SER A C 1
ATOM 2554 O O . SER A 1 332 ? -5.611 -3.676 -13.186 1.00 78.88 332 SER A O 1
ATOM 2556 N N . ASP A 1 333 ? -4.920 -5.373 -14.495 1.00 73.62 333 ASP A N 1
ATOM 2557 C CA . ASP A 1 333 ? -4.263 -4.538 -15.501 1.00 73.62 333 ASP A CA 1
ATOM 2558 C C . ASP A 1 333 ? -5.321 -3.697 -16.228 1.00 73.62 333 ASP A C 1
ATOM 2560 O O . ASP A 1 333 ? -5.172 -2.481 -16.361 1.00 73.62 333 ASP A O 1
ATOM 2564 N N . LYS A 1 334 ? -6.455 -4.311 -16.587 1.00 76.44 334 LYS A N 1
ATOM 2565 C CA . LYS A 1 334 ? -7.607 -3.590 -17.146 1.00 76.44 334 LYS A CA 1
ATOM 2566 C C . LYS A 1 334 ? -8.152 -2.525 -16.186 1.00 76.44 334 LYS A C 1
ATOM 2568 O O . LYS A 1 334 ? -8.382 -1.393 -16.607 1.00 76.44 334 LYS A O 1
ATOM 2573 N N . ILE A 1 335 ? -8.319 -2.865 -14.905 1.00 79.88 335 ILE A N 1
ATOM 2574 C CA . ILE A 1 335 ? -8.799 -1.924 -13.875 1.00 79.88 335 ILE A CA 1
ATOM 2575 C C . ILE A 1 335 ? -7.839 -0.735 -13.737 1.00 79.88 335 ILE A C 1
ATOM 2577 O O . ILE A 1 335 ? -8.281 0.411 -13.687 1.00 79.88 335 ILE A O 1
ATOM 2581 N N . ILE A 1 336 ? -6.528 -0.993 -13.705 1.00 77.69 336 ILE A N 1
ATOM 2582 C CA . ILE A 1 336 ? -5.496 0.048 -13.630 1.00 77.69 336 ILE A CA 1
ATOM 2583 C C . ILE A 1 336 ? -5.604 0.996 -14.829 1.00 77.69 336 ILE A C 1
ATOM 2585 O O . ILE A 1 336 ? -5.632 2.208 -14.634 1.00 77.69 336 ILE A O 1
ATOM 2589 N N . VAL A 1 337 ? -5.708 0.469 -16.053 1.00 74.12 337 VAL A N 1
ATOM 2590 C CA . VAL A 1 337 ? -5.811 1.284 -17.278 1.00 74.12 337 VAL A CA 1
ATOM 2591 C C . VAL A 1 337 ? -7.056 2.173 -17.264 1.00 74.12 337 VAL A C 1
ATOM 2593 O O . VAL A 1 337 ? -6.966 3.368 -17.554 1.00 74.12 337 VAL A O 1
ATOM 2596 N N . GLU A 1 338 ? -8.211 1.621 -16.894 1.00 78.94 338 GLU A N 1
ATOM 2597 C CA . GLU A 1 338 ? -9.466 2.376 -16.806 1.00 78.94 338 GLU A CA 1
ATOM 2598 C C . GLU A 1 338 ? -9.393 3.485 -15.744 1.00 78.94 338 GLU A C 1
ATOM 2600 O O . GLU A 1 338 ? -9.838 4.613 -15.976 1.00 78.94 338 GLU A O 1
ATOM 2605 N N . LEU A 1 339 ? -8.790 3.195 -14.587 1.00 78.94 339 LEU A N 1
ATOM 2606 C CA . LEU A 1 339 ? -8.633 4.167 -13.507 1.00 78.94 339 LEU A CA 1
ATOM 2607 C C . LEU A 1 339 ? -7.595 5.245 -13.834 1.00 78.94 339 LEU A C 1
ATOM 2609 O O . LEU A 1 339 ? -7.851 6.410 -13.542 1.00 78.94 339 LEU A O 1
ATOM 2613 N N . LEU A 1 340 ? -6.480 4.910 -14.487 1.00 75.25 340 LEU A N 1
ATOM 2614 C CA . LEU A 1 340 ? -5.508 5.900 -14.969 1.00 75.25 340 LEU A CA 1
ATOM 2615 C C . LEU A 1 340 ? -6.159 6.892 -15.939 1.00 75.25 340 LEU A C 1
ATOM 2617 O O . LEU A 1 340 ? -5.941 8.096 -15.832 1.00 75.25 340 LEU A O 1
ATOM 2621 N N . ALA A 1 341 ? -7.013 6.409 -16.847 1.00 74.38 341 ALA A N 1
ATOM 2622 C CA . ALA A 1 341 ? -7.760 7.281 -17.749 1.00 74.38 341 ALA A CA 1
ATOM 2623 C C . ALA A 1 341 ? -8.745 8.195 -16.993 1.00 74.38 341 ALA A C 1
ATOM 2625 O O . ALA A 1 341 ? -8.866 9.377 -17.318 1.00 74.38 341 ALA A O 1
ATOM 2626 N N . LYS A 1 342 ? -9.430 7.664 -15.971 1.00 81.25 342 LYS A N 1
ATOM 2627 C CA . LYS A 1 342 ? -10.410 8.404 -15.157 1.00 81.25 342 LYS A CA 1
ATOM 2628 C C . LYS A 1 342 ? -9.770 9.453 -14.240 1.00 81.25 342 LYS A C 1
ATOM 2630 O O . LYS A 1 342 ? -10.340 10.525 -14.050 1.00 81.25 342 LYS A O 1
ATOM 2635 N N . PHE A 1 343 ? -8.618 9.140 -13.656 1.00 71.12 343 PHE A N 1
ATOM 2636 C CA . PHE A 1 343 ? -7.913 9.973 -12.679 1.00 71.12 343 PHE A CA 1
ATOM 2637 C C . PHE A 1 343 ? -6.699 10.682 -13.288 1.00 71.12 343 PHE A C 1
ATOM 2639 O O . PHE A 1 343 ? -5.726 10.954 -12.592 1.00 71.12 343 PHE A O 1
ATOM 2646 N N . LYS A 1 344 ? -6.748 11.005 -14.583 1.00 73.12 344 LYS A N 1
ATOM 2647 C CA . LYS A 1 344 ? -5.688 11.757 -15.259 1.00 73.12 344 LYS A CA 1
ATOM 2648 C C . LYS A 1 344 ? -5.409 13.083 -14.534 1.00 73.12 344 LYS A C 1
ATOM 2650 O O . LYS A 1 344 ? -6.332 13.857 -14.283 1.00 73.12 344 LYS A O 1
ATOM 2655 N N . GLY A 1 345 ? -4.145 13.336 -14.204 1.00 56.69 345 GLY A N 1
ATOM 2656 C CA . GLY A 1 345 ? -3.693 14.461 -13.379 1.00 56.69 345 GLY A CA 1
ATOM 2657 C C . GLY A 1 345 ? -3.872 14.267 -11.867 1.00 56.69 345 GLY A C 1
ATOM 2658 O O . GLY A 1 345 ? -3.568 15.187 -11.112 1.00 56.69 345 GLY A O 1
ATOM 2659 N N . ARG A 1 346 ? -4.383 13.108 -11.430 1.00 68.25 346 ARG A N 1
ATOM 2660 C CA . ARG A 1 346 ? -4.568 12.672 -10.033 1.00 68.25 346 ARG A CA 1
ATOM 2661 C C . ARG A 1 346 ? -4.187 11.200 -9.862 1.00 68.25 346 ARG A C 1
ATOM 2663 O O . ARG A 1 346 ? -4.850 10.439 -9.160 1.00 68.25 346 ARG A O 1
ATOM 2670 N N . GLU A 1 347 ? -3.119 10.774 -10.526 1.00 65.62 347 GLU A N 1
ATOM 2671 C CA . GLU A 1 347 ? -2.706 9.370 -10.609 1.00 65.62 347 GLU A CA 1
ATOM 2672 C C . GLU A 1 347 ? -2.366 8.765 -9.235 1.00 65.62 347 GLU A C 1
ATOM 2674 O O . GLU A 1 347 ? -2.531 7.563 -9.030 1.00 65.62 347 GLU A O 1
ATOM 2679 N N . TRP A 1 348 ? -1.990 9.592 -8.254 1.00 64.81 348 TRP A N 1
ATOM 2680 C CA . TRP A 1 348 ? -1.803 9.184 -6.855 1.00 64.81 348 TRP A CA 1
ATOM 2681 C C . TRP A 1 348 ? -3.093 8.691 -6.175 1.00 64.81 348 TRP A C 1
ATOM 2683 O O . TRP A 1 348 ? -3.036 8.148 -5.078 1.00 64.81 348 TRP A O 1
ATOM 2693 N N . GLU A 1 349 ? -4.271 8.860 -6.780 1.00 73.44 349 GLU A N 1
ATOM 2694 C CA . GLU A 1 349 ? -5.523 8.264 -6.292 1.00 73.44 349 GLU A CA 1
ATOM 2695 C C . GLU A 1 349 ? -5.762 6.861 -6.872 1.00 73.44 349 GLU A C 1
ATOM 2697 O O . GLU A 1 349 ? -6.588 6.108 -6.355 1.00 73.44 349 GLU A O 1
ATOM 2702 N N . VAL A 1 350 ? -5.060 6.476 -7.943 1.00 78.56 350 VAL A N 1
ATOM 2703 C CA . VAL A 1 350 ? -5.390 5.278 -8.729 1.00 78.56 350 VAL A CA 1
ATOM 2704 C C . VAL A 1 350 ? -5.248 4.012 -7.904 1.00 78.56 350 VAL A C 1
ATOM 2706 O O . VAL A 1 350 ? -6.157 3.189 -7.895 1.00 78.56 350 VAL A O 1
ATOM 2709 N N . TRP A 1 351 ? -4.143 3.839 -7.183 1.00 82.94 351 TRP A N 1
ATOM 2710 C CA . TRP A 1 351 ? -3.861 2.561 -6.530 1.00 82.94 351 TRP A CA 1
ATOM 2711 C C . TRP A 1 351 ? -4.851 2.212 -5.412 1.00 82.94 351 TRP A C 1
ATOM 2713 O O . TRP A 1 351 ? -5.239 1.050 -5.289 1.00 82.94 351 TRP A O 1
ATOM 2723 N N . SER A 1 352 ? -5.344 3.193 -4.647 1.00 84.50 352 SER A N 1
ATOM 2724 C CA . SER A 1 352 ? -6.412 2.938 -3.669 1.00 84.50 352 SER A CA 1
ATOM 2725 C C . SER A 1 352 ? -7.718 2.528 -4.340 1.00 84.50 352 SER A C 1
ATOM 2727 O O . SER A 1 352 ? -8.388 1.601 -3.877 1.00 84.50 352 SER A O 1
ATOM 2729 N N . HIS A 1 353 ? -8.042 3.135 -5.481 1.00 89.19 353 HIS A N 1
ATOM 2730 C CA . HIS A 1 353 ? -9.196 2.741 -6.281 1.00 89.19 353 HIS A CA 1
ATOM 2731 C C . HIS A 1 353 ? -9.009 1.371 -6.940 1.00 89.19 353 HIS A C 1
ATOM 2733 O O . HIS A 1 353 ? -9.984 0.630 -7.055 1.00 89.19 353 HIS A O 1
ATOM 2739 N N . VAL A 1 354 ? -7.779 0.984 -7.299 1.00 87.62 354 VAL A N 1
ATOM 2740 C CA . VAL A 1 354 ? -7.471 -0.382 -7.746 1.00 87.62 354 VAL A CA 1
ATOM 2741 C C . VAL A 1 354 ? -7.758 -1.351 -6.609 1.00 87.62 354 VAL A C 1
ATOM 2743 O O . VAL A 1 354 ? -8.507 -2.291 -6.828 1.00 87.62 354 VAL A O 1
ATOM 2746 N N . MET A 1 355 ? -7.262 -1.125 -5.387 1.00 91.38 355 MET A N 1
ATOM 2747 C CA . MET A 1 355 ? -7.557 -2.020 -4.254 1.00 91.38 355 MET A CA 1
ATOM 2748 C C . MET A 1 355 ? -9.068 -2.145 -4.002 1.00 91.38 355 MET A C 1
ATOM 2750 O O . MET A 1 355 ? -9.576 -3.254 -3.835 1.00 91.38 355 MET A O 1
ATOM 2754 N N . SER A 1 356 ? -9.802 -1.031 -4.056 1.00 95.25 356 SER A N 1
ATOM 2755 C CA . SER A 1 356 ? -11.265 -1.023 -3.930 1.00 95.25 356 SER A CA 1
ATOM 2756 C C . SER A 1 356 ? -11.955 -1.845 -5.035 1.00 95.25 356 SER A C 1
ATOM 2758 O O . SER A 1 356 ? -12.742 -2.745 -4.739 1.00 95.25 356 SER A O 1
ATOM 2760 N N . ALA A 1 357 ? -11.624 -1.602 -6.308 1.00 94.38 357 ALA A N 1
ATOM 2761 C CA . ALA A 1 357 ? -12.291 -2.213 -7.463 1.00 94.38 357 ALA A CA 1
ATOM 2762 C C . ALA A 1 357 ? -11.822 -3.643 -7.787 1.00 94.38 357 ALA A C 1
ATOM 2764 O O . ALA A 1 357 ? -12.554 -4.417 -8.407 1.00 94.38 357 ALA A O 1
ATOM 2765 N N . TRP A 1 358 ? -10.599 -3.993 -7.398 1.00 93.25 358 TRP A N 1
ATOM 2766 C CA . TRP A 1 358 ? -9.969 -5.276 -7.695 1.00 93.25 358 TRP A CA 1
ATOM 2767 C C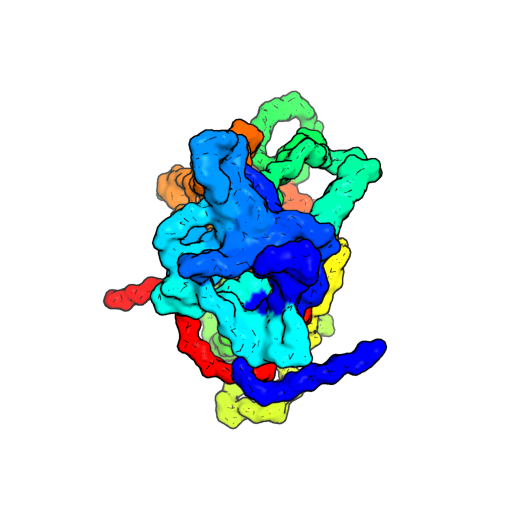 . TRP A 1 358 ? -10.159 -6.278 -6.560 1.00 93.25 358 TRP A C 1
ATOM 2769 O O . TRP A 1 358 ? -10.636 -7.389 -6.787 1.00 93.25 358 TRP A O 1
ATOM 2779 N N . LEU A 1 359 ? -9.798 -5.875 -5.341 1.00 93.81 359 LEU A N 1
ATOM 2780 C CA . LEU A 1 359 ? -9.677 -6.771 -4.195 1.00 93.81 359 LEU A CA 1
ATOM 2781 C C . LEU A 1 359 ? -10.934 -6.754 -3.318 1.00 93.81 359 LEU A C 1
ATOM 2783 O O . LEU A 1 359 ? -11.429 -7.808 -2.929 1.00 93.81 359 LEU A O 1
ATOM 2787 N N . LEU A 1 360 ? -11.454 -5.562 -3.017 1.00 96.62 360 LEU A N 1
ATOM 2788 C CA . LEU A 1 360 ? -12.506 -5.373 -2.011 1.00 96.62 360 LEU A CA 1
ATOM 2789 C C . LEU A 1 360 ? -13.925 -5.361 -2.604 1.00 96.62 360 LEU A C 1
ATOM 2791 O O . LEU A 1 360 ? -14.901 -5.397 -1.861 1.00 96.62 360 LEU A O 1
ATOM 2795 N N . ARG A 1 361 ? -14.063 -5.339 -3.937 1.00 95.31 361 ARG A N 1
ATOM 2796 C CA . ARG A 1 361 ? -15.337 -5.056 -4.622 1.00 95.31 361 ARG A CA 1
ATOM 2797 C C . ARG A 1 361 ? -16.496 -6.000 -4.288 1.00 95.31 361 ARG A C 1
ATOM 2799 O O . ARG A 1 361 ? -17.652 -5.568 -4.306 1.00 95.31 361 ARG A O 1
ATOM 2806 N N . ASP A 1 362 ? -16.173 -7.265 -4.023 1.00 95.38 362 ASP A N 1
ATOM 2807 C CA . ASP A 1 362 ? -17.138 -8.343 -3.802 1.00 95.38 362 ASP A CA 1
ATOM 2808 C C . ASP A 1 362 ? -17.561 -8.427 -2.321 1.00 95.38 362 ASP A C 1
ATOM 2810 O O . ASP A 1 362 ? -18.438 -9.222 -1.989 1.00 95.38 362 ASP A O 1
ATOM 2814 N N . PHE A 1 363 ? -16.962 -7.615 -1.443 1.00 96.56 363 PHE A N 1
ATOM 2815 C CA . PHE A 1 363 ? -17.224 -7.574 -0.005 1.00 96.56 363 PHE A CA 1
ATOM 2816 C C . PHE A 1 363 ? -17.892 -6.241 0.342 1.00 96.56 363 PHE A C 1
ATOM 2818 O O . PHE A 1 363 ? -17.201 -5.253 0.583 1.00 96.56 363 PHE A O 1
ATOM 2825 N N . ASP A 1 364 ? -19.226 -6.234 0.282 1.00 89.06 364 ASP A N 1
ATOM 2826 C CA . ASP A 1 364 ? -20.162 -5.114 0.472 1.00 89.06 364 ASP A CA 1
ATOM 2827 C C . ASP A 1 364 ? -19.513 -3.761 0.828 1.00 89.06 364 ASP A C 1
ATOM 2829 O O . ASP A 1 364 ? -19.160 -3.000 -0.081 1.00 89.06 364 ASP A O 1
ATOM 2833 N N . GLU A 1 365 ? -19.332 -3.454 2.114 1.00 93.56 365 GLU A N 1
ATOM 2834 C CA . GLU A 1 365 ? -18.869 -2.142 2.580 1.00 93.56 365 GLU A CA 1
ATOM 2835 C C . GLU A 1 365 ? -17.347 -1.932 2.482 1.00 93.56 365 GLU A C 1
ATOM 2837 O O . GLU A 1 365 ? -16.886 -0.792 2.558 1.00 93.56 365 GLU A O 1
ATOM 2842 N N . LEU A 1 366 ? -16.542 -2.983 2.268 1.00 97.12 366 LEU A N 1
ATOM 2843 C CA . LEU A 1 366 ? -15.072 -2.887 2.336 1.00 97.12 366 LEU A CA 1
ATOM 2844 C C . LEU A 1 366 ? -14.474 -2.000 1.241 1.00 97.12 366 LEU A C 1
ATOM 2846 O O . LEU A 1 366 ? -13.396 -1.435 1.412 1.00 97.12 366 LEU A O 1
ATOM 2850 N N . LYS A 1 367 ? -15.165 -1.878 0.108 1.00 95.38 367 LYS A N 1
ATOM 2851 C CA . LYS A 1 367 ? -14.751 -1.042 -1.028 1.00 95.38 367 LYS A CA 1
ATOM 2852 C C . LYS A 1 367 ? -15.029 0.451 -0.830 1.00 95.38 367 LYS A C 1
ATOM 2854 O O . LYS A 1 367 ? -14.577 1.247 -1.655 1.00 95.38 367 LYS A O 1
ATOM 2859 N N . SER A 1 368 ? -15.804 0.818 0.193 1.00 96.50 368 SER A N 1
ATOM 2860 C CA . SER A 1 368 ? -16.278 2.185 0.399 1.00 96.50 368 SER A CA 1
ATOM 2861 C C . SER A 1 368 ? -15.147 3.120 0.822 1.00 96.50 368 SER A C 1
ATOM 2863 O O . SER A 1 368 ? -14.358 2.799 1.709 1.00 96.50 368 SER A O 1
ATOM 2865 N N . PHE A 1 369 ? -15.103 4.301 0.205 1.00 93.88 369 PHE A N 1
ATOM 2866 C CA . PHE A 1 369 ? -14.242 5.409 0.626 1.00 93.88 369 PHE A CA 1
ATOM 2867 C C . PHE A 1 369 ? -14.915 6.326 1.658 1.00 93.88 369 PHE A C 1
ATOM 2869 O O . PHE A 1 369 ? -14.248 7.185 2.226 1.00 93.88 369 PHE A O 1
ATOM 2876 N N . ASP A 1 370 ? -16.205 6.109 1.925 1.00 95.94 370 ASP A N 1
ATOM 2877 C CA . ASP A 1 370 ? -17.009 6.890 2.871 1.00 95.94 370 ASP A CA 1
ATOM 2878 C C . ASP A 1 370 ? -17.135 6.196 4.239 1.00 95.94 370 ASP A C 1
ATOM 2880 O O . ASP A 1 370 ? -17.805 6.695 5.141 1.00 95.94 370 ASP A O 1
ATOM 2884 N N . ALA A 1 371 ? -16.510 5.027 4.403 1.00 96.44 371 ALA A N 1
ATOM 2885 C CA . ALA A 1 371 ? -16.534 4.282 5.651 1.00 96.44 371 ALA A CA 1
ATOM 2886 C C . ALA A 1 371 ? -15.344 4.651 6.545 1.00 96.44 371 ALA A C 1
ATOM 2888 O O . ALA A 1 371 ? -14.184 4.479 6.161 1.00 96.44 371 ALA A O 1
ATOM 2889 N N . TYR A 1 372 ? -15.634 5.096 7.765 1.00 97.31 372 TYR A N 1
ATOM 2890 C CA . TYR A 1 372 ? -14.642 5.209 8.829 1.00 97.31 372 TYR A CA 1
ATOM 2891 C C . TYR A 1 372 ? -14.217 3.822 9.319 1.00 97.31 372 TYR A C 1
ATOM 2893 O O . TYR A 1 372 ? -14.912 2.830 9.102 1.00 97.31 372 TYR A O 1
ATOM 2901 N N . MET A 1 373 ? -13.086 3.746 10.017 1.00 97.31 373 MET A N 1
ATOM 2902 C CA . MET A 1 373 ? -12.683 2.543 10.746 1.00 97.31 373 MET A CA 1
ATOM 2903 C C . MET A 1 373 ? -12.731 2.796 1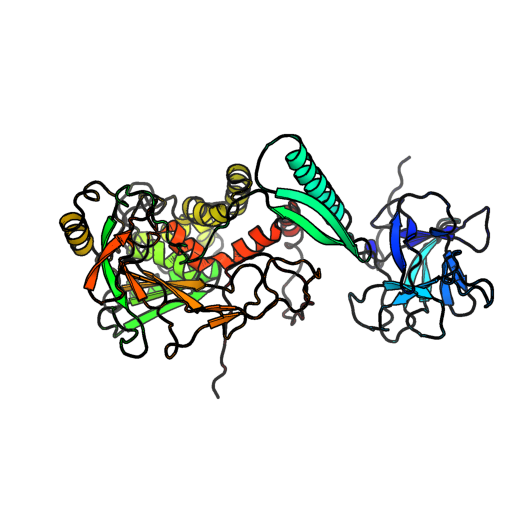2.253 1.00 97.31 373 MET A C 1
ATOM 2905 O O . MET A 1 373 ? -12.434 3.901 12.706 1.00 97.31 373 MET A O 1
ATOM 2909 N N . ALA A 1 374 ? -13.109 1.761 13.001 1.00 97.19 374 ALA A N 1
ATOM 2910 C CA . ALA A 1 374 ? -13.076 1.717 14.460 1.00 97.19 374 ALA A CA 1
ATOM 2911 C C . ALA A 1 374 ? -12.696 0.301 14.929 1.00 97.19 374 ALA A C 1
ATOM 2913 O O . ALA A 1 374 ? -12.868 -0.674 14.195 1.00 97.19 374 ALA A O 1
ATOM 2914 N N . SER A 1 375 ? -12.196 0.157 16.157 1.00 95.44 375 SER A N 1
ATOM 2915 C CA . SER A 1 375 ? -11.745 -1.145 16.681 1.00 95.44 375 SER A CA 1
ATOM 2916 C C . SER A 1 375 ? -12.854 -2.143 16.992 1.00 95.44 375 SER A C 1
ATOM 2918 O O . SER A 1 375 ? -12.613 -3.346 16.959 1.00 95.44 375 SER A O 1
ATOM 2920 N N . SER A 1 376 ? -14.061 -1.672 17.296 1.00 96.31 376 SER A N 1
ATOM 2921 C CA . SER A 1 376 ? -15.206 -2.516 17.640 1.00 96.31 376 SER A CA 1
ATOM 2922 C C . SER A 1 376 ? -16.510 -1.728 17.526 1.00 96.31 376 SER A C 1
ATOM 2924 O O . SER A 1 376 ? -16.492 -0.501 17.430 1.00 96.31 376 SER A O 1
ATOM 2926 N N . GLU A 1 377 ? -17.647 -2.424 17.578 1.00 96.75 377 GLU A N 1
ATOM 2927 C CA . GLU A 1 377 ? -18.969 -1.779 17.640 1.00 96.75 377 GLU A CA 1
ATOM 2928 C C . GLU A 1 377 ? -19.114 -0.887 18.885 1.00 96.75 377 GLU A C 1
ATOM 2930 O O . GLU A 1 377 ? -19.625 0.225 18.795 1.00 96.75 377 GLU A O 1
ATOM 2935 N N . GLU A 1 378 ? -18.570 -1.311 20.031 1.00 96.94 378 GLU A N 1
ATOM 2936 C CA . GLU A 1 378 ? -18.552 -0.502 21.259 1.00 96.94 378 GLU A CA 1
ATOM 2937 C C . GLU A 1 378 ? -17.763 0.806 21.064 1.00 96.94 378 GLU A C 1
ATOM 2939 O O . GLU A 1 378 ? -18.155 1.867 21.554 1.00 96.94 378 GLU A O 1
ATOM 2944 N N . SER A 1 379 ? -16.653 0.758 20.321 1.00 96.62 379 SER A N 1
ATOM 2945 C CA . SER A 1 379 ? -15.901 1.964 19.964 1.00 96.62 379 SER A CA 1
ATOM 2946 C C . SER A 1 379 ? -16.716 2.885 19.054 1.00 96.62 379 SER A C 1
ATOM 2948 O O . SER A 1 379 ? -16.707 4.093 19.268 1.00 96.62 379 SER A O 1
ATOM 2950 N N . VAL A 1 380 ? -17.471 2.345 18.090 1.00 98.19 380 VAL A N 1
ATOM 2951 C CA . VAL A 1 380 ? -18.368 3.142 17.230 1.00 98.19 380 VAL A CA 1
ATOM 2952 C C . VAL A 1 380 ? -19.439 3.854 18.058 1.00 98.19 380 VAL A C 1
ATOM 2954 O O . VAL A 1 380 ? -19.689 5.040 17.846 1.00 98.19 380 VAL A O 1
ATOM 2957 N N . GLU A 1 381 ? -20.048 3.167 19.026 1.00 98.06 381 GLU A N 1
ATOM 2958 C CA . GLU A 1 381 ? -21.034 3.766 19.933 1.00 98.06 381 GLU A CA 1
ATOM 2959 C C . GLU A 1 381 ? -20.438 4.939 20.722 1.00 98.06 381 GLU A C 1
ATOM 2961 O O . GLU A 1 381 ? -21.041 6.012 20.776 1.00 98.06 381 GLU A O 1
ATOM 2966 N N . LYS A 1 382 ? -19.225 4.775 21.266 1.00 97.62 382 LYS A N 1
ATOM 2967 C CA . LYS A 1 382 ? -18.505 5.847 21.974 1.00 97.62 382 LYS A CA 1
ATOM 2968 C C . LYS A 1 382 ? -18.161 7.018 21.055 1.00 97.62 382 LYS A C 1
ATOM 2970 O O . LYS A 1 382 ? -18.371 8.166 21.440 1.00 97.62 382 LYS A O 1
ATOM 2975 N N . ILE A 1 383 ? -17.674 6.742 19.843 1.00 98.00 383 ILE A N 1
ATOM 2976 C CA . ILE A 1 383 ? -17.349 7.775 18.850 1.00 98.00 383 ILE A CA 1
ATOM 2977 C C . ILE A 1 383 ? -18.599 8.594 18.523 1.00 98.00 383 ILE A C 1
ATOM 2979 O O . ILE A 1 383 ? -18.541 9.817 18.579 1.00 98.00 383 ILE A O 1
ATOM 2983 N N . ARG A 1 384 ? -19.738 7.944 18.258 1.00 97.81 384 ARG A N 1
ATOM 2984 C CA . ARG A 1 384 ? -21.013 8.619 17.956 1.00 97.81 384 ARG A CA 1
ATOM 2985 C C . ARG A 1 384 ? -21.593 9.377 19.148 1.00 97.81 384 ARG A C 1
ATOM 2987 O O . ARG A 1 384 ? -22.230 10.406 18.953 1.00 97.81 384 ARG A O 1
ATOM 2994 N N . ALA A 1 385 ? -21.391 8.881 20.368 1.00 97.44 385 ALA A N 1
ATOM 2995 C CA . ALA A 1 385 ? -21.809 9.585 21.577 1.00 97.44 385 ALA A CA 1
ATOM 2996 C C . ALA A 1 385 ? -21.019 10.889 21.777 1.00 97.44 385 ALA A C 1
ATOM 2998 O O . ALA A 1 385 ? -21.601 11.898 22.169 1.00 97.44 385 ALA A O 1
ATOM 2999 N N . ASN A 1 386 ? -19.719 10.871 21.470 1.00 96.88 386 ASN A N 1
ATOM 3000 C CA . ASN A 1 386 ? -18.850 12.045 21.562 1.00 96.88 386 ASN A CA 1
ATOM 3001 C C . ASN A 1 386 ? -18.970 12.982 20.349 1.00 96.88 386 ASN A C 1
ATOM 3003 O O . ASN A 1 386 ? -18.677 14.164 20.476 1.00 96.88 386 ASN A O 1
ATOM 3007 N N . ASN A 1 387 ? -19.403 12.458 19.199 1.00 97.06 387 ASN A N 1
ATOM 3008 C CA . ASN A 1 387 ? -19.480 13.157 17.914 1.00 97.06 387 ASN A CA 1
ATOM 3009 C C . ASN A 1 387 ? -20.850 12.894 17.254 1.00 97.06 387 ASN A C 1
ATOM 3011 O O . ASN A 1 387 ? -20.956 12.044 16.357 1.00 97.06 387 ASN A O 1
ATOM 3015 N N . PRO A 1 388 ? -21.935 13.550 17.717 1.00 95.81 388 PRO A N 1
ATOM 3016 C CA . PRO A 1 388 ? -23.299 13.294 17.243 1.00 95.81 388 PRO A CA 1
ATOM 3017 C C . PRO A 1 388 ? -23.496 13.481 15.731 1.00 95.81 388 PRO A C 1
ATOM 3019 O O . PRO A 1 388 ? -24.375 12.860 15.134 1.00 95.81 388 PRO A O 1
ATOM 3022 N N . GLU A 1 389 ? -22.675 14.307 15.091 1.00 93.88 389 GLU A N 1
ATOM 3023 C CA . GLU A 1 389 ? -22.644 14.527 13.647 1.00 93.88 389 GLU A CA 1
ATOM 3024 C C . GLU A 1 389 ? -22.186 13.295 12.848 1.00 93.88 389 GLU A C 1
ATOM 3026 O O . GLU A 1 389 ? -22.472 13.204 11.656 1.00 93.88 389 GLU A O 1
ATOM 3031 N N . LEU A 1 390 ? -21.536 12.318 13.492 1.00 95.50 390 LEU A N 1
ATOM 3032 C CA . LEU A 1 390 ? -21.125 11.046 12.884 1.00 95.50 390 LEU A CA 1
ATOM 3033 C C . LEU A 1 390 ? -22.152 9.917 13.085 1.00 95.50 390 LEU A C 1
ATOM 3035 O O . LEU A 1 390 ? -21.872 8.756 12.774 1.00 95.50 390 LEU A O 1
ATOM 3039 N N . LYS A 1 391 ? -23.347 10.223 13.608 1.00 94.94 391 LYS A N 1
ATOM 3040 C CA . LYS A 1 391 ? -24.372 9.219 13.938 1.00 94.94 391 LYS A CA 1
ATOM 3041 C C . LYS A 1 391 ? -24.778 8.347 12.746 1.00 94.94 391 LYS A C 1
ATOM 3043 O O . LYS A 1 391 ? -24.878 7.133 12.898 1.00 94.94 391 LYS A O 1
ATOM 3048 N N . GLU A 1 392 ? -24.958 8.954 11.576 1.00 95.31 392 GLU A N 1
ATOM 3049 C CA . GLU A 1 392 ? -25.360 8.260 10.341 1.00 95.31 392 GLU A CA 1
ATOM 3050 C C . GLU A 1 392 ? -24.158 7.825 9.484 1.00 95.31 392 GLU A C 1
ATOM 3052 O O . GLU A 1 392 ? -24.327 7.224 8.424 1.00 95.31 392 GLU A O 1
ATOM 3057 N N . SER A 1 393 ? -22.932 8.115 9.932 1.00 96.12 393 SER A N 1
ATOM 3058 C CA . SER A 1 393 ? -21.720 7.726 9.215 1.00 96.12 393 SER A CA 1
ATOM 3059 C C . SER A 1 393 ? -21.528 6.212 9.244 1.00 96.12 393 SER A C 1
ATOM 3061 O O . SER A 1 393 ? -21.795 5.542 10.249 1.00 96.12 393 SER A O 1
ATOM 3063 N N . LEU A 1 394 ? -21.015 5.678 8.137 1.00 97.00 394 LEU A N 1
ATOM 3064 C CA . LEU A 1 394 ? -20.664 4.271 8.005 1.00 97.00 394 LEU A CA 1
ATOM 3065 C C . LEU A 1 394 ? -19.345 3.981 8.733 1.00 97.00 394 LEU A C 1
ATOM 3067 O O . LEU A 1 394 ? -18.367 4.707 8.557 1.00 97.00 394 LEU A O 1
ATOM 3071 N N . PHE A 1 395 ? -19.307 2.894 9.504 1.00 97.94 395 PHE A N 1
ATOM 3072 C CA . PHE A 1 395 ? -18.104 2.407 10.179 1.00 97.94 395 PHE A CA 1
ATOM 3073 C C . PHE A 1 395 ? -17.825 0.950 9.810 1.00 97.94 395 PHE A C 1
ATOM 3075 O O . PHE A 1 395 ? -18.730 0.119 9.776 1.00 97.94 395 PHE A O 1
ATOM 3082 N N . LEU A 1 396 ? -16.552 0.645 9.573 1.00 97.56 396 LEU A N 1
ATOM 3083 C CA . LEU A 1 396 ? -16.018 -0.703 9.472 1.00 97.56 396 LEU A CA 1
ATOM 3084 C C . LEU A 1 396 ? -15.323 -1.066 10.780 1.00 97.56 396 LEU A C 1
ATOM 3086 O O . LEU A 1 396 ? -14.413 -0.370 11.234 1.00 97.56 396 LEU A O 1
ATOM 3090 N N . THR A 1 397 ? -15.710 -2.205 11.335 1.00 97.50 397 THR A N 1
ATOM 3091 C CA . THR A 1 397 ? -15.100 -2.794 12.527 1.00 97.50 397 THR A CA 1
ATOM 3092 C C . THR A 1 397 ? -14.599 -4.202 12.191 1.00 97.50 397 THR A C 1
ATOM 3094 O O . THR A 1 397 ? -15.235 -4.911 11.391 1.00 97.50 397 THR A O 1
ATOM 3097 N N . PRO A 1 398 ? -13.476 -4.660 12.765 1.00 96.81 398 PRO A N 1
ATOM 3098 C CA . PRO A 1 398 ? -13.109 -6.069 12.712 1.00 96.81 398 PRO A CA 1
ATOM 3099 C C . PRO A 1 398 ? -14.256 -6.960 13.207 1.00 96.81 398 PRO A C 1
ATOM 3101 O O . PRO A 1 398 ? -15.036 -6.566 14.075 1.00 96.81 398 PRO A O 1
ATOM 3104 N N . ARG A 1 399 ? -14.398 -8.162 12.646 1.00 96.25 399 ARG A N 1
ATOM 3105 C CA . ARG A 1 399 ? -15.376 -9.130 13.156 1.00 96.25 399 ARG A CA 1
ATOM 3106 C C . ARG A 1 399 ? -14.983 -9.568 14.566 1.00 96.25 399 ARG A C 1
ATOM 3108 O O . ARG A 1 399 ? -13.806 -9.746 14.857 1.00 96.25 399 ARG A O 1
ATOM 3115 N N . SER A 1 400 ? -15.968 -9.833 15.417 1.00 93.94 400 SER A N 1
ATOM 3116 C CA . SER A 1 400 ? -15.737 -10.257 16.806 1.00 93.94 400 SER A CA 1
ATOM 3117 C C . SER A 1 400 ? -15.073 -11.635 16.942 1.00 93.94 400 SER A C 1
ATOM 3119 O O . SER A 1 400 ? -14.568 -11.964 18.007 1.00 93.94 400 SER A O 1
ATOM 3121 N N . ASP A 1 401 ? -15.078 -12.454 15.884 1.00 94.12 401 ASP A N 1
ATOM 3122 C CA . ASP A 1 401 ? -14.403 -13.757 15.808 1.00 94.12 401 ASP A CA 1
ATOM 3123 C C . ASP A 1 401 ? -12.978 -13.656 15.225 1.00 94.12 401 ASP A C 1
ATOM 3125 O O . ASP A 1 401 ? -12.467 -14.600 14.610 1.00 94.12 401 ASP A O 1
ATOM 3129 N N . ARG A 1 402 ? -12.344 -12.489 15.354 1.00 95.31 402 ARG A N 1
ATOM 3130 C CA . ARG A 1 402 ? -11.000 -12.179 14.852 1.00 95.31 402 ARG A CA 1
ATOM 3131 C C . ARG A 1 402 ? -10.136 -11.587 15.966 1.00 95.31 402 ARG A C 1
ATOM 3133 O O . ARG A 1 402 ? -10.680 -11.162 16.982 1.00 95.31 402 ARG A O 1
ATOM 3140 N N . PRO A 1 403 ? -8.804 -11.545 15.779 1.00 94.50 403 PRO A N 1
ATOM 3141 C CA . PRO A 1 403 ? -7.911 -10.863 16.710 1.00 94.50 403 PRO A CA 1
ATOM 3142 C C . PRO A 1 403 ? -8.353 -9.420 16.965 1.00 94.50 403 PRO A C 1
ATOM 3144 O O . PRO A 1 403 ? -8.772 -8.729 16.036 1.00 94.50 403 PRO A O 1
ATOM 3147 N N . GLY A 1 404 ? -8.254 -8.969 18.217 1.00 90.12 404 GLY A N 1
ATOM 3148 C CA . GLY A 1 404 ? -8.732 -7.645 18.630 1.00 90.12 404 GLY A CA 1
ATOM 3149 C C . GLY A 1 404 ? -7.922 -6.485 18.045 1.00 90.12 404 GLY A C 1
ATOM 3150 O O . GLY A 1 404 ? -8.442 -5.379 17.913 1.00 90.12 404 GLY A O 1
ATOM 3151 N N . THR A 1 405 ? -6.674 -6.740 17.646 1.00 93.81 405 THR A N 1
ATOM 3152 C CA . THR A 1 405 ? -5.768 -5.730 17.089 1.00 93.81 405 THR A CA 1
ATOM 3153 C C . THR A 1 405 ? -5.367 -6.072 15.652 1.00 93.81 405 THR A C 1
ATOM 3155 O O . THR A 1 405 ? -4.908 -7.181 15.362 1.00 93.81 405 THR A O 1
ATOM 3158 N N . PHE A 1 406 ? -5.478 -5.101 14.739 1.00 96.31 406 PHE A N 1
ATOM 3159 C CA . PHE A 1 406 ? -5.063 -5.262 13.345 1.00 96.31 406 PHE A CA 1
ATOM 3160 C C . PHE A 1 406 ? -4.204 -4.101 12.851 1.00 96.31 406 PHE A C 1
ATOM 3162 O O . PHE A 1 406 ? -4.692 -3.023 12.541 1.00 96.31 406 PHE A O 1
ATOM 3169 N N . ILE A 1 407 ? -2.912 -4.362 12.706 1.00 94.56 407 ILE A N 1
ATOM 3170 C CA . ILE A 1 407 ? -1.901 -3.383 12.337 1.00 94.56 407 ILE A CA 1
ATOM 3171 C C . ILE A 1 407 ? -1.579 -3.545 10.849 1.00 94.56 407 ILE A C 1
ATOM 3173 O O . ILE A 1 407 ? -1.002 -4.541 10.408 1.00 94.56 407 ILE A O 1
ATOM 3177 N N . MET A 1 408 ? -1.929 -2.539 10.059 1.00 93.94 408 MET A N 1
ATOM 3178 C CA . MET A 1 408 ? -1.507 -2.386 8.672 1.00 93.94 408 MET A CA 1
ATOM 3179 C C . MET A 1 408 ? -0.314 -1.444 8.637 1.00 93.94 408 MET A C 1
ATOM 3181 O O . MET A 1 408 ? -0.387 -0.290 9.063 1.00 93.94 408 MET A O 1
ATOM 3185 N N . VAL A 1 409 ? 0.803 -1.942 8.128 1.00 88.19 409 VAL A N 1
ATOM 3186 C CA . VAL A 1 409 ? 2.053 -1.193 8.135 1.00 88.19 409 VAL A CA 1
ATOM 3187 C C . VAL A 1 409 ? 2.308 -0.595 6.760 1.00 88.19 409 VAL A C 1
ATOM 3189 O O . VAL A 1 409 ? 2.258 -1.283 5.737 1.00 88.19 409 VAL A O 1
ATOM 3192 N N . GLY A 1 410 ? 2.590 0.701 6.758 1.00 80.44 410 GLY A N 1
ATOM 3193 C CA . GLY A 1 410 ? 3.104 1.476 5.645 1.00 80.44 410 GLY A CA 1
ATOM 3194 C C . GLY A 1 410 ? 4.424 2.147 6.008 1.00 80.44 410 GLY A C 1
ATOM 3195 O O . GLY A 1 410 ? 5.019 1.929 7.068 1.00 80.44 410 GLY A O 1
ATOM 3196 N N . THR A 1 411 ? 4.898 2.985 5.099 1.00 73.44 411 THR A N 1
ATOM 3197 C CA . THR A 1 411 ? 6.195 3.635 5.229 1.00 73.44 411 THR A CA 1
ATOM 3198 C C . THR A 1 411 ? 6.089 5.070 4.751 1.00 73.44 411 THR A C 1
ATOM 3200 O O . THR A 1 411 ? 5.671 5.315 3.621 1.00 73.44 411 THR A O 1
ATOM 3203 N N . LEU A 1 412 ? 6.496 6.014 5.592 1.00 70.00 412 LEU A N 1
ATOM 3204 C CA . LEU A 1 412 ? 6.632 7.408 5.204 1.00 70.00 412 LEU A CA 1
ATOM 3205 C C . LEU A 1 412 ? 8.076 7.644 4.742 1.00 70.00 412 LEU A C 1
ATOM 3207 O O . LEU A 1 412 ? 9.038 7.402 5.474 1.00 70.00 412 LEU A O 1
ATOM 3211 N N . ARG A 1 413 ? 8.222 8.077 3.489 1.00 62.59 413 ARG A N 1
ATOM 3212 C CA . ARG A 1 413 ? 9.520 8.372 2.870 1.00 62.59 413 ARG A CA 1
ATOM 3213 C C . ARG A 1 413 ? 9.915 9.834 3.056 1.00 62.59 413 ARG A C 1
ATOM 3215 O O . ARG A 1 413 ? 9.164 10.646 3.590 1.00 62.59 413 ARG A O 1
ATOM 3222 N N . ALA A 1 414 ? 11.105 10.151 2.557 1.00 64.06 414 ALA A N 1
ATOM 3223 C CA . ALA A 1 414 ? 11.610 11.505 2.488 1.00 64.06 414 ALA A CA 1
ATOM 3224 C C . ALA A 1 414 ? 10.672 12.454 1.708 1.00 64.06 414 ALA A C 1
ATOM 3226 O O . ALA A 1 414 ? 10.078 12.041 0.706 1.00 64.06 414 ALA A O 1
ATOM 3227 N N . PRO A 1 415 ? 10.555 13.725 2.136 1.00 62.00 415 PRO A N 1
ATOM 3228 C CA . PRO A 1 415 ? 9.780 14.743 1.432 1.00 62.00 415 PRO A CA 1
ATOM 3229 C C . PRO A 1 415 ? 10.249 15.023 -0.003 1.00 62.00 415 PRO A C 1
ATOM 3231 O O . PRO A 1 415 ? 11.354 14.660 -0.410 1.00 62.00 415 PRO A O 1
ATOM 3234 N N . LEU A 1 416 ? 9.423 15.775 -0.740 1.00 56.56 416 LEU A N 1
ATOM 3235 C CA . LEU A 1 416 ? 9.744 16.310 -2.066 1.00 56.56 416 LEU A CA 1
ATOM 3236 C C . LEU A 1 416 ? 11.122 16.978 -2.128 1.00 56.56 416 LEU A C 1
ATOM 3238 O O . LEU A 1 416 ? 11.403 17.918 -1.388 1.00 56.56 416 LEU A O 1
ATOM 3242 N N . GLY A 1 417 ? 11.981 16.469 -3.018 1.00 57.31 417 GLY A N 1
ATOM 3243 C CA . GLY A 1 417 ? 13.341 16.969 -3.236 1.00 57.31 417 GLY A CA 1
ATOM 3244 C C . GLY A 1 417 ? 14.387 16.482 -2.227 1.00 57.31 417 GLY A C 1
ATOM 3245 O O . GLY A 1 417 ? 15.457 17.085 -2.150 1.00 57.31 417 GLY A O 1
ATOM 3246 N N . LYS A 1 418 ? 14.099 15.429 -1.450 1.00 64.56 418 LYS A N 1
ATOM 3247 C CA . LYS A 1 418 ? 15.027 14.852 -0.469 1.00 64.56 418 LYS A CA 1
ATOM 3248 C C . LYS A 1 418 ? 15.325 13.377 -0.724 1.00 64.56 418 LYS A C 1
ATOM 3250 O O . LYS A 1 418 ? 14.525 12.668 -1.336 1.00 64.56 418 LYS A O 1
ATOM 3255 N N . LEU A 1 419 ? 16.475 12.915 -0.238 1.00 62.16 419 LEU A N 1
ATOM 3256 C CA . LEU A 1 419 ? 16.869 11.511 -0.318 1.00 62.16 419 LEU A CA 1
ATOM 3257 C C . LEU A 1 419 ? 16.247 10.695 0.813 1.00 62.16 419 LEU A C 1
ATOM 3259 O O . LEU A 1 419 ? 16.312 11.071 1.982 1.00 62.16 419 LEU A O 1
ATOM 3263 N N . ALA A 1 420 ? 15.681 9.546 0.449 1.00 63.38 420 ALA A N 1
ATOM 3264 C CA . ALA A 1 420 ? 15.305 8.518 1.407 1.00 63.38 420 ALA A CA 1
ATOM 3265 C C . ALA A 1 420 ? 16.495 7.575 1.639 1.00 63.38 420 ALA A C 1
ATOM 3267 O O . ALA A 1 420 ? 17.103 7.111 0.676 1.00 63.38 420 ALA A O 1
ATOM 3268 N N . SER A 1 421 ? 16.782 7.260 2.894 1.00 64.31 421 SER A N 1
ATOM 3269 C CA . SER A 1 421 ? 17.781 6.293 3.341 1.00 64.31 421 SER A CA 1
ATOM 3270 C C . SER A 1 421 ? 17.147 5.342 4.358 1.00 64.31 421 SER A C 1
ATOM 3272 O O . SER A 1 421 ? 16.041 5.578 4.844 1.00 64.31 421 SER A O 1
ATOM 3274 N N . LEU A 1 422 ? 17.846 4.266 4.720 1.00 65.12 422 LEU A N 1
ATOM 3275 C CA . LEU A 1 422 ? 17.380 3.370 5.786 1.00 65.12 422 LEU A CA 1
ATOM 3276 C C . LEU A 1 422 ? 17.281 4.070 7.153 1.00 65.12 422 LEU A C 1
ATOM 3278 O O . LEU A 1 422 ? 16.598 3.566 8.036 1.00 65.12 422 LEU A O 1
ATOM 3282 N N . GLU A 1 423 ? 17.943 5.215 7.316 1.00 70.50 423 GLU A N 1
ATOM 3283 C CA . GLU A 1 423 ? 18.010 5.968 8.571 1.00 70.50 423 GLU A CA 1
ATOM 3284 C C . GLU A 1 423 ? 16.904 7.025 8.690 1.00 70.50 423 GLU A C 1
ATOM 3286 O O . GLU A 1 423 ? 16.609 7.477 9.792 1.00 70.50 423 GLU A O 1
ATOM 3291 N N . ASN A 1 424 ? 16.270 7.418 7.576 1.00 70.75 424 ASN A N 1
ATOM 3292 C CA . ASN A 1 424 ? 15.277 8.500 7.561 1.00 70.75 424 ASN A CA 1
ATOM 3293 C C . ASN A 1 424 ? 13.886 8.087 7.057 1.00 70.75 424 ASN A C 1
ATOM 3295 O O . ASN A 1 424 ? 12.959 8.898 6.978 1.00 70.75 424 ASN A O 1
ATOM 3299 N N . VAL A 1 425 ? 13.732 6.812 6.723 1.00 71.38 425 VAL A N 1
ATOM 3300 C CA . VAL A 1 425 ? 12.447 6.211 6.404 1.00 71.38 425 VAL A CA 1
ATOM 3301 C C . VAL A 1 425 ? 11.764 5.805 7.703 1.00 71.38 425 VAL A C 1
ATOM 3303 O O . VAL A 1 425 ? 12.323 5.050 8.494 1.00 71.38 425 VAL A O 1
ATOM 3306 N N . VAL A 1 426 ? 10.540 6.287 7.916 1.00 72.62 426 VAL A N 1
ATOM 3307 C CA . VAL A 1 426 ? 9.816 6.046 9.168 1.00 72.62 426 VAL A CA 1
ATOM 3308 C C . VAL A 1 426 ? 8.594 5.168 8.953 1.00 72.62 426 VAL A C 1
ATOM 3310 O O . VAL A 1 426 ? 7.954 5.171 7.896 1.00 72.62 426 VAL A O 1
ATOM 3313 N N . LEU A 1 427 ? 8.274 4.391 9.982 1.00 75.75 427 LEU A N 1
ATOM 3314 C CA . LEU A 1 427 ? 7.110 3.523 9.990 1.00 75.75 427 LEU A CA 1
ATOM 3315 C C . LEU A 1 427 ? 5.832 4.364 9.998 1.00 75.75 427 LEU A C 1
ATOM 3317 O O . LEU A 1 427 ? 5.718 5.320 10.757 1.00 75.75 427 LEU A O 1
ATOM 3321 N N . PHE A 1 428 ? 4.844 3.975 9.204 1.00 81.25 428 PHE A N 1
ATOM 3322 C CA . PHE A 1 428 ? 3.497 4.515 9.320 1.00 81.25 428 PHE A CA 1
ATOM 3323 C C . PHE A 1 428 ? 2.552 3.378 9.684 1.00 81.25 428 PHE A C 1
ATOM 3325 O O . PHE A 1 428 ? 2.474 2.379 8.971 1.00 81.25 428 PHE A O 1
ATOM 3332 N N . GLN A 1 429 ? 1.873 3.505 10.815 1.00 86.94 429 GLN A N 1
ATOM 3333 C CA . GLN A 1 429 ? 0.982 2.481 11.332 1.00 86.94 429 GLN A CA 1
ATOM 3334 C C . GLN A 1 429 ? -0.465 2.919 11.138 1.00 86.94 429 GLN A C 1
ATOM 3336 O O . GLN A 1 429 ? -0.858 4.009 11.545 1.00 86.94 429 GLN A O 1
ATOM 3341 N N . MET A 1 430 ? -1.257 2.029 10.554 1.00 92.38 430 MET A N 1
ATOM 3342 C CA . MET A 1 430 ? -2.684 2.204 10.332 1.00 92.38 430 MET A CA 1
ATOM 3343 C C . MET A 1 430 ? -3.399 1.028 10.985 1.00 92.38 430 MET A C 1
ATOM 3345 O O . MET A 1 430 ? -3.107 -0.124 10.677 1.00 92.38 430 MET A O 1
ATOM 3349 N N . SER A 1 431 ? -4.323 1.297 11.889 1.00 94.12 431 SER A N 1
ATOM 3350 C CA . SER A 1 431 ? -5.110 0.271 12.570 1.00 94.12 431 SER A CA 1
ATOM 3351 C C . SER A 1 431 ? -6.533 0.795 12.759 1.00 94.12 431 SER A C 1
ATOM 3353 O O . SER A 1 431 ? -6.734 2.006 12.688 1.00 94.12 431 SER A O 1
ATOM 3355 N N . PRO A 1 432 ? -7.557 -0.050 12.945 1.00 96.25 432 PRO A N 1
ATOM 3356 C CA . PRO A 1 432 ? -8.927 0.441 13.086 1.00 96.25 432 PRO A CA 1
ATOM 3357 C C . PRO A 1 432 ? -9.142 1.280 14.348 1.00 96.25 432 PRO A C 1
ATOM 3359 O O . PRO A 1 432 ? -10.007 2.144 14.352 1.00 96.25 432 PRO A O 1
ATOM 3362 N N . ASP A 1 433 ? -8.352 1.055 15.398 1.00 92.69 433 ASP A N 1
ATOM 3363 C CA . ASP A 1 433 ? -8.313 1.916 16.583 1.00 92.69 433 ASP A CA 1
ATOM 3364 C C . ASP A 1 433 ? -7.551 3.219 16.320 1.00 92.69 433 ASP A C 1
ATOM 3366 O O . ASP A 1 433 ? -8.129 4.296 16.417 1.00 92.69 433 ASP A O 1
ATOM 3370 N N . TYR A 1 434 ? -6.271 3.124 15.966 1.00 90.50 434 TYR A N 1
ATOM 3371 C CA . TYR A 1 434 ? -5.338 4.241 15.964 1.00 90.50 434 TYR A CA 1
ATOM 3372 C C . TYR A 1 434 ? -4.467 4.252 14.709 1.00 90.50 434 TYR A C 1
ATOM 3374 O O . TYR A 1 434 ? -3.873 3.241 14.320 1.00 90.50 434 TYR A O 1
ATOM 3382 N N . THR A 1 435 ? -4.324 5.434 14.114 1.00 88.44 435 THR A N 1
ATOM 3383 C CA . THR A 1 435 ? -3.436 5.675 12.970 1.00 88.44 435 THR A CA 1
ATOM 3384 C C . THR A 1 435 ? -2.441 6.775 13.307 1.00 88.44 435 THR A C 1
ATOM 3386 O O . THR A 1 435 ? -2.782 7.785 13.921 1.00 88.44 435 THR A O 1
ATOM 3389 N N . GLY A 1 436 ? -1.181 6.564 12.936 1.00 82.00 436 GLY A N 1
ATOM 3390 C CA . GLY A 1 436 ? -0.104 7.461 13.320 1.00 82.00 436 GLY A CA 1
ATOM 3391 C C . GLY A 1 436 ? 1.276 6.881 13.062 1.00 82.00 436 GLY A C 1
ATOM 3392 O O . GLY A 1 436 ? 1.458 5.941 12.285 1.00 82.00 436 GLY A O 1
ATOM 3393 N N . ASN A 1 437 ? 2.272 7.466 13.716 1.00 76.62 437 ASN A N 1
ATOM 3394 C CA . ASN A 1 437 ? 3.651 7.011 13.616 1.00 76.62 437 ASN A CA 1
ATOM 3395 C C . ASN A 1 437 ? 4.227 6.810 15.028 1.00 76.62 437 ASN A C 1
ATOM 3397 O O . ASN A 1 437 ? 4.312 7.779 15.786 1.00 76.62 437 ASN A O 1
ATOM 3401 N N . PRO A 1 438 ? 4.638 5.573 15.371 1.00 63.78 438 PRO A N 1
ATOM 3402 C CA . PRO A 1 438 ? 5.144 5.232 16.696 1.00 63.78 438 PRO A CA 1
ATOM 3403 C C . PRO A 1 438 ? 6.602 5.641 16.925 1.00 63.78 438 PRO A C 1
ATOM 3405 O O . PRO A 1 438 ? 7.108 5.483 18.030 1.00 63.78 438 PRO A O 1
ATOM 3408 N N . PHE A 1 439 ? 7.305 6.116 15.898 1.00 60.06 439 PHE A N 1
ATOM 3409 C CA . PHE A 1 439 ? 8.718 6.451 15.985 1.00 60.06 439 PHE A CA 1
ATOM 3410 C C . PHE A 1 439 ? 8.916 7.960 16.026 1.00 60.06 439 PHE A C 1
ATOM 3412 O O . PHE A 1 439 ? 8.906 8.632 14.997 1.00 60.06 439 PHE A O 1
ATOM 3419 N N . TYR A 1 440 ? 9.175 8.448 17.236 1.00 59.34 440 TYR A N 1
ATOM 3420 C CA . TYR A 1 440 ? 9.908 9.681 17.489 1.00 59.34 440 TYR A CA 1
ATOM 3421 C C . TYR A 1 440 ? 11.200 9.296 18.232 1.00 59.34 440 TYR A C 1
ATOM 3423 O O . TYR A 1 440 ? 11.238 9.363 19.461 1.00 59.34 440 TYR A O 1
ATOM 3431 N N . PRO A 1 441 ? 12.203 8.719 17.534 1.00 50.25 441 PRO A N 1
ATOM 3432 C CA . PRO A 1 441 ? 13.340 8.083 18.192 1.00 50.25 441 PRO A CA 1
ATOM 3433 C C . PRO A 1 441 ? 14.086 9.108 19.051 1.00 50.25 441 PRO A C 1
ATOM 3435 O O . PRO A 1 441 ? 14.678 10.039 18.519 1.00 50.25 441 PRO A O 1
ATOM 3438 N N . GLU A 1 442 ? 14.026 8.939 20.376 1.00 54.91 442 GLU A N 1
ATOM 3439 C CA . GLU A 1 442 ? 14.756 9.750 21.368 1.00 54.91 442 GLU A CA 1
ATOM 3440 C C . GLU A 1 442 ? 14.519 11.266 21.267 1.00 54.91 442 GLU A C 1
ATOM 3442 O O . GLU A 1 442 ? 15.418 12.067 21.514 1.00 54.91 442 GLU A O 1
ATOM 3447 N N . ASP A 1 443 ? 13.319 11.672 20.857 1.00 62.09 443 ASP A N 1
ATOM 3448 C CA . ASP A 1 443 ? 12.989 13.069 20.565 1.00 62.09 443 ASP A CA 1
ATOM 3449 C C . ASP A 1 443 ? 13.861 13.728 19.476 1.00 62.09 443 ASP A C 1
ATOM 3451 O O . ASP A 1 443 ? 13.952 14.957 19.376 1.00 62.09 443 ASP A O 1
ATOM 3455 N N . GLN A 1 444 ? 14.499 12.915 18.629 1.00 63.09 444 GLN A N 1
ATOM 3456 C CA . GLN A 1 444 ? 15.356 13.385 17.553 1.00 63.09 444 GLN A CA 1
ATOM 3457 C C . GLN A 1 444 ? 14.550 13.722 16.300 1.00 63.09 444 GLN A C 1
ATOM 3459 O O . GLN A 1 444 ? 13.543 13.101 15.951 1.00 63.09 444 GLN A O 1
ATOM 3464 N N . GLN A 1 445 ? 15.033 14.730 15.580 1.00 74.31 445 GLN A N 1
ATOM 3465 C CA . GLN A 1 445 ? 14.508 15.054 14.266 1.00 74.31 445 GLN A CA 1
ATOM 3466 C C . GLN A 1 445 ? 15.056 14.079 13.227 1.00 74.31 445 GLN A C 1
ATOM 3468 O O . GLN A 1 445 ? 16.239 13.744 13.225 1.00 74.31 445 GLN A O 1
ATOM 3473 N N . VAL A 1 446 ? 14.200 13.684 12.290 1.00 74.06 446 VAL A N 1
ATOM 3474 C CA . VAL A 1 446 ? 14.612 12.934 11.111 1.00 74.06 446 VAL A CA 1
ATOM 3475 C C . VAL A 1 446 ? 15.313 13.890 10.154 1.00 74.06 446 VAL A C 1
ATOM 3477 O O . VAL A 1 446 ? 14.762 14.935 9.784 1.00 74.06 446 VAL A O 1
ATOM 3480 N N . VAL A 1 447 ? 16.532 13.531 9.757 1.00 80.69 447 VAL A N 1
ATOM 3481 C CA . VAL A 1 447 ? 17.334 14.305 8.810 1.00 80.69 447 VAL A CA 1
ATOM 3482 C C . VAL A 1 447 ? 17.181 13.717 7.414 1.00 80.69 447 VAL A C 1
ATOM 3484 O O . VAL A 1 447 ? 17.452 12.545 7.158 1.00 80.69 447 VAL A O 1
ATOM 3487 N N . TYR A 1 448 ? 16.739 14.561 6.493 1.00 73.56 448 TYR A N 1
ATOM 3488 C CA . TYR A 1 448 ? 16.595 14.230 5.087 1.00 73.56 448 TYR A CA 1
ATOM 3489 C C . TYR A 1 448 ? 17.637 14.981 4.273 1.00 73.56 448 TYR A C 1
ATOM 3491 O O . TYR A 1 448 ? 17.564 16.208 4.145 1.00 73.56 448 TYR A O 1
ATOM 3499 N N . ASP A 1 449 ? 18.589 14.255 3.700 1.00 74.75 449 ASP A N 1
ATOM 3500 C CA . ASP A 1 449 ? 19.636 14.862 2.889 1.00 74.75 449 ASP A CA 1
ATOM 3501 C C . ASP A 1 449 ? 19.076 15.500 1.616 1.00 74.75 449 ASP A C 1
ATOM 3503 O O . ASP A 1 449 ? 18.060 15.076 1.047 1.00 74.75 449 ASP A O 1
ATOM 3507 N N . GLY A 1 450 ? 19.753 16.559 1.174 1.00 64.75 450 GLY A N 1
ATOM 3508 C CA . GLY A 1 450 ? 19.520 17.140 -0.141 1.00 64.75 450 GLY A CA 1
ATOM 3509 C C . GLY A 1 450 ? 19.937 16.180 -1.254 1.00 64.75 450 GLY A C 1
ATOM 3510 O O . GLY A 1 450 ? 20.719 15.254 -1.047 1.00 64.75 450 GLY A O 1
ATOM 3511 N N . LEU A 1 451 ? 19.416 16.402 -2.459 1.00 56.88 451 LEU A N 1
ATOM 3512 C CA . LEU A 1 451 ? 19.856 15.639 -3.624 1.00 56.88 451 LEU A CA 1
ATOM 3513 C C . LEU A 1 451 ? 21.341 15.938 -3.934 1.00 56.88 451 LEU A C 1
ATOM 3515 O O . LEU A 1 451 ? 21.746 17.097 -3.828 1.00 56.88 451 LEU A O 1
ATOM 3519 N N . PRO A 1 452 ? 22.144 14.949 -4.379 1.00 49.56 452 PRO A N 1
ATOM 3520 C CA . PRO A 1 452 ? 23.593 15.112 -4.574 1.00 49.56 452 PRO A CA 1
ATOM 3521 C C . PRO A 1 452 ? 23.963 16.099 -5.689 1.00 49.56 452 PRO A C 1
ATOM 3523 O O . PRO A 1 452 ? 25.094 16.565 -5.763 1.00 49.56 452 PRO A O 1
ATOM 3526 N N . ILE A 1 453 ? 23.016 16.398 -6.584 1.00 49.34 453 ILE A N 1
ATOM 3527 C CA . ILE A 1 453 ? 23.174 17.330 -7.700 1.00 49.34 453 ILE A CA 1
ATOM 3528 C C . ILE A 1 453 ? 21.980 18.281 -7.664 1.00 49.34 453 ILE A C 1
ATOM 3530 O O . ILE A 1 453 ? 20.849 17.874 -7.933 1.00 49.34 453 ILE A O 1
ATOM 3534 N N . CYS A 1 454 ? 22.243 19.541 -7.319 1.00 42.16 454 CYS A N 1
ATOM 3535 C CA . CYS A 1 454 ? 21.298 20.649 -7.418 1.00 42.16 454 CYS A CA 1
ATOM 3536 C C . CYS A 1 454 ? 21.381 21.167 -8.868 1.00 42.16 454 CYS A C 1
ATOM 3538 O O . CYS A 1 454 ? 22.414 21.723 -9.235 1.00 42.16 454 CYS A O 1
ATOM 3540 N N . PRO A 1 455 ? 20.380 20.950 -9.741 1.00 40.78 455 PRO A N 1
ATOM 3541 C CA . PRO A 1 455 ? 20.544 21.205 -11.174 1.00 40.78 455 PRO A CA 1
ATOM 3542 C C . PRO A 1 455 ? 20.489 22.697 -11.561 1.00 40.78 455 PRO A C 1
ATOM 3544 O O . PRO A 1 455 ? 20.497 23.015 -12.749 1.00 40.78 455 PRO A O 1
ATOM 3547 N N . CYS A 1 456 ? 20.440 23.625 -10.598 1.00 41.00 456 CYS A N 1
ATOM 3548 C CA . CYS A 1 456 ? 20.576 25.058 -10.858 1.00 41.00 456 CYS A CA 1
ATOM 3549 C C . CYS A 1 456 ? 20.943 25.864 -9.599 1.00 41.00 456 CYS A C 1
ATOM 3551 O O . CYS A 1 456 ? 20.456 25.576 -8.506 1.00 41.00 456 CYS A O 1
ATOM 3553 N N . ASP A 1 457 ? 21.689 26.960 -9.790 1.00 41.31 457 ASP A N 1
ATOM 3554 C CA . ASP A 1 457 ? 21.958 28.009 -8.783 1.00 41.31 457 ASP A CA 1
ATOM 3555 C C . ASP A 1 457 ? 20.687 28.765 -8.321 1.00 41.31 457 ASP A C 1
ATOM 3557 O O . ASP A 1 457 ? 20.747 29.635 -7.456 1.00 41.31 457 ASP A O 1
ATOM 3561 N N . ALA A 1 458 ? 19.520 28.442 -8.891 1.00 42.09 458 ALA A N 1
ATOM 3562 C CA . ALA A 1 458 ? 18.238 29.112 -8.660 1.00 42.09 458 ALA A CA 1
ATOM 3563 C C . ALA A 1 458 ? 17.149 28.186 -8.076 1.00 42.09 458 ALA A C 1
ATOM 3565 O O . ALA A 1 458 ? 15.966 28.530 -8.098 1.00 42.09 458 ALA A O 1
ATOM 3566 N N . CYS A 1 459 ? 17.503 26.995 -7.580 1.00 45.28 459 CYS A N 1
ATOM 3567 C CA . CYS A 1 459 ? 16.508 26.057 -7.063 1.00 45.28 459 CYS A CA 1
ATOM 3568 C C . CYS A 1 459 ? 15.904 26.563 -5.740 1.00 45.28 459 CYS A C 1
ATOM 3570 O O . CYS A 1 459 ? 16.586 26.680 -4.725 1.00 45.28 459 CYS A O 1
ATOM 3572 N N . CYS A 1 460 ? 14.596 26.823 -5.739 1.00 45.28 460 CYS A N 1
ATOM 3573 C CA . CYS A 1 460 ? 13.814 27.214 -4.559 1.00 45.28 460 CYS A CA 1
ATOM 3574 C C . CYS A 1 460 ? 13.472 26.024 -3.635 1.00 45.28 460 CYS A C 1
ATOM 3576 O O . CYS A 1 460 ? 12.902 26.219 -2.560 1.00 45.28 460 CYS A O 1
ATOM 3578 N N . TYR A 1 461 ? 13.848 24.797 -4.015 1.00 44.91 461 TYR A N 1
ATOM 3579 C CA . TYR A 1 461 ? 13.863 23.639 -3.124 1.00 44.91 461 TYR A CA 1
ATOM 3580 C C . TYR A 1 461 ? 15.247 23.549 -2.490 1.00 44.91 461 TYR A C 1
ATOM 3582 O O . TYR A 1 461 ? 16.241 23.326 -3.175 1.00 44.91 461 TYR A O 1
ATOM 3590 N N . THR A 1 462 ? 15.324 23.770 -1.178 1.00 50.50 462 THR A N 1
ATOM 3591 C CA . THR A 1 462 ? 16.597 23.844 -0.460 1.00 50.50 462 THR A CA 1
ATOM 3592 C C . THR A 1 462 ? 17.407 22.564 -0.667 1.00 50.50 462 THR A C 1
ATOM 3594 O O . THR A 1 462 ? 17.028 21.493 -0.200 1.00 50.50 462 THR A O 1
ATOM 3597 N N . CYS A 1 463 ? 18.548 22.668 -1.347 1.00 55.78 463 CYS A N 1
ATOM 3598 C CA . CYS A 1 463 ? 19.526 21.582 -1.468 1.00 55.78 463 CYS A CA 1
ATOM 3599 C C . CYS A 1 463 ? 20.231 21.295 -0.119 1.00 55.78 463 CYS A C 1
ATOM 3601 O O . CYS A 1 463 ? 20.960 20.320 0.018 1.00 55.78 463 CYS A O 1
ATOM 3603 N N . SER A 1 464 ? 19.955 22.099 0.915 1.00 66.38 464 SER A N 1
ATOM 3604 C CA . SER A 1 464 ? 20.357 21.850 2.300 1.00 66.38 464 SER A CA 1
ATOM 3605 C C . SER A 1 464 ? 19.600 20.668 2.921 1.00 66.38 464 SER A C 1
ATOM 3607 O O . SER A 1 464 ? 18.411 20.483 2.625 1.00 66.38 464 SER A O 1
ATOM 3609 N N . PRO A 1 465 ? 20.228 19.916 3.840 1.00 71.81 465 PRO A N 1
ATOM 3610 C CA . PRO A 1 465 ? 19.536 18.928 4.655 1.00 71.81 465 PRO A CA 1
ATOM 3611 C C . PRO A 1 465 ? 18.289 19.512 5.324 1.00 71.81 465 PRO A C 1
ATOM 3613 O O . PRO A 1 465 ? 18.244 20.677 5.726 1.00 71.81 465 PRO A O 1
ATOM 3616 N N . LEU A 1 466 ? 17.245 18.699 5.404 1.00 74.88 466 LEU A N 1
ATOM 3617 C CA . LEU A 1 466 ? 15.974 19.044 6.012 1.00 74.88 466 LEU A CA 1
ATOM 3618 C C . LEU A 1 466 ? 15.805 18.228 7.283 1.00 74.88 466 LEU A C 1
ATOM 3620 O O . LEU A 1 466 ? 15.547 17.035 7.222 1.00 74.88 466 LEU A O 1
ATOM 3624 N N . SER A 1 467 ? 15.906 18.899 8.421 1.00 79.31 467 SER A N 1
ATOM 3625 C CA . SER A 1 467 ? 15.623 18.304 9.722 1.00 79.31 467 SER A CA 1
ATOM 3626 C C . SER A 1 467 ? 14.158 18.548 10.094 1.00 79.31 467 SER A C 1
ATOM 3628 O O . SER A 1 467 ? 13.677 19.692 10.032 1.00 79.31 467 SER A O 1
ATOM 3630 N N . ARG A 1 468 ? 13.408 17.483 10.394 1.00 74.38 468 ARG A N 1
ATOM 3631 C CA . ARG A 1 468 ? 11.988 17.560 10.770 1.00 74.38 468 ARG A CA 1
ATOM 3632 C C . ARG A 1 468 ? 11.653 16.581 11.880 1.00 74.38 468 ARG A C 1
ATOM 3634 O O . ARG A 1 468 ? 12.051 15.425 11.843 1.00 74.38 468 ARG A O 1
ATOM 3641 N N . THR A 1 469 ? 10.836 17.036 12.820 1.00 73.56 469 THR A N 1
ATOM 3642 C CA . THR A 1 469 ? 10.075 16.137 13.686 1.00 73.56 469 THR A CA 1
ATOM 3643 C C . THR A 1 469 ? 9.061 15.392 12.828 1.00 73.56 469 THR A C 1
ATOM 3645 O O . THR A 1 469 ? 8.292 16.013 12.090 1.00 73.56 469 THR A O 1
ATOM 3648 N N . VAL A 1 470 ? 9.098 14.066 12.894 1.00 69.62 470 VAL A N 1
ATOM 3649 C CA . VAL A 1 470 ? 8.189 13.186 12.165 1.00 69.62 470 VAL A CA 1
ATOM 3650 C C . VAL A 1 470 ? 7.627 12.177 13.152 1.00 69.62 470 VAL A C 1
ATOM 3652 O O . VAL A 1 470 ? 8.382 11.570 13.900 1.00 69.62 470 VAL A O 1
ATOM 3655 N N . GLY A 1 471 ? 6.305 12.021 13.153 1.00 69.12 471 GLY A N 1
ATOM 3656 C CA . GLY A 1 471 ? 5.594 11.251 14.169 1.00 69.12 471 GLY A CA 1
ATOM 3657 C C . GLY A 1 471 ? 5.250 12.089 15.392 1.00 69.12 471 GLY A C 1
ATOM 3658 O O . GLY A 1 471 ? 4.883 13.254 15.243 1.00 69.12 471 GLY A O 1
ATOM 3659 N N . GLY A 1 472 ? 5.319 11.481 16.575 1.00 67.81 472 GLY A N 1
ATOM 3660 C CA . GLY A 1 472 ? 4.946 12.131 17.836 1.00 67.81 472 GLY A CA 1
ATOM 3661 C C . GLY A 1 472 ? 3.565 11.744 18.363 1.00 67.81 472 GLY A C 1
ATOM 3662 O O . GLY A 1 472 ? 3.128 12.298 19.367 1.00 67.81 472 GLY A O 1
ATOM 3663 N N . GLY A 1 473 ? 2.874 10.793 17.727 1.00 76.19 473 GLY A N 1
ATOM 3664 C CA . GLY A 1 473 ? 1.632 10.274 18.279 1.00 76.19 473 GLY A CA 1
ATOM 3665 C C . GLY A 1 473 ? 0.730 9.515 17.317 1.00 76.19 473 GLY A C 1
ATOM 3666 O O . GLY A 1 473 ? 0.998 9.376 16.119 1.00 76.19 473 GLY A O 1
ATOM 3667 N N . PHE A 1 474 ? -0.374 9.054 17.888 1.00 82.88 474 PHE A N 1
ATOM 3668 C CA . PHE A 1 474 ? -1.521 8.468 17.216 1.00 82.88 474 PHE A CA 1
ATOM 3669 C C . PHE A 1 474 ? -2.768 9.292 17.492 1.00 82.88 474 PHE A C 1
ATOM 3671 O O . PHE A 1 474 ? -2.885 9.937 18.530 1.00 82.88 474 PHE A O 1
ATOM 3678 N N . VAL A 1 475 ? -3.722 9.207 16.577 1.00 87.50 475 VAL A N 1
ATOM 3679 C CA . VAL A 1 475 ? -5.095 9.664 16.781 1.00 87.50 475 VAL A CA 1
ATOM 3680 C C . VAL A 1 475 ? -6.036 8.511 16.462 1.00 87.50 475 VAL A C 1
ATOM 3682 O O . VAL A 1 475 ? -5.680 7.630 15.667 1.00 87.50 475 VAL A O 1
ATOM 3685 N N . GLU A 1 476 ? -7.215 8.488 17.082 1.00 92.81 476 GLU A N 1
ATOM 3686 C CA . GLU A 1 476 ? -8.264 7.556 16.671 1.00 92.81 476 GLU A CA 1
ATOM 3687 C C . GLU A 1 476 ? -8.500 7.660 15.160 1.00 92.81 476 GLU A C 1
ATOM 3689 O O . GLU A 1 476 ? -8.623 8.749 14.591 1.00 92.81 476 GLU A O 1
ATOM 3694 N N . THR A 1 477 ? -8.539 6.511 14.493 1.00 93.75 477 THR A N 1
ATOM 3695 C CA . THR A 1 477 ? -8.439 6.436 13.029 1.00 93.75 477 THR A CA 1
ATOM 3696 C C . THR A 1 477 ? -9.556 7.175 12.302 1.00 93.75 477 THR A C 1
ATOM 3698 O O . THR A 1 477 ? -9.332 7.690 11.206 1.00 93.75 477 THR A O 1
ATOM 3701 N N . PHE A 1 478 ? -10.735 7.305 12.914 1.00 95.19 478 PHE A N 1
ATOM 3702 C CA . PHE A 1 478 ? -11.838 8.060 12.322 1.00 95.19 478 PHE A CA 1
ATOM 3703 C C . PHE A 1 478 ? -11.532 9.561 12.155 1.00 95.19 478 PHE A C 1
ATOM 3705 O O . PHE A 1 478 ? -12.104 10.199 11.275 1.00 95.19 478 PHE A O 1
ATOM 3712 N N . ALA A 1 479 ? -10.625 10.113 12.965 1.00 90.44 479 ALA A N 1
ATOM 3713 C CA . ALA A 1 479 ? -10.219 11.515 12.913 1.00 90.44 479 ALA A CA 1
ATOM 3714 C C . ALA A 1 479 ? -8.883 11.737 12.175 1.00 90.44 479 ALA A C 1
ATOM 3716 O O . ALA A 1 479 ? -8.451 12.876 11.978 1.00 90.44 479 ALA A O 1
ATOM 3717 N N . PHE A 1 480 ? -8.218 10.665 11.731 1.00 88.62 480 PHE A N 1
ATOM 3718 C CA . PHE A 1 480 ? -6.969 10.774 10.985 1.00 88.62 480 PHE A CA 1
ATOM 3719 C C . PHE A 1 480 ? -7.173 11.501 9.642 1.00 88.62 480 PHE A C 1
ATOM 3721 O O . PHE A 1 480 ? -8.093 11.192 8.886 1.00 88.62 480 PHE A O 1
ATOM 3728 N N . GLY A 1 481 ? -6.283 12.449 9.331 1.00 81.88 481 GLY A N 1
ATOM 3729 C CA . GLY A 1 481 ? -6.356 13.309 8.140 1.00 81.88 481 GLY A CA 1
ATOM 3730 C C . GLY A 1 481 ? -6.916 14.712 8.402 1.00 81.88 481 GLY A C 1
ATOM 3731 O O . GLY A 1 481 ? -6.868 15.555 7.509 1.00 81.88 481 GLY A O 1
ATOM 3732 N N . GLY A 1 482 ? -7.417 14.976 9.611 1.00 77.31 482 GLY A N 1
ATOM 3733 C CA . GLY A 1 482 ? -7.821 16.307 10.050 1.00 77.31 482 GLY A CA 1
ATOM 3734 C C . GLY A 1 482 ? -6.667 17.171 10.571 1.00 77.31 482 GLY A C 1
ATOM 3735 O O . GLY A 1 482 ? -5.506 16.752 10.596 1.00 77.31 482 GLY A O 1
ATOM 3736 N N . LEU A 1 483 ? -6.982 18.406 10.981 1.00 79.06 483 LEU A N 1
ATOM 3737 C CA . LEU A 1 483 ? -6.000 19.297 11.611 1.00 79.06 483 LEU A CA 1
ATOM 3738 C C . LEU A 1 483 ? -5.508 18.707 12.939 1.00 79.06 483 LEU A C 1
ATOM 3740 O O . LEU A 1 483 ? -6.283 18.128 13.699 1.00 79.06 483 LEU A O 1
ATOM 3744 N N . ALA A 1 484 ? -4.216 18.885 13.221 1.00 73.69 484 ALA A N 1
ATOM 3745 C CA . ALA A 1 484 ? -3.606 18.449 14.473 1.00 73.69 484 ALA A CA 1
ATOM 3746 C C . ALA A 1 484 ? -4.295 19.097 15.695 1.00 73.69 484 ALA A C 1
ATOM 3748 O O . ALA A 1 484 ? -4.769 20.232 15.582 1.00 73.69 484 ALA A O 1
ATOM 3749 N N . PRO A 1 485 ? -4.322 18.416 16.857 1.00 73.81 485 PRO A N 1
ATOM 3750 C CA . PRO A 1 485 ? -4.846 19.004 18.085 1.00 73.81 485 PRO A CA 1
ATOM 3751 C C . PRO A 1 485 ? -4.029 20.230 18.507 1.00 73.81 485 PRO A C 1
ATOM 3753 O O . PRO A 1 485 ? -2.842 20.354 18.192 1.00 73.81 485 PRO A O 1
ATOM 3756 N N . SER A 1 486 ? -4.661 21.120 19.272 1.00 71.06 486 SER A N 1
ATOM 3757 C CA . SER A 1 486 ? -3.998 22.291 19.863 1.00 71.06 486 SER A CA 1
ATOM 3758 C C . SER A 1 486 ? -2.985 21.913 20.953 1.00 71.06 486 SER A C 1
ATOM 3760 O O . SER A 1 486 ? -2.012 22.640 21.158 1.00 71.06 486 SER A O 1
ATOM 3762 N N . THR A 1 487 ? -3.174 20.763 21.612 1.00 69.50 487 THR A N 1
ATOM 3763 C CA . THR A 1 487 ? -2.262 20.181 22.608 1.00 69.50 487 THR A CA 1
ATOM 3764 C C . THR A 1 487 ? -1.950 18.716 22.277 1.00 69.50 487 THR A C 1
ATOM 3766 O O . THR A 1 487 ? -2.781 17.999 21.731 1.00 69.50 487 THR A O 1
ATOM 3769 N N . GLN A 1 488 ? -0.739 18.249 22.595 1.00 68.81 488 GLN A N 1
ATOM 3770 C CA . GLN A 1 488 ? -0.319 16.847 22.405 1.00 68.81 488 GLN A CA 1
ATOM 3771 C C . GLN A 1 488 ? -0.412 16.044 23.712 1.00 68.81 488 GLN A C 1
ATOM 3773 O O . GLN A 1 488 ? 0.456 15.230 24.020 1.00 68.81 488 GLN A O 1
ATOM 3778 N N . GLU A 1 489 ? -1.437 16.318 24.516 1.00 75.19 489 GLU A N 1
ATOM 3779 C CA . GLU A 1 489 ? -1.684 15.578 25.752 1.00 75.19 489 GLU A CA 1
ATOM 3780 C C . GLU A 1 489 ? -2.410 14.266 25.449 1.00 75.19 489 GLU A C 1
ATOM 3782 O O . GLU A 1 489 ? -3.232 14.187 24.534 1.00 75.19 489 GLU A O 1
ATOM 3787 N N . GLU A 1 490 ? -2.091 13.224 26.214 1.00 81.69 490 GLU A N 1
ATOM 3788 C CA . GLU A 1 490 ? -2.800 11.955 26.113 1.00 81.69 490 GLU A CA 1
ATOM 3789 C C . GLU A 1 490 ? -4.247 12.126 26.576 1.00 81.69 490 GLU A C 1
ATOM 3791 O O . GLU A 1 490 ? -4.508 12.621 27.674 1.00 81.69 490 GLU A O 1
ATOM 3796 N N . GLY A 1 491 ? -5.194 11.668 25.762 1.00 87.12 491 GLY A N 1
ATOM 3797 C CA . GLY A 1 491 ? -6.601 11.646 26.139 1.00 87.12 491 GLY A CA 1
ATOM 3798 C C . GLY A 1 491 ? -7.532 12.122 25.039 1.00 87.12 491 GLY A C 1
ATOM 3799 O O . GLY A 1 491 ? -7.158 12.219 23.874 1.00 87.12 491 GLY A O 1
ATOM 3800 N N . LEU A 1 492 ? -8.786 12.353 25.423 1.00 91.56 492 LEU A N 1
ATOM 3801 C CA . LEU A 1 492 ? -9.830 12.849 24.532 1.00 91.56 492 LEU A CA 1
ATOM 3802 C C . LEU A 1 492 ? -9.660 14.360 24.346 1.00 91.56 492 LEU A C 1
ATOM 3804 O O . LEU A 1 492 ? -9.697 15.099 25.327 1.00 91.56 492 LEU A O 1
ATOM 3808 N N . THR A 1 493 ? -9.493 14.806 23.104 1.00 91.19 493 THR A N 1
ATOM 3809 C CA . THR A 1 493 ? -9.276 16.218 22.772 1.00 91.19 493 THR A CA 1
ATOM 3810 C C . THR A 1 493 ? -9.949 16.587 21.451 1.00 91.19 493 THR A C 1
ATOM 3812 O O . THR A 1 493 ? -10.328 15.714 20.666 1.00 91.19 493 THR A O 1
ATOM 3815 N N . GLU A 1 494 ? -10.116 17.885 21.211 1.00 91.19 494 GLU A N 1
ATOM 3816 C CA . GLU A 1 494 ? -10.604 18.398 19.934 1.00 91.19 494 GLU A CA 1
ATOM 3817 C C . GLU A 1 494 ? -9.492 18.337 18.883 1.00 91.19 494 GLU A C 1
ATOM 3819 O O . GLU A 1 494 ? -8.400 18.889 19.049 1.00 91.19 494 GLU A O 1
ATOM 3824 N N . VAL A 1 495 ? -9.792 17.675 17.772 1.00 87.19 495 VAL A N 1
ATOM 3825 C CA . VAL A 1 495 ? -8.956 17.631 16.571 1.00 87.19 495 VAL A CA 1
ATOM 3826 C C . VAL A 1 495 ? -9.763 18.143 15.388 1.00 87.19 495 VAL A C 1
ATOM 3828 O O . VAL A 1 495 ? -10.994 18.126 15.406 1.00 87.19 495 VAL A O 1
ATOM 3831 N N . GLY A 1 496 ? -9.090 18.603 14.335 1.00 85.12 496 GLY A N 1
ATOM 3832 C CA . GLY A 1 496 ? -9.805 18.952 13.112 1.00 85.12 496 GLY A CA 1
ATOM 3833 C C . GLY A 1 496 ? -10.500 17.723 12.541 1.00 85.12 496 GLY A C 1
ATOM 3834 O O . GLY A 1 496 ? -9.944 16.626 12.547 1.00 85.12 496 GLY A O 1
ATOM 3835 N N . LYS A 1 497 ? -11.703 17.900 12.012 1.00 86.12 497 LYS A N 1
ATOM 3836 C CA . LYS A 1 497 ? -12.393 16.839 11.291 1.00 86.12 497 LYS A CA 1
ATOM 3837 C C . LYS A 1 497 ? -11.721 16.609 9.935 1.00 86.12 497 LYS A C 1
ATOM 3839 O O . LYS A 1 497 ? -11.441 17.581 9.225 1.00 86.12 497 LYS A O 1
ATOM 3844 N N . PRO A 1 498 ? -11.454 15.357 9.536 1.00 84.62 498 PRO A N 1
ATOM 3845 C CA . PRO A 1 498 ? -10.954 15.088 8.197 1.00 84.62 498 PRO A CA 1
ATOM 3846 C C . PRO A 1 498 ? -12.047 15.367 7.154 1.00 84.62 498 PRO A C 1
ATOM 3848 O O . PRO A 1 498 ? -13.216 15.046 7.365 1.00 84.62 498 PRO A O 1
ATOM 3851 N N . GLU A 1 499 ? -11.663 15.918 5.999 1.00 84.69 499 GLU A N 1
ATOM 3852 C CA . GLU A 1 499 ? -12.595 16.175 4.884 1.00 84.69 499 GLU A CA 1
ATOM 3853 C C . GLU A 1 499 ? -13.253 14.879 4.379 1.00 84.69 499 GLU A C 1
ATOM 3855 O O . GLU A 1 499 ? -14.407 14.877 3.952 1.00 84.69 499 GLU A O 1
ATOM 3860 N N . LYS A 1 500 ? -12.513 13.765 4.440 1.00 87.00 500 LYS A N 1
ATOM 3861 C CA . LYS A 1 500 ? -12.979 12.421 4.087 1.00 87.00 500 LYS A CA 1
ATOM 3862 C C . LYS A 1 500 ? -12.457 11.391 5.085 1.00 87.00 500 LYS A C 1
ATOM 3864 O O . LYS A 1 500 ? -11.350 11.567 5.593 1.00 87.00 500 LYS A O 1
ATOM 3869 N N . PRO A 1 501 ? -13.186 10.288 5.314 1.00 89.81 501 PRO A N 1
ATOM 3870 C CA . PRO A 1 501 ? -12.705 9.196 6.149 1.00 89.81 501 PRO A CA 1
ATOM 3871 C C . PRO A 1 501 ? -11.366 8.642 5.660 1.00 89.81 501 PRO A C 1
ATOM 3873 O O . PRO A 1 501 ? -11.159 8.424 4.460 1.00 89.81 501 PRO A O 1
ATOM 3876 N N . PHE A 1 502 ? -10.480 8.309 6.598 1.00 90.75 502 PHE A N 1
ATOM 3877 C CA . PHE A 1 502 ? -9.346 7.442 6.306 1.00 90.75 502 PHE A CA 1
ATOM 3878 C C . PHE A 1 502 ? -9.822 5.987 6.175 1.00 90.75 502 PHE A C 1
ATOM 3880 O O . PHE A 1 502 ? -9.730 5.178 7.096 1.00 90.75 502 PHE A O 1
ATOM 3887 N N . ALA A 1 503 ? -10.413 5.684 5.021 1.00 93.31 503 ALA A N 1
ATOM 3888 C CA . ALA A 1 503 ? -11.085 4.423 4.748 1.00 93.31 503 ALA A CA 1
ATOM 3889 C C . ALA A 1 503 ? -10.123 3.243 4.511 1.00 93.31 503 ALA A C 1
ATOM 3891 O O . ALA A 1 503 ? -8.966 3.408 4.108 1.00 93.31 503 ALA A O 1
ATOM 3892 N N . LEU A 1 504 ? -10.643 2.021 4.680 1.00 96.88 504 LEU A N 1
ATOM 3893 C CA . LEU A 1 504 ? -9.897 0.772 4.490 1.00 96.88 504 LEU A CA 1
ATOM 3894 C C . LEU A 1 504 ? -9.177 0.676 3.126 1.00 96.88 504 LEU A C 1
ATOM 3896 O O . LEU A 1 504 ? -8.010 0.271 3.123 1.00 96.88 504 LEU A O 1
ATOM 3900 N N . PRO A 1 505 ? -9.769 1.083 1.977 1.00 95.00 505 PRO A N 1
ATOM 3901 C CA . PRO A 1 505 ? -9.052 1.074 0.703 1.00 95.00 505 PRO A CA 1
ATOM 3902 C C . PRO A 1 505 ? -7.757 1.896 0.713 1.00 95.00 505 PRO A C 1
ATOM 3904 O O . PRO A 1 505 ? -6.775 1.473 0.101 1.00 95.00 505 PRO A O 1
ATOM 3907 N N . TYR A 1 506 ? -7.709 3.028 1.429 1.00 89.88 506 TYR A N 1
ATOM 3908 C CA . TYR A 1 506 ? -6.476 3.806 1.573 1.00 89.88 506 TYR A CA 1
ATOM 3909 C C . TYR A 1 506 ? -5.436 3.048 2.392 1.00 89.88 506 TYR A C 1
ATOM 3911 O O . TYR A 1 506 ? -4.295 2.932 1.951 1.00 89.88 506 TYR A O 1
ATOM 3919 N N . ALA A 1 507 ? -5.819 2.477 3.535 1.00 88.88 507 ALA A N 1
ATOM 3920 C CA . ALA A 1 507 ? -4.887 1.745 4.390 1.00 88.88 507 ALA A CA 1
ATOM 3921 C C . ALA A 1 507 ? -4.277 0.520 3.679 1.00 88.88 507 ALA A C 1
ATOM 3923 O O . ALA A 1 507 ? -3.058 0.315 3.694 1.00 88.88 507 ALA A O 1
ATOM 3924 N N . VAL A 1 508 ? -5.108 -0.252 2.967 1.00 93.12 508 VAL A N 1
ATOM 3925 C CA . VAL A 1 508 ? -4.675 -1.407 2.161 1.00 93.12 508 VAL A CA 1
ATOM 3926 C C . VAL A 1 508 ? -3.732 -0.972 1.032 1.00 93.12 508 VAL A C 1
ATOM 3928 O O . VAL A 1 508 ? -2.716 -1.627 0.769 1.00 93.12 508 VAL A O 1
ATOM 3931 N N . ALA A 1 509 ? -4.031 0.150 0.379 1.00 86.44 509 ALA A N 1
ATOM 3932 C CA . ALA A 1 509 ? -3.216 0.693 -0.700 1.00 86.44 509 ALA A CA 1
ATOM 3933 C C . ALA A 1 509 ? -1.867 1.223 -0.211 1.00 86.44 509 ALA A C 1
ATOM 3935 O O . ALA A 1 509 ? -0.837 0.853 -0.771 1.00 86.44 509 ALA A O 1
ATOM 3936 N N . ILE A 1 510 ? -1.847 2.017 0.863 1.00 82.19 510 ILE A N 1
ATOM 3937 C CA . ILE A 1 510 ? -0.621 2.558 1.469 1.00 82.19 510 ILE A CA 1
ATOM 3938 C C . ILE A 1 510 ? 0.301 1.419 1.910 1.00 82.19 510 ILE A C 1
ATOM 3940 O O . ILE A 1 510 ? 1.497 1.439 1.619 1.00 82.19 510 ILE A O 1
ATOM 3944 N N . SER A 1 511 ? -0.254 0.374 2.529 1.00 86.19 511 SER A N 1
ATOM 3945 C CA . SER A 1 511 ? 0.509 -0.808 2.951 1.00 86.19 511 SER A CA 1
ATOM 3946 C C . SER A 1 511 ? 1.100 -1.613 1.781 1.00 86.19 511 SER A C 1
ATOM 3948 O O . SER A 1 511 ? 1.955 -2.481 1.967 1.00 86.19 511 SER A O 1
ATOM 3950 N N . SER A 1 512 ? 0.667 -1.337 0.549 1.00 78.94 512 SER A N 1
ATOM 3951 C CA . SER A 1 512 ? 1.043 -2.081 -0.650 1.00 78.94 512 SER A CA 1
ATOM 3952 C C . SER A 1 512 ? 1.542 -1.209 -1.797 1.00 78.94 512 SER A C 1
ATOM 3954 O O . SER A 1 512 ? 1.618 -1.704 -2.913 1.00 78.94 512 SER A O 1
ATOM 3956 N N . TRP A 1 513 ? 1.921 0.044 -1.541 1.00 66.75 513 TRP A N 1
ATOM 3957 C CA . TRP A 1 513 ? 2.168 1.069 -2.568 1.00 66.75 513 TRP A CA 1
ATOM 3958 C C . TRP A 1 513 ? 3.411 0.840 -3.456 1.00 66.75 513 TRP A C 1
ATOM 3960 O O . TRP A 1 513 ? 3.649 1.580 -4.406 1.00 66.75 513 TRP A O 1
ATOM 3970 N N . ALA A 1 514 ? 4.197 -0.215 -3.221 1.00 57.78 514 ALA A N 1
ATOM 3971 C CA . ALA A 1 514 ? 5.388 -0.504 -4.026 1.00 57.78 514 ALA A CA 1
ATOM 3972 C C . ALA A 1 514 ? 5.133 -0.578 -5.557 1.00 57.78 514 ALA A C 1
ATOM 3974 O O . ALA A 1 514 ? 5.975 -0.080 -6.295 1.00 57.78 514 ALA A O 1
ATOM 3975 N N . PRO A 1 515 ? 4.013 -1.124 -6.081 1.00 47.03 515 PRO A N 1
ATOM 3976 C CA . PRO A 1 515 ? 3.675 -1.084 -7.509 1.00 47.03 515 PRO A CA 1
ATOM 3977 C C . PRO A 1 515 ? 3.245 0.300 -8.005 1.00 47.03 515 PRO A C 1
ATOM 3979 O O . PRO A 1 515 ? 3.542 0.660 -9.139 1.00 47.03 515 PRO A O 1
ATOM 3982 N N . ALA A 1 516 ? 2.591 1.096 -7.157 1.00 44.81 516 ALA A N 1
ATOM 3983 C CA 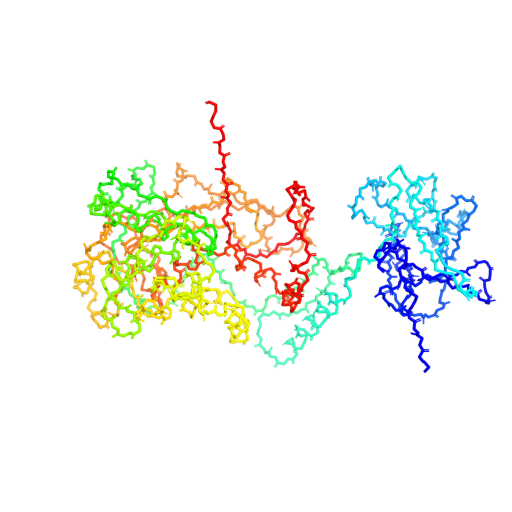. ALA A 1 516 ? 2.229 2.470 -7.481 1.00 44.81 516 ALA A CA 1
ATOM 3984 C C . ALA A 1 516 ? 3.469 3.374 -7.604 1.00 44.81 516 ALA A C 1
ATOM 3986 O O . ALA A 1 516 ? 3.431 4.348 -8.343 1.00 44.81 516 ALA A O 1
ATOM 3987 N N . ASN A 1 517 ? 4.602 2.973 -7.005 1.00 41.53 517 ASN A N 1
ATOM 3988 C CA . ASN A 1 517 ? 5.927 3.528 -7.309 1.00 41.53 517 ASN A CA 1
ATOM 3989 C C . ASN A 1 517 ? 6.268 3.476 -8.774 1.00 41.53 517 ASN A C 1
ATOM 3991 O O . ASN A 1 517 ? 6.586 4.490 -9.386 1.00 41.53 517 ASN A O 1
ATOM 3995 N N . TYR A 1 518 ? 6.112 2.299 -9.352 1.00 38.84 518 TYR A N 1
ATOM 3996 C CA . TYR A 1 518 ? 6.320 2.137 -10.770 1.00 38.84 518 TYR A CA 1
ATOM 3997 C C . TYR A 1 518 ? 5.286 2.918 -11.577 1.00 38.84 518 TYR A C 1
ATOM 3999 O O . TYR A 1 518 ? 5.671 3.435 -12.609 1.00 38.84 518 TYR A O 1
ATOM 4007 N N . MET A 1 519 ? 4.042 3.078 -11.099 1.00 38.47 519 MET A N 1
ATOM 4008 C CA . MET A 1 519 ? 2.993 3.853 -11.790 1.00 38.47 519 MET A CA 1
ATOM 4009 C C . MET A 1 519 ? 3.233 5.373 -11.783 1.00 38.47 519 MET A C 1
ATOM 4011 O O . MET A 1 519 ? 2.956 6.066 -12.758 1.00 38.47 519 MET A O 1
ATOM 4015 N N . GLU A 1 520 ? 3.769 5.895 -10.684 1.00 36.09 520 GLU A N 1
ATOM 4016 C CA . GLU A 1 520 ? 4.094 7.311 -10.506 1.00 36.09 520 GLU A CA 1
ATOM 4017 C C . GLU A 1 520 ? 5.434 7.672 -11.167 1.00 36.09 520 GLU A C 1
ATOM 4019 O O . GLU A 1 520 ? 5.567 8.738 -11.772 1.00 36.09 520 GLU A O 1
ATOM 4024 N N . LEU A 1 521 ? 6.398 6.742 -11.156 1.00 33.31 521 LEU A N 1
ATOM 4025 C CA . LEU A 1 521 ? 7.575 6.775 -12.030 1.00 33.31 521 LEU A CA 1
ATOM 4026 C C . LEU A 1 521 ? 7.188 6.595 -13.511 1.00 33.31 521 LEU A C 1
ATOM 4028 O O . LEU A 1 521 ? 7.873 7.125 -14.386 1.00 33.31 521 LEU A O 1
ATOM 4032 N N . SER A 1 522 ? 6.083 5.898 -13.809 1.00 35.38 522 SER A N 1
ATOM 4033 C CA . SER A 1 522 ? 5.583 5.650 -15.166 1.00 35.38 522 SER A CA 1
ATOM 4034 C C . SER A 1 522 ? 4.646 6.733 -15.701 1.00 35.38 522 SER A C 1
ATOM 4036 O O . SER A 1 522 ? 3.793 6.447 -16.543 1.00 35.38 522 SER A O 1
ATOM 4038 N N . ARG A 1 523 ? 4.902 8.009 -15.374 1.00 36.75 523 ARG A N 1
ATOM 4039 C CA . ARG A 1 523 ? 4.654 9.078 -16.370 1.00 36.75 523 ARG A CA 1
ATOM 4040 C C . ARG A 1 523 ? 5.288 8.728 -17.730 1.00 36.75 523 ARG A C 1
ATOM 4042 O O . ARG A 1 523 ? 4.809 9.139 -18.777 1.00 36.75 523 ARG A O 1
ATOM 4049 N N . VAL A 1 524 ? 6.277 7.834 -17.711 1.00 34.56 524 VAL A N 1
ATOM 4050 C CA . VAL A 1 524 ? 6.794 7.090 -18.855 1.00 34.56 524 VAL A CA 1
ATOM 4051 C C . VAL A 1 524 ? 6.204 5.671 -18.875 1.00 34.56 524 VAL A C 1
ATOM 4053 O O . VAL A 1 524 ? 6.632 4.851 -18.071 1.00 34.56 524 VAL A O 1
ATOM 4056 N N . THR A 1 525 ? 5.263 5.375 -19.786 1.00 33.53 525 THR A N 1
ATOM 4057 C CA . THR A 1 525 ? 5.048 4.087 -20.508 1.00 33.53 525 THR A CA 1
ATOM 4058 C C . THR A 1 525 ? 3.598 3.569 -20.604 1.00 33.53 525 THR A C 1
ATOM 4060 O O . THR A 1 525 ? 3.148 2.717 -19.841 1.00 33.53 525 THR A O 1
ATOM 4063 N N . ALA A 1 526 ? 2.966 3.872 -21.744 1.00 29.14 526 ALA A N 1
ATOM 4064 C CA . ALA A 1 526 ? 2.067 2.941 -22.444 1.00 29.14 526 ALA A CA 1
ATOM 4065 C C . ALA A 1 526 ? 2.764 1.606 -22.848 1.00 29.14 526 ALA A C 1
ATOM 4067 O O . ALA A 1 526 ? 2.134 0.678 -23.349 1.00 29.14 526 ALA A O 1
ATOM 4068 N N . ASP A 1 527 ? 4.067 1.492 -22.596 1.00 32.84 527 ASP A N 1
ATOM 4069 C CA . ASP A 1 527 ? 4.967 0.382 -22.923 1.00 32.84 527 ASP A CA 1
ATOM 4070 C C . ASP A 1 527 ? 4.881 -0.827 -21.961 1.00 32.84 527 ASP A C 1
ATOM 4072 O O . ASP A 1 527 ? 5.219 -1.950 -22.348 1.00 32.84 527 ASP A O 1
ATOM 4076 N N . HIS A 1 528 ? 4.372 -0.668 -20.728 1.00 33.91 528 HIS A N 1
ATOM 4077 C CA . HIS A 1 528 ? 4.263 -1.799 -19.786 1.00 33.91 528 HIS A CA 1
ATOM 4078 C C . HIS A 1 528 ? 3.222 -2.850 -20.204 1.00 33.91 528 HIS A C 1
ATOM 4080 O O . HIS A 1 528 ? 3.363 -4.027 -19.861 1.00 33.91 528 HIS A O 1
ATOM 4086 N N . LEU A 1 529 ? 2.231 -2.469 -21.015 1.00 34.12 529 LEU A N 1
ATOM 4087 C CA . LEU A 1 529 ? 1.244 -3.405 -21.560 1.00 34.12 529 LEU A CA 1
ATOM 4088 C C . LEU A 1 529 ? 1.826 -4.301 -22.672 1.00 34.12 529 LEU A C 1
ATOM 4090 O O . LEU A 1 529 ? 1.326 -5.404 -22.881 1.00 34.12 529 LEU A O 1
ATOM 4094 N N . ASN A 1 530 ? 2.930 -3.906 -23.321 1.00 32.06 530 ASN A N 1
ATOM 4095 C CA . ASN A 1 530 ? 3.558 -4.687 -24.397 1.00 32.06 530 ASN A CA 1
ATOM 4096 C C . ASN A 1 530 ? 4.676 -5.635 -23.922 1.00 32.06 530 ASN A C 1
ATOM 4098 O O . ASN A 1 530 ? 4.958 -6.638 -24.582 1.00 32.06 530 ASN A O 1
ATOM 4102 N N . GLN A 1 531 ? 5.306 -5.391 -22.766 1.00 33.53 531 GLN A N 1
ATOM 4103 C CA . GLN A 1 531 ? 6.424 -6.232 -22.302 1.00 33.53 531 GLN A CA 1
ATOM 4104 C C . GLN A 1 531 ? 5.995 -7.593 -21.726 1.00 33.53 531 GLN A C 1
ATOM 4106 O O . GLN A 1 531 ? 6.785 -8.543 -21.729 1.00 33.53 531 GLN A O 1
ATOM 4111 N N . ARG A 1 532 ? 4.740 -7.745 -21.280 1.00 32.31 532 ARG A N 1
ATOM 4112 C CA . ARG A 1 532 ? 4.238 -9.030 -20.756 1.00 32.31 532 ARG A CA 1
ATOM 4113 C C . ARG A 1 532 ? 3.971 -10.074 -21.839 1.00 32.31 532 ARG A C 1
ATOM 4115 O O . ARG A 1 532 ? 4.061 -11.264 -21.547 1.00 32.31 532 ARG A O 1
ATOM 4122 N N . GLN A 1 533 ? 3.757 -9.665 -23.091 1.00 30.02 533 GLN A N 1
ATOM 4123 C CA . GLN A 1 533 ? 3.531 -10.605 -24.195 1.00 30.02 533 GLN A CA 1
ATOM 4124 C C . GLN A 1 533 ? 4.801 -11.384 -24.593 1.00 30.02 533 GLN A C 1
ATOM 4126 O O . GLN A 1 533 ? 4.702 -12.426 -25.234 1.00 30.02 533 GLN A O 1
ATOM 4131 N N . ARG A 1 534 ? 5.997 -10.930 -24.176 1.00 29.44 534 ARG A N 1
ATOM 4132 C CA . ARG A 1 534 ? 7.287 -11.566 -24.515 1.00 29.44 534 ARG A CA 1
ATOM 4133 C C . ARG A 1 534 ? 7.898 -12.435 -23.409 1.00 29.44 534 ARG A C 1
ATOM 4135 O O . ARG A 1 534 ? 8.855 -13.149 -23.679 1.00 29.44 534 ARG A O 1
ATOM 4142 N N . ARG A 1 535 ? 7.368 -12.425 -22.178 1.00 30.38 535 ARG A N 1
ATOM 4143 C CA . ARG A 1 535 ? 7.935 -13.197 -21.044 1.00 30.38 535 ARG A CA 1
ATOM 4144 C C . ARG A 1 535 ? 7.351 -14.607 -20.859 1.00 30.38 535 ARG A C 1
ATOM 4146 O O . ARG A 1 535 ? 7.607 -15.234 -19.838 1.00 30.38 535 ARG A O 1
ATOM 4153 N N . LEU A 1 536 ? 6.601 -15.128 -21.832 1.00 29.39 536 LEU A N 1
ATOM 4154 C CA . LEU A 1 536 ? 6.045 -16.490 -21.790 1.00 29.39 536 LEU A CA 1
ATOM 4155 C C . LEU A 1 536 ? 6.918 -17.557 -22.481 1.00 29.39 536 LEU A C 1
ATOM 4157 O O . LEU A 1 536 ? 6.453 -18.676 -22.677 1.00 29.39 536 LEU A O 1
ATOM 4161 N N . SER A 1 537 ? 8.177 -17.267 -22.833 1.00 27.75 537 SER A N 1
ATOM 4162 C CA . SER A 1 537 ? 8.997 -18.210 -23.610 1.00 27.75 537 SER A CA 1
ATOM 4163 C C . SER A 1 537 ? 10.475 -18.310 -23.209 1.00 27.75 537 SER A C 1
ATOM 4165 O O . SER A 1 537 ? 11.320 -18.277 -24.095 1.00 27.75 537 SER A O 1
ATOM 4167 N N . THR A 1 538 ? 10.810 -18.482 -21.923 1.00 26.05 538 THR A N 1
ATOM 4168 C CA . THR A 1 538 ? 12.088 -19.116 -21.507 1.00 26.05 538 THR A CA 1
ATOM 4169 C C . THR A 1 538 ? 12.073 -19.568 -20.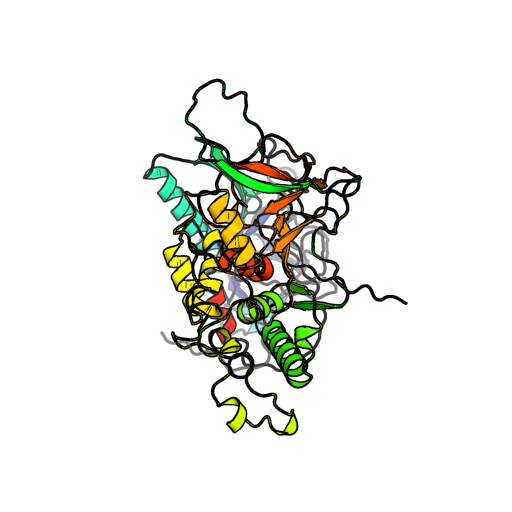031 1.00 26.05 538 THR A C 1
ATOM 4171 O O . THR A 1 538 ? 11.409 -18.927 -19.214 1.00 26.05 538 THR A O 1
ATOM 4174 N N . PRO A 1 539 ? 12.770 -20.666 -19.655 1.00 28.52 539 PRO A N 1
ATOM 4175 C CA . PRO A 1 539 ? 12.731 -21.241 -18.308 1.00 28.52 539 PRO A CA 1
ATOM 4176 C C . PRO A 1 539 ? 13.709 -20.562 -17.336 1.00 28.52 539 PRO A C 1
ATOM 4178 O O . PRO A 1 539 ? 14.743 -20.031 -17.730 1.00 28.52 539 PRO A O 1
ATOM 4181 N N . PHE A 1 540 ? 13.361 -20.629 -16.050 1.00 29.94 540 PHE A N 1
ATOM 4182 C CA . PHE A 1 540 ? 14.049 -20.039 -14.900 1.00 29.94 540 PHE A CA 1
ATOM 4183 C C . PHE A 1 540 ? 15.551 -20.364 -14.800 1.00 29.94 540 PHE A C 1
ATOM 4185 O O . PHE A 1 540 ? 15.945 -21.528 -14.813 1.00 29.94 540 PHE A O 1
ATOM 4192 N N . GLY A 1 541 ? 16.355 -19.327 -14.551 1.00 23.62 541 GLY A N 1
ATOM 4193 C CA . GLY A 1 541 ? 17.715 -19.415 -14.026 1.00 23.62 541 GLY A CA 1
ATOM 4194 C C . GLY A 1 541 ? 17.944 -18.296 -13.009 1.00 23.62 541 GLY A C 1
ATOM 4195 O O . GLY A 1 541 ? 17.676 -17.131 -13.289 1.00 23.62 541 GLY A O 1
ATOM 4196 N N . THR A 1 542 ? 18.375 -18.664 -11.806 1.00 36.03 542 THR A N 1
ATOM 4197 C CA . THR A 1 542 ? 18.792 -17.759 -10.730 1.00 36.03 542 THR A CA 1
ATOM 4198 C C . THR A 1 542 ? 20.120 -17.098 -11.100 1.00 36.03 542 THR A C 1
ATOM 4200 O O . THR A 1 542 ? 21.112 -17.803 -11.272 1.00 36.03 542 THR A O 1
ATOM 4203 N N . GLY A 1 543 ? 20.148 -15.771 -11.202 1.00 22.69 543 GLY A N 1
ATOM 4204 C CA . GLY A 1 543 ? 21.367 -14.987 -11.389 1.00 22.69 543 GLY A CA 1
ATOM 4205 C C . GLY A 1 543 ? 21.185 -13.596 -10.792 1.00 22.69 543 GLY A C 1
ATOM 4206 O O . GLY A 1 543 ? 20.154 -12.964 -11.021 1.00 22.69 543 GLY A O 1
ATOM 4207 N N . ASP A 1 544 ? 22.153 -13.182 -9.978 1.00 26.81 544 ASP A N 1
ATOM 4208 C CA . ASP A 1 544 ? 22.241 -11.868 -9.344 1.00 26.81 544 ASP A CA 1
ATOM 4209 C C . ASP A 1 544 ? 22.198 -10.739 -10.388 1.00 26.81 544 ASP A C 1
ATOM 4211 O O . ASP A 1 544 ? 22.841 -10.827 -11.435 1.00 26.81 544 ASP A O 1
ATOM 4215 N N . PHE A 1 545 ? 21.445 -9.674 -10.099 1.00 23.75 545 PHE A N 1
ATOM 4216 C CA . PHE A 1 545 ? 21.379 -8.470 -10.930 1.00 23.75 545 PHE A CA 1
ATOM 4217 C C . PHE A 1 545 ? 21.880 -7.255 -10.143 1.00 23.75 545 PHE A C 1
ATOM 4219 O O . PHE A 1 545 ? 21.225 -6.815 -9.198 1.00 23.75 545 PHE A O 1
ATOM 4226 N N . ASP A 1 546 ? 23.013 -6.707 -10.584 1.00 24.28 546 ASP A N 1
ATOM 4227 C CA . ASP A 1 546 ? 23.447 -5.332 -10.319 1.00 24.28 546 ASP A CA 1
ATOM 4228 C C . ASP A 1 546 ? 22.626 -4.364 -11.191 1.00 24.28 546 ASP A C 1
ATOM 4230 O O . ASP A 1 546 ? 22.434 -4.605 -12.386 1.00 24.28 546 ASP A O 1
ATOM 4234 N N . VAL A 1 547 ? 22.134 -3.267 -10.605 1.00 25.58 547 VAL A N 1
ATOM 4235 C CA . VAL A 1 547 ? 21.315 -2.251 -11.294 1.00 25.58 547 VAL A CA 1
ATOM 4236 C C . VAL A 1 547 ? 22.041 -0.897 -11.271 1.00 25.58 547 VAL A C 1
ATOM 4238 O O . VAL A 1 547 ? 22.350 -0.420 -10.179 1.00 25.58 547 VAL A O 1
ATOM 4241 N N . PRO A 1 548 ? 22.270 -0.228 -12.422 1.00 24.58 548 PRO A N 1
ATOM 4242 C CA . PRO A 1 548 ? 22.814 1.127 -12.452 1.00 24.58 548 PRO A CA 1
ATOM 4243 C C . PRO A 1 548 ? 21.749 2.182 -12.111 1.00 24.58 548 PRO A C 1
ATOM 4245 O O . PRO A 1 548 ? 20.625 2.155 -12.612 1.00 24.58 548 PRO A O 1
ATOM 4248 N N . GLU A 1 549 ? 22.138 3.146 -11.278 1.00 34.19 549 GLU A N 1
ATOM 4249 C CA . GLU A 1 549 ? 21.360 4.320 -10.876 1.00 34.19 549 GLU A CA 1
ATOM 4250 C C . GLU A 1 549 ? 20.979 5.233 -12.059 1.00 34.19 549 GLU A C 1
ATOM 4252 O O . GLU A 1 549 ? 21.852 5.612 -12.843 1.00 34.19 549 GLU A O 1
ATOM 4257 N N . LYS A 1 550 ? 19.719 5.715 -12.100 1.00 22.81 550 LYS A N 1
ATOM 4258 C CA . LYS A 1 550 ? 19.374 7.160 -12.127 1.00 22.81 550 LYS A CA 1
ATOM 4259 C C . LYS A 1 550 ? 17.862 7.465 -12.228 1.00 22.81 550 LYS A C 1
ATOM 4261 O O . LYS A 1 550 ? 17.202 7.119 -13.197 1.00 22.81 550 LYS A O 1
ATOM 4266 N N . LYS A 1 551 ? 17.449 8.318 -11.275 1.00 24.41 551 LYS A N 1
ATOM 4267 C CA . LYS A 1 551 ? 16.373 9.340 -11.240 1.00 24.41 551 LYS A CA 1
ATOM 4268 C C . LYS A 1 551 ? 14.908 8.916 -11.012 1.00 24.41 551 LYS A C 1
ATOM 4270 O O . LYS A 1 551 ? 14.435 7.876 -11.437 1.00 24.41 551 LYS A O 1
ATOM 4275 N N . LEU A 1 552 ? 14.248 9.779 -10.231 1.00 22.39 552 LEU A N 1
ATOM 4276 C CA . LEU A 1 552 ? 13.354 9.488 -9.108 1.00 22.39 552 LEU A CA 1
ATOM 4277 C C . LEU A 1 552 ? 12.070 10.335 -9.233 1.00 22.39 552 LEU A C 1
ATOM 4279 O O . LEU A 1 552 ? 12.164 11.547 -9.426 1.00 22.39 552 LEU A O 1
ATOM 4283 N N . ALA A 1 553 ? 10.909 9.710 -9.046 1.00 20.83 553 ALA A N 1
ATOM 4284 C CA . ALA A 1 553 ? 9.626 10.324 -8.694 1.00 20.83 553 ALA A CA 1
ATOM 4285 C C . ALA A 1 553 ? 9.238 9.894 -7.260 1.00 20.83 553 ALA A C 1
ATOM 4287 O O . ALA A 1 553 ? 9.884 9.023 -6.666 1.00 20.83 553 ALA A O 1
ATOM 4288 N N . PHE A 1 554 ? 8.238 10.554 -6.675 1.00 25.30 554 PHE A N 1
ATOM 4289 C CA . PHE A 1 554 ? 7.877 10.494 -5.252 1.00 25.30 554 PHE A CA 1
ATOM 4290 C C . PHE A 1 554 ? 7.187 9.219 -4.870 1.00 25.30 554 PHE A C 1
ATOM 4292 O O . PHE A 1 554 ? 6.001 9.154 -5.115 1.00 25.30 554 PHE A O 1
ATOM 4299 N N . VAL A 1 555 ? 7.829 8.220 -4.242 1.00 28.02 555 VAL A N 1
ATOM 4300 C CA . VAL A 1 555 ? 6.997 7.035 -3.994 1.00 28.02 555 VAL A CA 1
ATOM 4301 C C . VAL A 1 555 ? 7.271 6.071 -2.851 1.00 28.02 555 VAL A C 1
ATOM 4303 O O . VAL A 1 555 ? 8.352 5.533 -2.702 1.00 28.02 555 VAL A O 1
ATOM 4306 N N . ILE A 1 556 ? 6.226 5.742 -2.100 1.00 28.58 556 ILE A N 1
ATOM 4307 C CA . ILE A 1 556 ? 6.180 4.730 -1.042 1.00 28.58 556 ILE A CA 1
ATOM 4308 C C . ILE A 1 556 ? 6.560 3.335 -1.602 1.00 28.58 556 ILE A C 1
ATOM 4310 O O . ILE A 1 556 ? 5.915 2.816 -2.511 1.00 28.58 556 ILE A O 1
ATOM 4314 N N . SER A 1 557 ? 7.602 2.696 -1.055 1.00 24.05 557 SER A N 1
ATOM 4315 C CA . SER A 1 557 ? 7.970 1.300 -1.358 1.00 24.05 557 SER A CA 1
ATOM 4316 C C . SER A 1 557 ? 8.579 0.587 -0.149 1.00 24.05 557 SER A C 1
ATOM 4318 O O . SER A 1 557 ? 9.305 1.198 0.631 1.00 24.05 557 SER A O 1
ATOM 4320 N N . VAL A 1 558 ? 8.306 -0.717 -0.040 1.00 25.48 558 VAL A N 1
ATOM 4321 C CA . VAL A 1 558 ? 8.756 -1.633 1.021 1.00 25.48 558 VAL A CA 1
ATOM 4322 C C . VAL A 1 558 ? 10.189 -2.108 0.740 1.00 25.48 558 VAL A C 1
ATOM 4324 O O . VAL A 1 558 ? 10.432 -2.696 -0.312 1.00 25.48 558 VAL A O 1
ATOM 4327 N N . LEU A 1 559 ? 11.119 -1.900 1.679 1.00 23.50 559 LEU A N 1
ATOM 4328 C CA . LEU A 1 559 ? 12.464 -2.494 1.659 1.00 23.50 559 LEU A CA 1
ATOM 4329 C C . LEU A 1 559 ? 12.558 -3.614 2.703 1.00 23.50 559 LEU A C 1
ATOM 4331 O O . LEU A 1 559 ? 12.102 -3.470 3.835 1.00 23.50 559 LEU A O 1
ATOM 4335 N N . TRP A 1 560 ? 13.127 -4.748 2.298 1.00 24.33 560 TRP A N 1
ATOM 4336 C CA . TRP A 1 560 ? 13.264 -5.966 3.099 1.00 24.33 560 TRP A CA 1
ATOM 4337 C C . TRP A 1 560 ? 14.670 -6.029 3.709 1.00 24.33 560 TRP A C 1
ATOM 4339 O O . TRP A 1 560 ? 15.648 -5.747 3.021 1.00 24.33 560 TRP A O 1
ATOM 4349 N N . SER A 1 561 ? 14.788 -6.436 4.974 1.00 23.08 561 SER A N 1
ATOM 4350 C CA . SER A 1 561 ? 16.074 -6.730 5.618 1.00 23.08 561 SER A CA 1
ATOM 4351 C C . SER A 1 561 ? 16.036 -8.138 6.204 1.00 23.08 561 SER A C 1
ATOM 4353 O O . SER A 1 561 ? 15.359 -8.391 7.199 1.00 23.08 561 SER A O 1
ATOM 4355 N N . LEU A 1 562 ? 16.767 -9.065 5.582 1.00 21.69 562 LEU A N 1
ATOM 4356 C CA . LEU A 1 562 ? 17.204 -10.297 6.232 1.00 21.69 562 LEU A CA 1
ATOM 4357 C C . LEU A 1 562 ? 18.517 -9.994 6.955 1.00 21.69 562 LEU A C 1
ATOM 4359 O O . LEU A 1 562 ? 19.590 -10.044 6.355 1.00 21.69 562 LEU A O 1
ATOM 4363 N N . LYS A 1 563 ? 18.460 -9.736 8.263 1.00 23.00 563 LYS A N 1
ATOM 4364 C CA . LYS A 1 563 ? 19.642 -9.949 9.102 1.00 23.00 563 LYS A CA 1
ATOM 4365 C C . LYS A 1 563 ? 19.829 -11.458 9.260 1.00 23.00 563 LYS A C 1
ATOM 4367 O O . LYS A 1 563 ? 19.069 -12.106 9.971 1.00 23.00 563 LYS A O 1
ATOM 4372 N N . LYS A 1 564 ? 20.855 -12.020 8.613 1.00 25.22 564 LYS A N 1
ATOM 4373 C CA . LYS A 1 564 ? 21.438 -13.293 9.055 1.00 25.22 564 LYS A CA 1
ATOM 4374 C C . LYS A 1 564 ? 22.075 -13.048 10.422 1.00 25.22 564 LYS A C 1
ATOM 4376 O O . LYS A 1 564 ? 23.157 -12.471 10.498 1.00 25.22 564 LYS A O 1
ATOM 4381 N N . THR A 1 565 ? 21.406 -13.453 11.493 1.00 26.91 565 THR A N 1
ATOM 4382 C CA . THR A 1 565 ? 22.067 -13.666 12.781 1.00 26.91 565 THR A CA 1
ATOM 4383 C C . THR A 1 565 ? 22.928 -14.924 12.680 1.00 26.91 565 THR A C 1
ATOM 4385 O O . THR A 1 565 ? 22.460 -15.964 12.214 1.00 26.91 565 THR A O 1
ATOM 4388 N N . LYS A 1 566 ? 24.205 -14.788 13.046 1.00 27.50 566 LYS A N 1
ATOM 4389 C CA . LYS A 1 566 ? 25.041 -15.912 13.474 1.00 27.50 566 LYS A CA 1
ATOM 4390 C C . LYS A 1 566 ? 24.670 -16.301 14.895 1.00 27.50 566 LYS A C 1
ATOM 4392 O O . LYS A 1 566 ? 24.282 -15.375 15.645 1.00 27.50 566 LYS A O 1
#

InterPro domains:
  IPR016035 Acyl transferase/acyl hydrolase/lysophospholipase [SSF52151] (231-288)
  IPR035992 Ricin B-like lectins [SSF50370] (5-123)

Radius of gyration: 30.49 Å; chains: 1; bounding box: 72×72×82 Å

Organism: NCBI:txid2562237

Secondary structure (DSSP, 8-state):
---PPPP-S----GGG-EEEEE-TTSTT-EEEEEGGGTT-EEEEE--SSEEEEEEE-----TTS-EEE-TTSBEEEEEES---TTS--PEEEEEEGGG--STT--EEEEE--S-GGGBEEEEEEE-SSSSEEEEEEE-STT--B------HHHHHHHHHHHHHHHHHHHH--SSEEEEEEEEETTEEEEEEEEE-S-----S------S------EEEEEEEE-BTTB-S--SS--SSEEEE--SHHHHHHHHHHHHHHHHHTT-GGG--EEEE-THHHHHHHHHHH--EETTEE--HHHHH-----GGG--TTGGGSPPPGGGHHHHH--HHHHHHHHHHHTTT-GGGHHHHHIIIIIITTSGGGG-SSEEE-SSHHHHHHHHHH-GGGTT-EEE---TTS-SEEEEEEEE-PPTTB---TTT-EEEEE-SSEEEE---GGGPPEEEPBPS--S-TT-SS--S-EEE----EEEEGGGTTSPPPS---SEEEEEEPPSS---HHHHHHHTT-HHHHHHHHTTS-TTHHHHGGGTTS-----------------------------